Protein AF-A0ABD1UJS8-F1 (afdb_monomer)

pLDDT: mean 74.68, std 29.03, range [21.27, 98.62]

Mean predicted aligned error: 14.63 Å

Sequence (418 aa):
MATTINLSTGMSMSMSSLKSHPNRLSSTNSVNQLLFLWNRKRISTKQNLAVKSAKITDQFQGTNENRKKIDTNYSVISVNLNDRRKTKIVCTIGPSTSSREMIWKLAEAGMNVARLNMSHGDHASHQKTIDLVKEYNAQFEEKVVAIMLDTKGPEVRSGDVVRPILLKEGQKFCFTIKRGVCTEDTVSVNYDDFVNDVEVGDVILVDGGMMSLAVKSKTKDLVKCEVIDGGELKSRRHLNVRGKSANLPSITDKDWEDIKFGVDNEVDFYAVSFVKDAKVVHELKHYLNSCNADIHVIVKIESADSIPNLHSIISASDGAMVARGDLGAELPIEDVPLLQEDIIRRCHSMQKPVIVATNMLESETAHGKYPLKAVKVMHTVALRTESSQPINSTLRGQFAPAQEPYGCNVCFPSYHNG

Secondary structure (DSSP, 8-state):
----------------------------------------------------PPP-------------------------TT----S-EEEE--TTT-SHHHHHHHHHHT--EEEEETTSS-HHHHHHHHHHHHHHHTT-SS-PPEEEEE-----EEB---SS-EEEPTT-EEEEESSTT-B-SSEEEBS-TTTTTS--TT-EEEETTTTEEEEEEEE-SSEEEEEEEE-EEE-TT-EEEETTB--S--SS-HHHHHHHHHHHHTT-SEEEESS--SHHHHHHHHHHHHHTT---EEEEEE-SGGGSTTHHHHHHHSSEEEEEHHHHHHHS-TTTHHHHHHHHHHHHHHTT--EEEESS-S-HHHHTTSSHHHHHHHHHHHHHHHHHHS----S---S----------EEEE------

Solvent-accessible surface area (backbone atoms only — not comparable to full-atom values): 24902 Å² total; per-residue (Å²): 134,87,85,89,89,81,90,78,88,88,85,89,87,88,87,77,88,86,87,82,85,82,90,80,85,90,86,82,88,82,88,90,87,91,84,81,84,88,86,79,80,92,71,93,72,91,78,88,80,84,79,84,78,82,84,82,84,82,89,78,92,79,80,92,81,89,82,81,89,74,92,70,88,70,78,77,75,78,74,66,90,79,68,76,73,71,47,46,30,36,37,44,54,37,89,88,38,61,48,66,71,45,45,51,53,35,44,74,48,54,42,34,28,44,30,41,52,57,76,52,84,52,72,72,62,50,46,56,45,52,54,49,47,53,55,53,34,75,75,32,95,88,6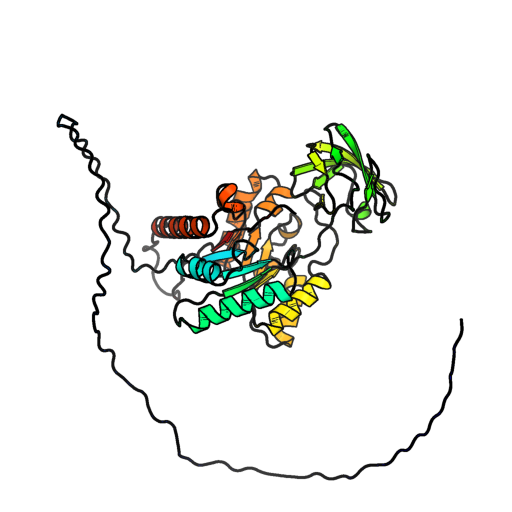3,62,57,44,39,29,44,29,43,56,32,65,77,44,24,36,30,72,50,98,59,72,44,79,44,48,60,72,37,68,40,30,45,24,43,52,77,88,42,60,57,99,48,34,35,8,33,78,43,79,61,52,57,77,72,53,54,73,74,38,39,40,23,35,63,63,52,68,21,31,27,38,30,72,44,72,59,95,51,36,36,36,25,32,25,63,42,41,43,74,49,55,54,58,40,43,47,47,43,54,61,46,72,73,96,58,58,45,69,37,76,66,35,53,52,53,49,50,55,37,58,80,63,67,38,48,29,38,36,40,29,62,45,51,50,34,63,64,44,50,53,53,52,51,50,35,56,75,69,74,48,89,52,44,42,26,39,28,48,33,46,52,56,19,61,89,31,44,69,54,31,53,69,56,36,58,19,38,29,42,32,49,54,49,29,36,36,30,40,64,61,84,50,43,65,59,50,50,53,51,53,48,51,53,26,54,77,69,76,26,53,36,32,49,26,49,90,84,56,61,66,63,43,38,43,36,76,37,56,66,57,43,44,43,52,49,47,51,50,43,51,50,54,62,69,68,52,78,78,82,78,85,78,88,75,80,91,76,79,86,78,71,79,83,39,73,19,42,40,46,57,54,51,74,96,126

Structure (mmCIF, N/CA/C/O backbone):
data_AF-A0ABD1UJS8-F1
#
_entry.id   AF-A0ABD1UJS8-F1
#
loop_
_atom_site.group_PDB
_atom_site.id
_atom_site.type_symbol
_atom_site.label_atom_id
_atom_site.label_alt_id
_atom_site.label_comp_id
_atom_site.label_asym_id
_atom_site.label_entity_id
_atom_site.label_seq_id
_atom_site.pdbx_PDB_ins_code
_atom_site.Cartn_x
_atom_site.Cartn_y
_atom_site.Cartn_z
_atom_site.occupancy
_atom_site.B_iso_or_equiv
_atom_site.auth_seq_id
_atom_site.auth_comp_id
_atom_site.auth_asym_id
_atom_site.auth_atom_id
_atom_site.pdbx_PDB_model_num
ATOM 1 N N . MET A 1 1 ? -35.018 40.924 -10.501 1.00 32.47 1 MET A N 1
ATOM 2 C CA . MET A 1 1 ? -34.726 41.261 -11.911 1.00 32.47 1 MET A CA 1
ATOM 3 C C . MET A 1 1 ? -34.571 39.930 -12.636 1.00 32.47 1 MET A C 1
ATOM 5 O O . MET A 1 1 ? -33.599 39.243 -12.377 1.00 32.47 1 MET A O 1
ATOM 9 N N . ALA A 1 2 ? -35.651 39.349 -13.169 1.00 22.67 2 ALA A N 1
ATOM 10 C CA . ALA A 1 2 ? -36.056 39.469 -14.582 1.00 22.67 2 ALA A CA 1
ATOM 11 C C . ALA A 1 2 ? -34.844 39.238 -15.513 1.00 22.67 2 ALA A C 1
ATOM 13 O O . ALA A 1 2 ? -33.897 40.012 -15.472 1.00 22.67 2 ALA A O 1
ATOM 14 N N . THR A 1 3 ? -34.790 38.203 -16.354 1.00 23.36 3 THR A N 1
ATOM 15 C CA . THR A 1 3 ? -35.797 37.938 -17.391 1.00 23.36 3 THR A CA 1
ATOM 16 C C . THR A 1 3 ? -35.736 36.484 -17.878 1.00 23.36 3 THR A C 1
ATOM 18 O O . THR A 1 3 ? -34.670 35.957 -18.176 1.00 23.36 3 THR A O 1
ATOM 21 N N . THR A 1 4 ? -36.911 35.869 -17.971 1.00 22.23 4 THR A N 1
ATOM 22 C CA . THR A 1 4 ? -37.241 34.620 -18.668 1.00 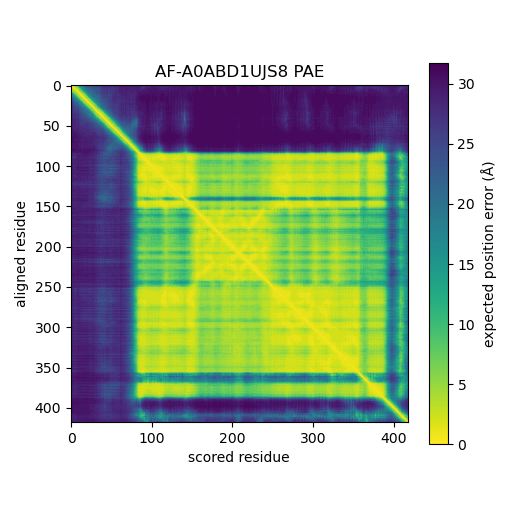22.23 4 THR A CA 1
ATOM 23 C C . THR A 1 4 ? -37.571 34.939 -20.125 1.00 22.23 4 THR A C 1
ATOM 25 O O . THR A 1 4 ? -38.347 35.865 -20.324 1.00 22.23 4 THR A O 1
ATOM 28 N N . ILE A 1 5 ? -37.121 34.148 -21.109 1.00 25.12 5 ILE A N 1
ATOM 29 C CA . ILE A 1 5 ? -37.929 33.813 -22.301 1.00 25.12 5 ILE A CA 1
ATOM 30 C C . ILE A 1 5 ? -37.695 32.337 -22.639 1.00 25.12 5 ILE A C 1
ATOM 32 O O . ILE A 1 5 ? -36.593 31.811 -22.524 1.00 25.12 5 ILE A O 1
ATOM 36 N N . ASN A 1 6 ? -38.801 31.692 -22.977 1.00 23.17 6 ASN A N 1
ATOM 37 C CA . ASN A 1 6 ? -39.066 30.271 -23.077 1.00 23.17 6 ASN A CA 1
ATOM 38 C C . ASN A 1 6 ? -39.622 29.976 -24.490 1.00 23.17 6 ASN A C 1
ATOM 40 O O . ASN A 1 6 ? -40.057 30.915 -25.158 1.00 23.17 6 ASN A O 1
ATOM 44 N N . LEU A 1 7 ? -39.741 28.678 -24.820 1.00 24.42 7 LEU A N 1
ATOM 45 C CA . LEU A 1 7 ? -40.559 28.049 -25.888 1.00 24.42 7 LEU A CA 1
ATOM 46 C C . LEU A 1 7 ? -39.972 28.018 -27.316 1.00 24.42 7 LEU A C 1
ATOM 48 O O . LEU A 1 7 ? -39.327 28.961 -27.746 1.00 24.42 7 LEU A O 1
ATOM 52 N N . SER A 1 8 ? -40.225 27.014 -28.166 1.00 22.86 8 SER A N 1
ATOM 53 C CA . SER A 1 8 ? -40.733 25.630 -28.054 1.00 22.86 8 SER A CA 1
ATOM 54 C C . SER A 1 8 ? -40.704 24.987 -29.460 1.00 22.86 8 SER A C 1
ATOM 56 O O . SER A 1 8 ? -40.677 25.721 -30.442 1.00 22.86 8 SER A O 1
ATOM 58 N N . THR A 1 9 ? -40.874 23.652 -29.533 1.00 25.70 9 THR A N 1
ATOM 59 C CA . THR A 1 9 ? -41.385 22.837 -30.677 1.00 25.70 9 THR A CA 1
ATOM 60 C C . THR A 1 9 ? -40.536 22.805 -31.963 1.00 25.70 9 THR A C 1
ATOM 62 O O . THR A 1 9 ? -40.171 23.838 -32.491 1.00 25.70 9 THR A O 1
ATOM 65 N N . GLY A 1 10 ? -40.156 21.681 -32.575 1.00 22.48 10 GLY A N 1
ATOM 66 C CA . GLY A 1 10 ? -40.721 20.332 -32.636 1.00 22.48 10 GLY A CA 1
ATOM 67 C C . GLY A 1 10 ? -40.966 20.002 -34.115 1.00 22.48 10 GLY A C 1
ATOM 68 O O . GLY A 1 10 ? -41.737 20.717 -34.734 1.00 22.48 10 GLY A O 1
ATOM 69 N N . MET A 1 11 ? -40.322 18.972 -34.685 1.00 23.62 11 MET A N 1
ATOM 70 C CA . MET A 1 11 ? -40.825 18.221 -35.852 1.00 23.62 11 MET A CA 1
ATOM 71 C C . MET A 1 11 ? -39.933 17.016 -36.191 1.00 23.62 11 MET A C 1
ATOM 73 O O . MET A 1 11 ? -38.717 17.120 -36.323 1.00 23.62 11 MET A O 1
ATOM 77 N N . SER A 1 12 ? -40.589 15.866 -36.324 1.00 22.44 12 SER A N 1
ATOM 78 C CA . SER A 1 12 ? -40.096 14.588 -36.837 1.00 22.44 12 SER A CA 1
ATOM 79 C C . SER A 1 12 ? -39.917 14.602 -38.356 1.00 22.44 12 SER A C 1
ATOM 81 O O . SER A 1 12 ? -40.749 15.209 -39.022 1.00 22.44 12 SER A O 1
ATOM 83 N N . MET A 1 13 ? -39.013 13.781 -38.905 1.00 23.66 13 MET A N 1
ATOM 84 C CA . MET A 1 13 ? -39.276 13.003 -40.129 1.00 23.66 13 MET A CA 1
ATOM 85 C C . MET A 1 13 ? -38.372 11.764 -40.210 1.00 23.66 13 MET A C 1
ATOM 87 O O . MET A 1 13 ? -37.160 11.833 -40.030 1.00 23.66 13 MET A O 1
ATOM 91 N N . SER A 1 14 ? -39.008 10.629 -40.498 1.00 21.27 14 SER A N 1
ATOM 92 C CA . SER A 1 14 ? -38.422 9.347 -40.890 1.00 21.27 14 SER A CA 1
ATOM 93 C C . SER A 1 14 ? -38.286 9.235 -42.408 1.00 21.27 14 SER A C 1
ATOM 95 O O . SER A 1 14 ? -39.164 9.728 -43.110 1.00 21.27 14 SER A O 1
ATOM 97 N N . MET A 1 15 ? -37.300 8.467 -42.875 1.00 23.72 15 MET A N 1
ATOM 98 C CA . MET A 1 15 ? -37.289 7.554 -44.043 1.00 23.72 15 MET A CA 1
ATOM 99 C C . MET A 1 15 ? -35.810 7.275 -44.361 1.00 23.72 15 MET A C 1
ATOM 101 O O . MET A 1 15 ? -34.988 8.168 -44.221 1.00 23.72 15 MET A O 1
ATOM 105 N N . SER A 1 16 ? -35.318 6.134 -44.826 1.00 23.22 16 SER A N 1
ATOM 106 C CA . SER A 1 16 ? -35.758 4.749 -45.008 1.00 23.22 16 SER A CA 1
ATOM 107 C C . SER A 1 16 ? -34.616 4.091 -45.803 1.00 23.22 16 SER A C 1
ATOM 109 O O . SER A 1 16 ? -34.072 4.718 -46.706 1.00 23.22 16 SER A O 1
ATOM 111 N N . SER A 1 17 ? -34.276 2.851 -45.453 1.00 23.64 17 SER A N 1
ATOM 112 C CA . SER A 1 17 ? -33.479 1.844 -46.179 1.00 23.64 17 SER A CA 1
ATOM 113 C C . SER A 1 17 ? -33.017 2.119 -47.622 1.00 23.64 17 SER A C 1
ATOM 115 O O . SER A 1 17 ? -33.839 2.423 -48.483 1.00 23.64 17 SER A O 1
ATOM 117 N N . LEU A 1 18 ? -31.791 1.687 -47.941 1.00 24.55 18 LEU A N 1
ATOM 118 C CA . LEU A 1 18 ? -31.522 0.950 -49.182 1.00 24.55 18 LEU A CA 1
ATOM 119 C C . LEU A 1 18 ? -30.501 -0.174 -48.938 1.00 24.55 18 LEU A C 1
ATOM 121 O O . LEU A 1 18 ? -29.469 -0.001 -48.298 1.00 24.55 18 LEU A O 1
ATOM 125 N N . LYS A 1 19 ? -30.898 -1.357 -49.408 1.00 24.86 19 LYS A N 1
ATOM 126 C CA . LYS A 1 19 ? -30.257 -2.673 -49.322 1.00 24.86 19 LYS A CA 1
ATOM 127 C C . LYS A 1 19 ? -29.066 -2.776 -50.286 1.00 24.86 19 LYS A C 1
ATOM 129 O O . LYS A 1 19 ? -29.141 -2.212 -51.371 1.00 24.86 19 LYS A O 1
ATOM 134 N N . SER A 1 20 ? -28.079 -3.624 -49.973 1.00 24.48 20 SER A N 1
ATOM 135 C CA . SER A 1 20 ? -27.731 -4.847 -50.745 1.00 24.48 20 SER A CA 1
ATOM 136 C C . SER A 1 20 ? -26.276 -5.318 -50.521 1.00 24.48 20 SER A C 1
ATOM 138 O O . SER A 1 20 ? -25.310 -4.649 -50.860 1.00 24.48 20 SER A O 1
ATOM 140 N N . HIS A 1 21 ? -26.140 -6.510 -49.932 1.00 24.09 21 HIS A N 1
ATOM 141 C CA . HIS A 1 21 ? -25.068 -7.496 -50.192 1.00 24.09 21 HIS A CA 1
ATOM 142 C C . HIS A 1 21 ? -25.250 -8.090 -51.622 1.00 24.09 21 HIS A C 1
ATOM 144 O O . HIS A 1 21 ? -26.342 -7.858 -52.153 1.00 24.09 21 HIS A O 1
ATOM 150 N N . PRO A 1 22 ? -24.351 -8.917 -52.239 1.00 37.56 22 PRO A N 1
ATOM 151 C CA . PRO A 1 22 ? -23.380 -9.837 -51.598 1.00 37.56 22 PRO A CA 1
ATOM 152 C C . PRO A 1 22 ? -22.063 -10.201 -52.370 1.00 37.56 22 PRO A C 1
ATOM 154 O O . PRO A 1 22 ? -21.901 -9.862 -53.534 1.00 37.56 22 PRO A O 1
ATOM 157 N N . ASN A 1 23 ? -21.235 -11.066 -51.740 1.00 25.02 23 ASN A N 1
ATOM 158 C CA . ASN A 1 23 ? -20.364 -12.123 -52.333 1.00 25.02 23 ASN A CA 1
ATOM 159 C C . ASN A 1 23 ? -19.121 -11.687 -53.163 1.00 25.02 23 ASN A C 1
ATOM 161 O O . ASN A 1 23 ? -19.169 -10.702 -53.873 1.00 25.02 23 ASN A O 1
ATOM 165 N N . ARG A 1 24 ? -17.972 -12.386 -53.233 1.00 23.92 24 ARG A N 1
ATOM 166 C CA . ARG A 1 24 ? -17.455 -13.690 -52.753 1.00 23.92 24 ARG A CA 1
ATOM 167 C C . ARG A 1 24 ? -15.957 -13.792 -53.159 1.00 23.92 24 ARG A C 1
ATOM 169 O O . ARG A 1 24 ? -15.592 -13.200 -54.164 1.00 23.92 24 ARG A O 1
ATOM 176 N N . LEU A 1 25 ? -15.213 -14.689 -52.488 1.00 23.64 25 LEU A N 1
ATOM 177 C CA . LEU A 1 25 ? -14.096 -15.536 -52.998 1.00 23.64 25 LEU A CA 1
ATOM 178 C C . LEU A 1 25 ? -12.784 -14.829 -53.427 1.00 23.64 25 LEU A C 1
ATOM 180 O O . LEU A 1 25 ? -12.739 -14.089 -54.393 1.00 23.64 25 LEU A O 1
ATOM 184 N N . SER A 1 26 ? -11.706 -14.939 -52.640 1.00 23.70 26 SER A N 1
ATOM 185 C CA . SER A 1 26 ? -10.670 -16.000 -52.659 1.00 23.70 26 SER A CA 1
ATOM 186 C C . SER A 1 26 ? -9.701 -15.944 -53.849 1.00 23.70 26 SER A C 1
ATOM 188 O O . SER A 1 26 ? -10.096 -16.283 -54.957 1.00 23.70 26 SER A O 1
ATOM 190 N N . SER A 1 27 ? -8.417 -15.686 -53.586 1.00 24.62 27 SER A N 1
ATOM 191 C CA . SER A 1 27 ? -7.300 -16.503 -54.094 1.00 24.62 27 SER A CA 1
ATOM 192 C C . SER A 1 27 ? -5.950 -15.957 -53.627 1.00 24.62 27 SER A C 1
ATOM 194 O O . SER A 1 27 ? -5.723 -14.755 -53.540 1.00 24.62 27 SER A O 1
ATOM 196 N N . THR A 1 28 ? -5.083 -16.907 -53.324 1.00 24.98 28 THR A N 1
ATOM 197 C CA . THR A 1 28 ? -3.704 -16.857 -52.850 1.00 24.98 28 THR A CA 1
ATOM 198 C C . THR A 1 28 ? -2.674 -16.507 -53.937 1.00 24.98 28 THR A C 1
ATOM 200 O O . THR A 1 28 ? -2.908 -16.759 -55.115 1.00 24.98 28 THR A O 1
ATOM 203 N N . ASN A 1 29 ? -1.488 -16.078 -53.465 1.00 25.20 29 ASN A N 1
ATOM 204 C CA . ASN A 1 29 ? -0.163 -16.017 -54.127 1.00 25.20 29 ASN A CA 1
ATOM 205 C C . ASN A 1 29 ? -0.005 -14.914 -55.203 1.00 25.20 29 ASN A C 1
ATOM 207 O O . ASN A 1 29 ? -0.898 -14.701 -56.001 1.00 25.20 29 ASN A O 1
ATOM 211 N N . SER A 1 30 ? 1.089 -14.154 -55.335 1.00 23.88 30 SER A N 1
ATOM 212 C CA . SER A 1 30 ? 2.498 -14.354 -54.976 1.00 23.88 30 SER A CA 1
ATOM 213 C C . SER A 1 30 ? 3.212 -12.978 -54.918 1.00 23.88 30 SER A C 1
ATOM 215 O O . SER A 1 30 ? 2.919 -12.121 -55.742 1.00 23.88 30 SER A O 1
ATOM 217 N N . VAL A 1 31 ? 4.086 -12.724 -53.936 1.00 23.38 31 VAL A N 1
ATOM 218 C CA . VAL A 1 31 ? 5.564 -12.691 -54.085 1.00 23.38 31 VAL A CA 1
ATOM 219 C C . VAL A 1 31 ? 6.165 -11.340 -54.546 1.00 23.38 31 VAL A C 1
ATOM 221 O O . VAL A 1 31 ? 5.914 -10.865 -55.644 1.00 23.38 31 VAL A O 1
ATOM 224 N N . ASN A 1 32 ? 7.077 -10.840 -53.695 1.00 23.52 32 ASN A N 1
ATOM 225 C CA . ASN A 1 32 ? 8.164 -9.865 -53.909 1.00 23.52 32 ASN A CA 1
ATOM 226 C C . ASN A 1 32 ? 7.838 -8.361 -54.001 1.00 23.52 32 ASN A C 1
ATOM 228 O O . ASN A 1 32 ? 7.545 -7.848 -55.072 1.00 23.52 32 ASN A O 1
ATOM 232 N N . GLN A 1 33 ? 8.126 -7.615 -52.925 1.00 24.17 33 GLN A N 1
ATOM 233 C CA . GLN A 1 33 ? 9.349 -6.793 -52.799 1.00 24.17 33 GLN A CA 1
ATOM 234 C C . GLN A 1 33 ? 9.383 -6.043 -51.449 1.00 24.17 33 GLN A C 1
ATOM 236 O O . GLN A 1 33 ? 8.343 -5.655 -50.933 1.00 24.17 33 GLN A O 1
ATOM 241 N N . LEU A 1 34 ? 10.604 -5.815 -50.940 1.00 25.34 34 LEU A N 1
ATOM 242 C CA . LEU A 1 34 ? 11.005 -4.995 -49.775 1.00 25.34 34 LEU A CA 1
ATOM 243 C C . LEU A 1 34 ? 11.083 -5.682 -48.395 1.00 25.34 34 LEU A C 1
ATOM 245 O O . LEU A 1 34 ? 10.496 -5.247 -47.413 1.00 25.34 34 LEU A O 1
ATOM 249 N N . LEU A 1 35 ? 11.963 -6.685 -48.304 1.00 24.34 35 LEU A N 1
ATOM 250 C CA . LEU A 1 35 ? 12.712 -7.008 -47.082 1.00 24.34 35 LEU A CA 1
ATOM 251 C C . LEU A 1 35 ? 14.208 -6.972 -47.427 1.00 24.34 35 LEU A C 1
ATOM 253 O O . LEU A 1 35 ? 14.744 -7.908 -48.018 1.00 24.34 35 LEU A O 1
ATOM 257 N N . PHE A 1 36 ? 14.879 -5.865 -47.098 1.00 24.66 36 PHE A N 1
ATOM 258 C CA . PHE A 1 36 ? 16.335 -5.748 -47.190 1.00 24.66 36 PHE A CA 1
ATOM 259 C C . PHE A 1 36 ? 16.963 -5.961 -45.806 1.00 24.66 36 PHE A C 1
ATOM 261 O O . PHE A 1 36 ? 16.942 -5.097 -44.940 1.00 24.66 36 PHE A O 1
ATOM 268 N N . LEU A 1 37 ? 17.486 -7.176 -45.646 1.00 23.95 37 LEU A N 1
ATOM 269 C CA . LEU A 1 37 ? 18.643 -7.616 -44.863 1.00 23.95 37 LEU A CA 1
ATOM 270 C C . LEU A 1 37 ? 19.386 -6.557 -44.021 1.00 23.95 37 LEU A C 1
ATOM 272 O O . LEU A 1 37 ? 20.093 -5.708 -44.566 1.00 23.95 37 LEU A O 1
ATOM 276 N N . TRP A 1 38 ? 19.454 -6.783 -42.704 1.00 22.55 38 TRP A N 1
ATOM 277 C CA . TRP A 1 38 ? 20.659 -6.443 -41.946 1.00 22.55 38 TRP A CA 1
ATOM 278 C C . TRP A 1 38 ? 21.140 -7.627 -41.112 1.00 22.55 38 TRP A C 1
ATOM 280 O O . TRP A 1 38 ? 20.667 -7.919 -40.022 1.00 22.55 38 TRP A O 1
ATOM 290 N N . ASN A 1 39 ? 22.104 -8.332 -41.697 1.00 26.02 39 ASN A N 1
ATOM 291 C CA . ASN A 1 39 ? 22.905 -9.363 -41.070 1.00 26.02 39 ASN A CA 1
ATOM 292 C C . ASN A 1 39 ? 24.312 -8.756 -40.923 1.00 26.02 39 ASN A C 1
ATOM 294 O O . ASN A 1 39 ? 24.987 -8.545 -41.935 1.00 26.02 39 ASN A O 1
ATOM 298 N N . ARG A 1 40 ? 24.765 -8.415 -39.708 1.00 27.70 40 ARG A N 1
ATOM 299 C CA . ARG A 1 40 ? 26.160 -7.994 -39.473 1.00 27.70 40 ARG A CA 1
ATOM 300 C C . ARG A 1 40 ? 26.746 -8.556 -38.177 1.00 27.70 40 ARG A C 1
ATOM 302 O O . ARG A 1 40 ? 26.384 -8.181 -37.071 1.00 27.70 40 ARG A O 1
ATOM 309 N N . LYS A 1 41 ? 27.712 -9.450 -38.406 1.00 25.88 41 LYS A N 1
ATOM 310 C CA . LYS A 1 41 ? 28.909 -9.796 -37.626 1.00 25.88 41 LYS A CA 1
ATOM 311 C C . LYS A 1 41 ? 29.160 -8.965 -36.356 1.00 25.88 41 LYS A C 1
ATOM 313 O O . LYS A 1 41 ? 29.451 -7.774 -36.434 1.00 25.88 41 LYS A O 1
ATOM 318 N N . ARG A 1 42 ? 29.256 -9.672 -35.222 1.00 26.56 42 ARG A N 1
ATOM 319 C CA . ARG A 1 42 ? 30.033 -9.257 -34.043 1.00 26.56 42 ARG A CA 1
ATOM 320 C C . ARG A 1 42 ? 31.478 -8.958 -34.456 1.00 26.56 42 ARG A C 1
ATOM 322 O O . ARG A 1 42 ? 32.205 -9.865 -34.854 1.00 26.56 42 ARG A O 1
ATOM 329 N N . ILE A 1 43 ? 31.897 -7.707 -34.298 1.00 25.62 43 ILE A N 1
ATOM 330 C CA . ILE A 1 43 ? 33.304 -7.311 -34.207 1.00 25.62 43 ILE A CA 1
ATOM 331 C C . ILE A 1 43 ? 33.466 -6.603 -32.862 1.00 25.62 43 ILE A C 1
ATOM 333 O O . ILE A 1 43 ? 32.915 -5.531 -32.631 1.00 25.62 43 ILE A O 1
ATOM 337 N N . SER A 1 44 ? 34.199 -7.258 -31.964 1.00 29.08 44 SER A N 1
ATOM 338 C CA . SER A 1 44 ? 34.690 -6.690 -30.711 1.00 29.08 44 SER A CA 1
ATOM 339 C C . SER A 1 44 ? 35.584 -5.494 -31.026 1.00 29.08 44 SER A C 1
ATOM 341 O O . SER A 1 44 ? 36.645 -5.660 -31.624 1.00 29.08 44 SER A O 1
ATOM 343 N N . THR A 1 45 ? 35.165 -4.300 -30.613 1.00 24.12 45 THR A N 1
ATOM 344 C CA . THR A 1 45 ? 36.038 -3.126 -30.590 1.00 24.12 45 THR A CA 1
ATOM 345 C C . THR A 1 45 ? 36.039 -2.582 -29.168 1.00 24.12 45 THR A C 1
ATOM 347 O O . THR A 1 45 ? 35.067 -1.986 -28.715 1.00 24.12 45 THR A O 1
ATOM 350 N N . LYS A 1 46 ? 37.134 -2.832 -28.441 1.00 27.84 46 LYS A N 1
ATOM 351 C CA . LYS A 1 46 ? 37.444 -2.156 -27.179 1.00 27.84 46 LYS A CA 1
ATOM 352 C C . LYS A 1 46 ? 37.629 -0.667 -27.477 1.00 27.84 46 LYS A C 1
ATOM 354 O O . LYS A 1 46 ? 38.592 -0.307 -28.148 1.00 27.84 46 LYS A O 1
ATOM 359 N N . GLN A 1 47 ? 36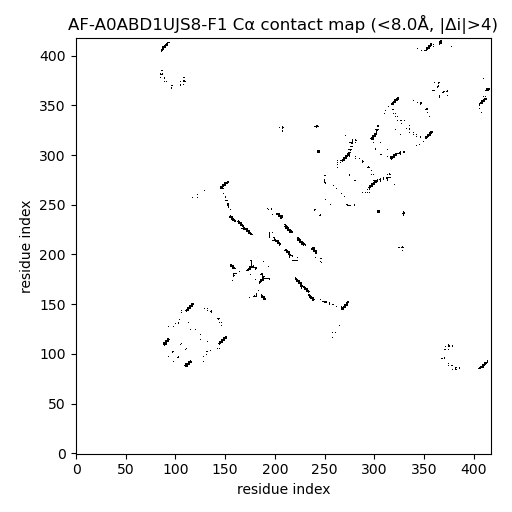.758 0.190 -26.955 1.00 25.23 47 GLN A N 1
ATOM 360 C CA . GLN A 1 47 ? 37.062 1.611 -26.808 1.00 25.23 47 GLN A CA 1
ATOM 361 C C . GLN A 1 47 ? 37.290 1.916 -25.328 1.00 25.23 47 GLN A C 1
ATOM 363 O O . GLN A 1 47 ? 36.381 1.843 -24.506 1.00 25.23 47 GLN A O 1
ATOM 368 N N . ASN A 1 48 ? 38.544 2.232 -25.003 1.00 24.53 48 ASN A N 1
ATOM 369 C CA . ASN A 1 48 ? 38.930 2.845 -23.740 1.00 24.53 48 ASN A CA 1
ATOM 370 C C . ASN A 1 48 ? 38.437 4.296 -23.742 1.00 24.53 48 ASN A C 1
ATOM 372 O O . ASN A 1 48 ? 39.006 5.135 -24.438 1.00 24.53 48 ASN A O 1
ATOM 376 N N . LEU A 1 49 ? 37.417 4.603 -22.944 1.00 23.88 49 LEU A N 1
ATOM 377 C CA . LEU A 1 49 ? 37.068 5.977 -22.590 1.00 23.88 49 LEU A CA 1
ATOM 378 C C . LEU A 1 49 ? 37.728 6.315 -21.251 1.00 23.88 49 LEU A C 1
ATOM 380 O O . LEU A 1 49 ? 37.269 5.926 -20.181 1.00 23.88 49 LEU A O 1
ATOM 384 N N . ALA A 1 50 ? 38.855 7.020 -21.338 1.00 23.91 50 ALA A N 1
ATOM 385 C CA . ALA A 1 50 ? 39.523 7.631 -20.201 1.00 23.91 50 ALA A CA 1
ATOM 386 C C . ALA A 1 50 ? 38.751 8.889 -19.777 1.00 23.91 50 ALA A C 1
ATOM 388 O O . ALA A 1 50 ? 38.736 9.885 -20.501 1.00 23.91 50 ALA A O 1
ATOM 389 N N . VAL A 1 51 ? 38.139 8.868 -18.593 1.00 24.73 51 VAL A N 1
ATOM 390 C CA . VAL A 1 51 ? 37.630 10.083 -17.944 1.00 24.73 51 VAL A CA 1
ATOM 391 C C . VAL A 1 51 ? 38.736 10.637 -17.046 1.00 24.73 51 VAL A C 1
ATOM 393 O O . VAL A 1 51 ? 39.208 9.971 -16.126 1.00 24.73 51 VAL A O 1
ATOM 396 N N . LYS A 1 52 ? 39.180 11.862 -17.349 1.00 22.84 52 LYS A N 1
ATOM 397 C CA . LYS A 1 52 ? 40.132 12.635 -16.543 1.00 22.84 52 LYS A CA 1
ATOM 398 C C . LYS A 1 52 ? 39.486 13.007 -15.205 1.00 22.84 52 LYS A C 1
ATOM 400 O O . LYS A 1 52 ? 38.610 13.865 -15.172 1.00 22.84 52 LYS A O 1
ATOM 405 N N . SER A 1 53 ? 39.962 12.430 -14.107 1.00 26.53 53 SER A N 1
ATOM 406 C CA . SER A 1 53 ? 39.680 12.951 -12.766 1.00 26.53 53 SER A CA 1
ATOM 407 C C . SER A 1 53 ? 40.566 14.165 -12.489 1.00 26.53 53 SER A C 1
ATOM 409 O O . SER A 1 53 ? 41.796 14.072 -12.520 1.00 26.53 53 SER A O 1
ATOM 411 N N . ALA A 1 54 ? 39.938 15.312 -12.233 1.00 25.70 54 ALA A N 1
ATOM 412 C CA . ALA A 1 54 ? 40.602 16.510 -11.741 1.00 25.70 54 ALA A CA 1
ATOM 413 C C . ALA A 1 54 ? 41.152 16.256 -10.326 1.00 25.70 54 ALA A C 1
ATOM 415 O O . ALA A 1 54 ? 40.433 15.797 -9.440 1.00 25.70 54 ALA A O 1
ATOM 416 N N . LYS A 1 55 ? 42.444 16.536 -10.132 1.00 24.25 55 LYS A N 1
ATOM 417 C CA . LYS A 1 55 ? 43.102 16.540 -8.822 1.00 24.25 55 LYS A CA 1
ATOM 418 C C . LYS A 1 55 ? 42.654 17.778 -8.048 1.00 24.25 55 LYS A C 1
ATOM 420 O O . LYS A 1 55 ? 42.875 18.888 -8.522 1.00 24.25 55 LYS A O 1
ATOM 425 N N . ILE A 1 56 ? 42.118 17.583 -6.848 1.00 25.45 56 ILE A N 1
ATOM 426 C CA . ILE A 1 56 ? 42.172 18.588 -5.786 1.00 25.45 56 ILE A CA 1
ATOM 427 C C . ILE A 1 56 ? 43.202 18.071 -4.785 1.00 25.45 56 ILE A C 1
ATOM 429 O O . ILE A 1 56 ? 43.002 17.062 -4.114 1.00 25.45 56 ILE A O 1
ATOM 433 N N . THR A 1 57 ? 44.363 18.712 -4.805 1.00 23.83 57 THR A N 1
ATOM 434 C CA . THR A 1 57 ? 45.415 18.610 -3.797 1.00 23.83 57 THR A CA 1
ATOM 435 C C . THR A 1 57 ? 45.018 19.463 -2.605 1.00 23.83 57 THR A C 1
ATOM 437 O O . THR A 1 57 ? 44.965 20.679 -2.759 1.00 23.83 57 THR A O 1
ATOM 440 N N . ASP A 1 58 ? 44.834 18.848 -1.440 1.00 27.33 58 ASP A N 1
ATOM 441 C CA . ASP A 1 58 ? 45.025 19.540 -0.168 1.00 27.33 58 ASP A CA 1
ATOM 442 C C . ASP A 1 58 ? 46.302 19.021 0.489 1.00 27.33 58 ASP A C 1
ATOM 444 O O . ASP A 1 58 ? 46.503 17.822 0.699 1.00 27.33 58 ASP A O 1
ATOM 448 N N . GLN A 1 59 ? 47.204 19.969 0.721 1.00 25.47 59 GLN A N 1
ATOM 449 C CA . GLN A 1 59 ? 48.469 19.804 1.410 1.00 25.47 59 GLN A CA 1
ATOM 450 C C . GLN A 1 59 ? 48.212 19.764 2.916 1.00 25.47 59 GLN A C 1
ATOM 452 O O . GLN A 1 59 ? 47.713 20.734 3.472 1.00 25.47 59 GLN A O 1
ATOM 457 N N . PHE A 1 60 ? 48.648 18.703 3.589 1.00 24.61 60 PHE A N 1
ATOM 458 C CA . PHE A 1 60 ? 49.029 18.783 4.997 1.00 24.61 60 PHE A CA 1
ATOM 459 C C . PHE A 1 60 ? 50.319 17.990 5.204 1.00 24.61 60 PHE A C 1
ATOM 461 O O . PHE A 1 60 ? 50.353 16.764 5.114 1.00 24.61 60 PHE A O 1
ATOM 468 N N . GLN A 1 61 ? 51.404 18.734 5.424 1.00 24.33 61 GLN A N 1
ATOM 469 C CA . GLN A 1 61 ? 52.677 18.231 5.922 1.00 24.33 61 GLN A CA 1
ATOM 470 C C . GLN A 1 61 ? 52.527 17.895 7.411 1.00 24.33 61 GLN A C 1
ATOM 472 O O . GLN A 1 61 ? 52.081 18.727 8.196 1.00 24.33 61 GLN A O 1
ATOM 477 N N . GLY A 1 62 ? 52.932 16.688 7.796 1.00 26.78 62 GLY A N 1
ATOM 478 C CA . GLY A 1 62 ? 53.006 16.236 9.181 1.00 26.78 62 GLY A CA 1
ATOM 479 C C . GLY A 1 62 ? 53.914 15.013 9.269 1.00 26.78 62 GLY A C 1
ATOM 480 O O . GLY A 1 62 ? 53.796 14.084 8.480 1.00 26.78 62 GLY A O 1
ATOM 481 N N . THR A 1 63 ? 54.877 15.086 10.172 1.00 26.28 63 THR A N 1
ATOM 482 C CA . THR A 1 63 ? 56.119 14.315 10.279 1.00 26.28 63 THR A CA 1
ATOM 483 C C . THR A 1 63 ? 55.964 12.856 10.733 1.00 26.28 63 THR A C 1
ATOM 485 O O . THR A 1 63 ? 54.987 12.484 11.375 1.00 26.28 63 THR A O 1
ATOM 488 N N . ASN A 1 64 ? 56.986 12.052 10.406 1.00 28.39 64 ASN A N 1
ATOM 489 C CA . ASN A 1 64 ? 57.236 10.672 10.846 1.00 28.39 64 ASN A CA 1
ATOM 490 C C . ASN A 1 64 ? 56.991 10.442 12.350 1.00 28.39 64 ASN A C 1
ATOM 492 O O . ASN A 1 64 ? 57.480 11.223 13.156 1.00 28.39 64 ASN A O 1
ATOM 496 N N . GLU A 1 65 ? 56.354 9.319 12.711 1.00 27.05 65 GLU A N 1
ATOM 497 C CA . GLU A 1 65 ? 56.984 8.212 13.463 1.00 27.05 65 GLU A CA 1
ATOM 498 C C . GLU A 1 65 ? 55.982 7.098 13.854 1.00 27.05 65 GLU A C 1
ATOM 500 O O . GLU A 1 65 ? 54.874 7.342 14.320 1.00 27.05 65 GLU A O 1
ATOM 505 N N . ASN A 1 66 ? 56.433 5.849 13.682 1.00 31.94 66 ASN A N 1
ATOM 506 C CA . ASN A 1 66 ? 56.053 4.636 14.417 1.00 31.94 66 ASN A CA 1
ATOM 507 C C . ASN A 1 66 ? 54.563 4.308 14.642 1.00 31.94 66 ASN A C 1
ATOM 509 O O . ASN A 1 66 ? 54.009 4.568 15.709 1.00 31.94 66 ASN A O 1
ATOM 513 N N . ARG A 1 67 ? 53.983 3.480 13.757 1.00 27.52 67 ARG A N 1
ATOM 514 C CA . ARG A 1 67 ? 52.970 2.491 14.174 1.00 27.52 67 ARG A CA 1
ATOM 515 C C . ARG A 1 67 ? 53.202 1.121 13.539 1.00 27.52 67 ARG A C 1
ATOM 517 O O . ARG A 1 67 ? 53.276 0.967 12.326 1.00 27.52 67 ARG A O 1
ATOM 524 N N . LYS A 1 68 ? 53.339 0.148 14.441 1.00 26.75 68 LYS A N 1
ATOM 525 C CA . LYS A 1 68 ? 53.502 -1.294 14.248 1.00 26.75 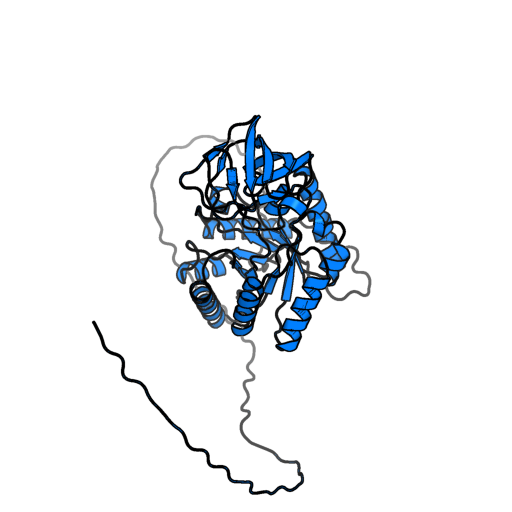68 LYS A CA 1
ATOM 526 C C . LYS A 1 68 ? 52.603 -1.836 13.131 1.00 26.75 68 LYS A C 1
ATOM 528 O O . LYS A 1 68 ? 51.402 -1.576 13.130 1.00 26.75 68 LYS A O 1
ATOM 533 N N . LYS A 1 69 ? 53.190 -2.653 12.248 1.00 25.23 69 LYS A N 1
ATOM 534 C CA . LYS A 1 69 ? 52.466 -3.574 11.361 1.00 25.23 69 LYS A CA 1
ATOM 535 C C . LYS A 1 69 ? 51.527 -4.436 12.206 1.00 25.23 69 LYS A C 1
ATOM 537 O O . LYS A 1 69 ? 51.988 -5.246 13.006 1.00 25.23 69 LYS A O 1
ATOM 542 N N . ILE A 1 70 ? 50.229 -4.243 12.023 1.00 26.95 70 ILE A N 1
ATOM 543 C CA . ILE A 1 70 ? 49.214 -5.236 12.349 1.00 26.95 70 ILE A CA 1
ATOM 544 C C . ILE A 1 70 ? 48.822 -5.826 10.998 1.00 26.95 70 ILE A C 1
ATOM 546 O O . ILE A 1 70 ? 48.169 -5.152 10.200 1.00 26.95 70 ILE A O 1
ATOM 550 N N . ASP A 1 71 ? 49.274 -7.050 10.728 1.00 27.45 71 ASP A N 1
ATOM 551 C CA . ASP A 1 71 ? 48.817 -7.835 9.583 1.00 27.45 71 ASP A CA 1
ATOM 552 C C . ASP A 1 71 ? 47.329 -8.137 9.781 1.00 27.45 71 ASP A C 1
ATOM 554 O O . ASP A 1 71 ? 46.935 -9.065 10.484 1.00 27.45 71 ASP A O 1
ATOM 558 N N . THR A 1 72 ? 46.480 -7.306 9.183 1.00 26.19 72 THR A N 1
ATOM 559 C CA . THR A 1 72 ? 45.073 -7.632 8.978 1.00 26.19 72 THR A CA 1
ATOM 560 C C . THR A 1 72 ? 44.944 -8.142 7.553 1.00 26.19 72 THR A C 1
ATOM 562 O O . THR A 1 72 ? 44.953 -7.374 6.594 1.00 26.19 72 THR A O 1
ATOM 565 N N . ASN A 1 73 ? 44.839 -9.463 7.416 1.00 26.38 73 ASN A N 1
ATOM 566 C CA . ASN A 1 73 ? 44.360 -10.109 6.199 1.00 26.38 73 ASN A CA 1
ATOM 567 C C . ASN A 1 73 ? 42.890 -9.717 5.974 1.00 26.38 73 ASN A C 1
ATOM 569 O O . ASN A 1 73 ? 41.980 -10.500 6.228 1.00 26.38 73 ASN A O 1
ATOM 573 N N . TYR A 1 74 ? 42.643 -8.495 5.507 1.00 27.33 74 TYR A N 1
ATOM 574 C CA . TYR A 1 74 ? 41.424 -8.195 4.775 1.00 27.33 74 TYR A CA 1
ATOM 575 C C . TYR A 1 74 ? 41.658 -8.659 3.346 1.00 27.33 74 TYR A C 1
ATOM 577 O O . TYR A 1 74 ? 42.324 -7.989 2.557 1.00 27.33 74 TYR A O 1
ATOM 585 N N . SER A 1 75 ? 41.124 -9.832 3.010 1.00 28.67 75 SER A N 1
ATOM 586 C CA . SER A 1 75 ? 40.896 -10.171 1.616 1.00 28.67 75 SER A CA 1
ATOM 587 C C . SER A 1 75 ? 39.974 -9.097 1.045 1.00 28.67 75 SER A C 1
ATOM 589 O O . SER A 1 75 ? 38.785 -9.024 1.354 1.00 28.67 75 SER A O 1
ATOM 591 N N . VAL A 1 76 ? 40.537 -8.207 0.229 1.00 31.06 76 VAL A N 1
ATOM 592 C CA . VAL A 1 76 ? 39.743 -7.350 -0.643 1.00 31.06 76 VAL A CA 1
ATOM 593 C C . VAL A 1 76 ? 39.053 -8.306 -1.605 1.00 31.06 76 VAL A C 1
ATOM 595 O O . VAL A 1 76 ? 39.660 -8.776 -2.567 1.00 31.06 76 VAL A O 1
ATOM 598 N N . ILE A 1 77 ? 37.806 -8.668 -1.300 1.00 35.56 77 ILE A N 1
ATOM 599 C CA . ILE A 1 77 ? 36.940 -9.354 -2.252 1.00 35.56 77 ILE A CA 1
ATOM 600 C C . ILE A 1 77 ? 36.801 -8.375 -3.413 1.00 35.56 77 ILE A C 1
ATOM 602 O O . ILE A 1 77 ? 36.128 -7.349 -3.310 1.00 35.56 77 ILE A O 1
ATOM 606 N N . SER A 1 78 ? 37.522 -8.654 -4.495 1.00 32.62 78 SER A N 1
ATOM 607 C CA . SER A 1 78 ? 37.347 -7.962 -5.760 1.00 32.62 78 SER A CA 1
ATOM 608 C C . SER A 1 78 ? 35.950 -8.314 -6.253 1.00 32.62 78 SER A C 1
ATOM 610 O O . SER A 1 78 ? 35.698 -9.397 -6.772 1.00 32.62 78 SER A O 1
ATOM 612 N N . VAL A 1 79 ? 35.000 -7.416 -6.000 1.00 35.81 79 VAL A N 1
ATOM 613 C CA . VAL A 1 79 ? 33.639 -7.561 -6.506 1.00 35.81 79 VAL A CA 1
ATOM 614 C C . VAL A 1 79 ? 33.739 -7.402 -8.016 1.00 35.81 79 VAL A C 1
ATOM 616 O O . VAL A 1 79 ? 34.121 -6.342 -8.516 1.00 35.81 79 VAL A O 1
ATOM 619 N N . ASN A 1 80 ? 33.484 -8.483 -8.744 1.00 35.41 80 ASN A N 1
ATOM 620 C CA . ASN A 1 80 ? 33.498 -8.466 -10.194 1.00 35.41 80 ASN A CA 1
ATOM 621 C C . ASN A 1 80 ? 32.368 -7.530 -10.653 1.00 35.41 80 ASN A C 1
ATOM 623 O O . ASN A 1 80 ? 31.193 -7.843 -10.492 1.00 35.41 80 ASN A O 1
ATOM 627 N N . LEU A 1 81 ? 32.720 -6.361 -11.195 1.00 40.25 81 LEU A N 1
ATOM 628 C CA . LEU A 1 81 ? 31.787 -5.298 -11.613 1.00 40.25 81 LEU A CA 1
ATOM 629 C C . LEU A 1 81 ? 30.843 -5.711 -12.766 1.00 40.25 81 LEU A C 1
ATOM 631 O O . LEU A 1 81 ? 30.043 -4.897 -13.220 1.00 40.25 81 LEU A O 1
ATOM 635 N N . ASN A 1 82 ? 30.939 -6.960 -13.230 1.00 44.00 82 ASN A N 1
ATOM 636 C CA . ASN A 1 82 ? 30.095 -7.555 -14.262 1.00 44.00 82 ASN A CA 1
ATOM 637 C C . ASN A 1 82 ? 28.901 -8.360 -13.725 1.00 44.00 82 ASN A C 1
ATOM 639 O O . ASN A 1 82 ? 28.086 -8.802 -14.535 1.00 44.00 82 ASN A O 1
ATOM 643 N N . ASP A 1 83 ? 28.757 -8.557 -12.410 1.00 53.38 83 ASP A N 1
ATOM 644 C CA . ASP A 1 83 ? 27.560 -9.222 -11.888 1.00 53.38 83 ASP A CA 1
ATOM 645 C C . ASP A 1 83 ? 26.376 -8.251 -11.866 1.00 53.38 83 ASP A C 1
ATOM 647 O O . ASP A 1 83 ? 26.268 -7.340 -11.040 1.00 53.38 83 ASP A O 1
ATOM 651 N N . ARG A 1 84 ? 25.465 -8.443 -12.824 1.00 72.81 84 ARG A N 1
ATOM 652 C CA . ARG A 1 84 ? 24.186 -7.737 -12.875 1.00 72.81 84 ARG A CA 1
ATOM 653 C C . ARG A 1 84 ? 23.374 -8.148 -11.644 1.00 72.81 84 ARG A C 1
ATOM 655 O O . ARG A 1 84 ? 23.0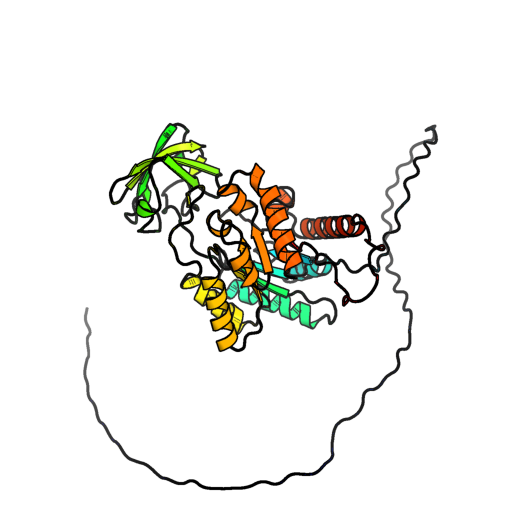10 -9.313 -11.505 1.00 72.81 84 ARG A O 1
ATOM 662 N N . ARG A 1 85 ? 23.084 -7.180 -10.769 1.00 86.75 85 ARG A N 1
ATOM 663 C CA . ARG A 1 85 ? 22.291 -7.375 -9.545 1.00 86.75 85 ARG A CA 1
ATOM 664 C C . ARG A 1 85 ? 20.999 -8.152 -9.830 1.00 86.75 85 ARG A C 1
ATOM 666 O O . ARG A 1 85 ? 20.218 -7.773 -10.716 1.00 86.75 85 ARG A O 1
ATOM 673 N N . LYS A 1 86 ? 20.758 -9.215 -9.061 1.00 88.19 86 LYS A N 1
ATOM 674 C CA . LYS A 1 86 ? 19.590 -10.095 -9.230 1.00 88.19 86 LYS A CA 1
ATOM 675 C C . LYS A 1 86 ? 18.349 -9.497 -8.581 1.00 88.19 86 LYS A C 1
ATOM 677 O O . LYS A 1 86 ? 17.326 -9.352 -9.248 1.00 88.19 86 LYS A O 1
ATOM 682 N N . THR A 1 87 ? 18.482 -9.063 -7.336 1.00 90.25 87 THR A N 1
ATOM 683 C CA . THR A 1 87 ? 17.460 -8.390 -6.534 1.00 90.25 87 THR A CA 1
ATOM 684 C C . THR A 1 87 ? 17.030 -7.086 -7.188 1.00 90.25 87 THR A C 1
ATOM 686 O O . THR A 1 87 ? 17.871 -6.282 -7.611 1.00 90.25 87 THR A O 1
ATOM 689 N N . LYS A 1 88 ? 15.721 -6.842 -7.272 1.00 92.50 88 LYS A N 1
ATOM 690 C CA . LYS A 1 88 ? 15.180 -5.613 -7.853 1.00 92.50 88 LYS A CA 1
ATOM 691 C C . LYS A 1 88 ? 14.843 -4.580 -6.783 1.00 92.50 88 LYS A C 1
ATOM 693 O O . LYS A 1 88 ? 14.545 -4.907 -5.636 1.00 92.50 88 LYS A O 1
ATOM 698 N N . ILE A 1 89 ? 14.912 -3.312 -7.174 1.00 93.19 89 ILE A N 1
ATOM 699 C CA . ILE A 1 89 ? 14.615 -2.168 -6.310 1.00 93.19 89 ILE A CA 1
ATOM 700 C C . ILE A 1 89 ? 13.368 -1.458 -6.828 1.00 93.19 89 ILE A C 1
ATOM 702 O O . ILE A 1 89 ? 13.336 -1.005 -7.974 1.00 93.19 89 ILE A O 1
ATOM 706 N N . VAL A 1 90 ? 12.373 -1.338 -5.958 1.00 94.94 90 VAL A N 1
ATOM 707 C CA . VAL A 1 90 ? 11.147 -0.571 -6.160 1.00 94.94 90 VAL A CA 1
ATOM 708 C C . VAL A 1 90 ? 11.295 0.772 -5.441 1.00 94.94 90 VAL A C 1
ATOM 710 O O . VAL A 1 90 ? 11.570 0.830 -4.241 1.00 94.94 90 VAL A O 1
ATOM 713 N N . CYS A 1 91 ? 11.116 1.869 -6.165 1.00 93.25 91 CYS A N 1
ATOM 714 C CA . CYS A 1 91 ? 11.180 3.218 -5.614 1.00 93.25 91 CYS A CA 1
ATOM 715 C C . CYS A 1 91 ? 9.818 3.882 -5.740 1.00 93.25 91 CYS A C 1
ATOM 717 O O . CYS A 1 91 ? 9.306 4.013 -6.849 1.00 93.25 91 CYS A O 1
ATOM 719 N N . THR A 1 92 ? 9.259 4.359 -4.628 1.00 92.62 92 THR A N 1
ATOM 720 C CA . THR A 1 92 ? 8.083 5.231 -4.700 1.00 92.62 92 THR A CA 1
ATOM 721 C C . THR A 1 92 ? 8.487 6.588 -5.273 1.00 92.62 92 THR A C 1
ATOM 723 O O . THR A 1 92 ? 9.439 7.212 -4.790 1.00 92.62 92 THR A O 1
ATOM 726 N N . ILE A 1 93 ? 7.774 7.035 -6.305 1.00 93.31 93 ILE A N 1
ATOM 727 C CA . ILE A 1 93 ? 7.953 8.362 -6.887 1.00 93.31 93 ILE A CA 1
ATOM 728 C C . ILE A 1 93 ? 6.982 9.335 -6.218 1.00 93.31 93 ILE A C 1
ATOM 730 O O . ILE A 1 93 ? 5.786 9.079 -6.123 1.00 93.31 93 ILE A O 1
ATOM 734 N N . GLY A 1 94 ? 7.517 10.450 -5.735 1.00 88.81 94 GLY A N 1
ATOM 735 C CA . GLY A 1 94 ? 6.783 11.495 -5.035 1.00 88.81 94 GLY A CA 1
ATOM 736 C C . GLY A 1 94 ? 7.426 12.864 -5.267 1.00 88.81 94 GLY A C 1
ATOM 737 O O . GLY A 1 94 ? 8.322 12.984 -6.101 1.00 88.81 94 GLY A O 1
ATOM 738 N N . PRO A 1 95 ? 7.027 13.910 -4.524 1.00 85.81 95 PRO A N 1
ATOM 739 C CA . PRO A 1 95 ? 7.453 15.286 -4.801 1.00 85.81 95 PRO A CA 1
ATOM 740 C C . PRO A 1 95 ? 8.975 15.504 -4.833 1.00 85.81 95 PRO A C 1
ATOM 742 O O . PRO A 1 95 ? 9.469 16.307 -5.619 1.00 85.81 95 PRO A O 1
ATOM 745 N N . SER A 1 96 ? 9.741 14.777 -4.011 1.00 85.25 96 SER A N 1
ATOM 746 C CA . SER A 1 96 ? 11.210 14.866 -3.987 1.00 85.25 96 SER A CA 1
ATOM 747 C C . SER A 1 96 ? 11.901 14.055 -5.092 1.00 85.25 96 SER A C 1
ATOM 749 O O . SER A 1 96 ? 13.116 14.170 -5.272 1.00 85.25 96 SER A O 1
ATOM 751 N N . THR A 1 97 ? 11.152 13.234 -5.832 1.00 89.12 97 THR A N 1
ATOM 752 C CA . THR A 1 97 ? 11.667 12.293 -6.836 1.00 89.12 97 THR A CA 1
ATOM 753 C C . THR A 1 97 ? 10.986 12.380 -8.200 1.00 89.12 97 THR A C 1
ATOM 755 O O . THR A 1 97 ? 11.414 11.679 -9.108 1.00 89.12 97 THR A O 1
ATOM 758 N N . SER A 1 98 ? 9.999 13.259 -8.385 1.00 90.38 98 SER A N 1
ATOM 759 C CA . SER A 1 98 ? 9.197 13.367 -9.612 1.00 90.38 98 SER A CA 1
ATOM 760 C C . SER A 1 98 ? 9.812 14.248 -10.708 1.00 90.38 98 SER A C 1
ATOM 762 O O . SER A 1 98 ? 9.210 14.415 -11.765 1.00 90.38 98 SER A O 1
ATOM 764 N N . SER A 1 99 ? 10.987 14.848 -10.479 1.00 95.25 99 SER A N 1
ATOM 765 C CA . SER A 1 99 ? 11.705 15.582 -11.531 1.00 95.25 99 SER A CA 1
ATOM 766 C C . SER A 1 99 ? 12.365 14.605 -12.503 1.00 95.25 99 SER A C 1
ATOM 768 O O . SER A 1 99 ? 12.866 13.554 -12.093 1.00 95.25 99 SER A O 1
ATOM 770 N N . ARG A 1 100 ? 12.438 14.980 -13.785 1.00 95.94 100 ARG A N 1
ATOM 771 C CA . ARG A 1 100 ? 13.124 14.206 -14.830 1.00 95.94 100 ARG A CA 1
ATOM 772 C C . ARG A 1 100 ? 14.533 13.799 -14.400 1.00 95.94 100 ARG A C 1
ATOM 774 O O . ARG A 1 100 ? 14.895 12.626 -14.447 1.00 95.94 100 ARG A O 1
ATOM 781 N N . GLU A 1 101 ? 15.319 14.770 -13.943 1.00 95.69 101 GLU A N 1
ATOM 782 C CA . GLU A 1 101 ? 16.714 14.574 -13.547 1.00 95.69 101 GLU A CA 1
ATOM 783 C C . GLU A 1 101 ? 16.824 13.592 -12.382 1.00 95.69 101 GLU A C 1
ATOM 785 O O . GLU A 1 101 ? 17.783 12.823 -12.313 1.00 95.69 101 GLU A O 1
ATOM 790 N N . MET A 1 102 ? 15.870 13.623 -11.448 1.00 94.06 102 MET A N 1
ATOM 791 C CA . MET A 1 102 ? 15.882 12.719 -10.306 1.00 94.06 102 MET A CA 1
ATOM 792 C C . MET A 1 102 ? 15.478 11.301 -10.703 1.00 94.06 102 MET A C 1
ATOM 794 O O . MET A 1 102 ? 16.183 10.369 -10.325 1.00 94.06 102 MET A O 1
ATOM 798 N N . ILE A 1 103 ? 14.423 11.124 -11.504 1.00 94.62 103 ILE A N 1
ATOM 799 C CA . ILE A 1 103 ? 14.010 9.805 -12.018 1.00 94.62 103 ILE A CA 1
ATOM 800 C C . ILE A 1 103 ? 15.184 9.127 -12.732 1.00 94.62 103 ILE A C 1
ATOM 802 O O . ILE A 1 103 ? 15.505 7.973 -12.445 1.00 94.62 103 ILE A O 1
ATOM 806 N N . TRP A 1 104 ? 15.891 9.864 -13.591 1.00 94.88 104 TRP A N 1
ATOM 807 C CA . TRP A 1 104 ? 17.046 9.344 -14.322 1.00 94.88 104 TRP A CA 1
ATOM 808 C C . TRP A 1 104 ? 18.197 8.968 -13.385 1.00 94.88 104 TRP A C 1
ATOM 810 O O . TRP A 1 104 ? 18.743 7.870 -13.486 1.00 94.88 104 TRP A O 1
ATOM 820 N N . LYS A 1 105 ? 18.517 9.822 -12.402 1.00 94.44 105 LYS A N 1
ATOM 821 C CA . LYS A 1 105 ? 19.524 9.505 -11.372 1.00 94.44 105 LYS A CA 1
ATOM 822 C C . LYS A 1 105 ? 19.157 8.261 -10.563 1.00 94.44 105 LYS A C 1
ATOM 824 O O . LYS A 1 105 ? 20.047 7.491 -10.204 1.00 94.44 105 LYS A O 1
ATOM 829 N N . LEU A 1 106 ? 17.876 8.061 -10.249 1.00 93.38 106 LEU A N 1
ATOM 830 C CA . LEU A 1 106 ? 17.400 6.874 -9.537 1.00 93.38 106 LEU A CA 1
ATOM 831 C C . LEU A 1 106 ? 17.546 5.621 -10.403 1.00 93.38 106 LEU A C 1
ATOM 833 O O . LEU A 1 106 ? 18.058 4.613 -9.916 1.00 93.38 106 LEU A O 1
ATOM 837 N N . ALA A 1 107 ? 17.164 5.692 -11.679 1.00 93.25 107 ALA A N 1
ATOM 838 C CA . ALA A 1 107 ? 17.330 4.600 -12.635 1.00 93.25 107 ALA A CA 1
ATOM 839 C C . ALA A 1 107 ? 18.808 4.199 -12.782 1.00 93.25 107 ALA A C 1
ATOM 841 O O . ALA A 1 107 ? 19.158 3.033 -12.605 1.00 93.25 107 ALA A O 1
ATOM 842 N N . GLU A 1 108 ? 19.706 5.171 -12.961 1.00 91.56 108 GLU A N 1
ATOM 843 C CA . GLU A 1 108 ? 21.155 4.942 -13.043 1.00 91.56 108 GLU A CA 1
ATOM 844 C C . GLU A 1 108 ? 21.765 4.396 -11.746 1.00 91.56 108 GLU A C 1
ATOM 846 O O . GLU A 1 108 ? 22.688 3.580 -11.785 1.00 91.56 108 GLU A O 1
ATOM 851 N N . ALA A 1 109 ? 21.251 4.811 -10.585 1.00 91.25 109 ALA A N 1
ATOM 852 C CA . ALA A 1 109 ? 21.668 4.265 -9.294 1.00 91.25 109 ALA A CA 1
ATOM 853 C C . ALA A 1 109 ? 21.185 2.822 -9.069 1.00 91.25 109 ALA A C 1
ATOM 855 O O . ALA A 1 109 ? 21.715 2.123 -8.196 1.00 91.25 109 ALA A O 1
ATOM 856 N N . GLY A 1 110 ? 20.214 2.374 -9.867 1.00 90.12 110 GLY A N 1
ATOM 857 C CA . GLY A 1 110 ? 19.713 1.013 -9.892 1.00 90.12 110 GLY A CA 1
ATOM 858 C C . GLY A 1 110 ? 18.268 0.869 -9.429 1.00 90.12 110 GLY A C 1
ATOM 859 O O . GLY A 1 110 ? 17.949 -0.164 -8.858 1.00 90.12 110 GLY A O 1
ATOM 860 N N . MET A 1 111 ? 17.389 1.846 -9.629 1.00 93.62 111 MET A N 1
ATOM 861 C CA . MET A 1 111 ? 15.940 1.613 -9.564 1.00 93.62 111 MET A CA 1
ATOM 862 C C . MET A 1 111 ? 15.514 0.657 -10.692 1.00 93.62 111 MET A C 1
ATOM 864 O O . MET A 1 111 ? 16.003 0.774 -11.812 1.00 93.62 111 MET A O 1
ATOM 868 N N . ASN A 1 112 ? 14.619 -0.292 -10.406 1.00 95.38 112 ASN A N 1
ATOM 869 C CA . ASN A 1 112 ? 14.021 -1.176 -11.418 1.00 95.38 112 ASN A CA 1
ATOM 870 C C . ASN A 1 112 ? 12.531 -0.941 -11.615 1.00 95.38 112 ASN A C 1
ATOM 872 O O . ASN A 1 112 ? 12.036 -1.202 -12.703 1.00 95.38 112 ASN A O 1
ATOM 876 N N . VAL A 1 113 ? 11.828 -0.499 -10.573 1.00 97.50 113 VAL A N 1
ATOM 877 C CA . VAL A 1 113 ? 10.389 -0.246 -10.628 1.00 97.50 113 VAL A CA 1
ATOM 878 C C . VAL A 1 113 ? 10.111 1.132 -10.042 1.00 97.50 113 VAL A C 1
ATOM 880 O O . VAL A 1 113 ? 10.518 1.414 -8.912 1.00 97.50 113 VAL A O 1
ATOM 883 N N . ALA A 1 114 ? 9.422 1.978 -10.798 1.00 97.62 114 ALA A N 1
ATOM 884 C CA . ALA A 1 114 ? 8.843 3.227 -10.333 1.00 97.62 114 ALA A CA 1
ATOM 885 C C . ALA A 1 114 ? 7.426 2.948 -9.808 1.00 97.62 114 ALA A C 1
ATOM 887 O O . ALA A 1 114 ? 6.525 2.617 -10.575 1.00 97.62 114 ALA A O 1
ATOM 888 N N . ARG A 1 115 ? 7.239 3.050 -8.491 1.00 97.81 115 ARG A N 1
ATOM 889 C CA . ARG A 1 115 ? 5.949 2.867 -7.817 1.00 97.81 115 ARG A CA 1
ATOM 890 C C . ARG A 1 115 ? 5.224 4.206 -7.694 1.00 97.81 115 ARG A C 1
ATOM 892 O O . ARG A 1 115 ? 5.754 5.134 -7.083 1.00 97.81 115 ARG A O 1
ATOM 899 N N . LEU A 1 116 ? 4.006 4.282 -8.216 1.00 97.06 116 LEU A N 1
ATOM 900 C CA . LEU A 1 116 ? 3.091 5.412 -8.079 1.00 97.06 116 LEU A CA 1
ATOM 901 C C . LEU A 1 116 ? 2.030 5.059 -7.035 1.00 97.06 116 LEU A C 1
ATOM 903 O O . LEU A 1 116 ? 1.286 4.098 -7.204 1.00 97.06 116 LEU A O 1
ATOM 907 N N . ASN A 1 117 ? 1.999 5.799 -5.928 1.00 94.00 117 ASN A N 1
ATOM 908 C CA . ASN A 1 117 ? 1.060 5.553 -4.835 1.00 94.00 117 ASN A CA 1
ATOM 909 C C . ASN A 1 117 ? -0.223 6.367 -5.038 1.00 94.00 117 ASN A C 1
ATOM 911 O O . ASN A 1 117 ? -0.190 7.585 -4.863 1.00 94.00 117 ASN A O 1
ATOM 915 N N . MET A 1 118 ? -1.342 5.706 -5.341 1.00 94.31 118 MET A N 1
ATOM 916 C CA . MET A 1 118 ? -2.615 6.369 -5.652 1.00 94.31 118 MET A CA 1
ATOM 917 C C . MET A 1 118 ? -3.368 6.906 -4.428 1.00 94.31 118 MET A C 1
ATOM 919 O O . MET A 1 118 ? -4.371 7.612 -4.581 1.00 94.31 118 MET A O 1
ATOM 923 N N . SER A 1 119 ? -2.873 6.650 -3.211 1.00 87.62 119 SER A N 1
ATOM 924 C CA . SER A 1 119 ? -3.325 7.353 -2.002 1.00 87.62 119 SER A CA 1
ATOM 925 C C . SER A 1 119 ? -2.908 8.829 -1.995 1.00 87.62 119 SER A C 1
ATOM 927 O O . SER A 1 119 ? -3.463 9.618 -1.227 1.00 87.62 119 SER A O 1
ATOM 929 N N . HIS A 1 120 ? -1.947 9.216 -2.843 1.00 85.38 120 HIS A N 1
ATOM 930 C CA . HIS A 1 120 ? -1.430 10.577 -2.958 1.00 85.38 120 HIS A CA 1
ATOM 931 C C . HIS A 1 120 ? -1.348 11.028 -4.421 1.00 85.38 120 HIS A C 1
ATOM 933 O O . HIS A 1 120 ? -1.121 10.230 -5.324 1.00 85.38 120 HIS A O 1
ATOM 939 N N . GLY A 1 121 ? -1.470 12.336 -4.648 1.00 87.06 121 GLY A N 1
ATOM 940 C CA . GLY A 1 121 ? -1.463 12.900 -5.999 1.00 87.06 121 GLY A CA 1
ATOM 941 C C . GLY A 1 121 ? -2.747 12.613 -6.781 1.00 87.06 121 GLY A C 1
ATOM 942 O O . GLY A 1 121 ? -3.690 12.002 -6.281 1.00 87.06 121 GLY A O 1
ATOM 943 N N . ASP A 1 122 ? -2.778 13.105 -8.013 1.00 93.06 122 ASP A N 1
ATOM 944 C CA . ASP A 1 122 ? -3.860 12.908 -8.977 1.00 93.06 122 ASP A CA 1
ATOM 945 C C . ASP A 1 122 ? -3.340 12.229 -10.255 1.00 93.06 122 ASP A C 1
ATOM 947 O O . ASP A 1 122 ? -2.127 12.113 -10.473 1.00 93.06 122 ASP A O 1
ATOM 951 N N . HIS A 1 123 ? -4.255 11.788 -11.124 1.00 97.56 123 HIS A N 1
ATOM 952 C CA . HIS A 1 123 ? -3.900 11.144 -12.396 1.00 97.56 123 HIS A CA 1
ATOM 953 C C . HIS A 1 123 ? -3.000 12.029 -13.264 1.00 97.56 123 HIS A C 1
ATOM 955 O O . HIS A 1 123 ? -2.091 11.519 -13.904 1.00 97.56 123 HIS A O 1
ATOM 961 N N . ALA A 1 124 ? -3.171 13.355 -13.242 1.00 97.19 124 ALA A N 1
ATOM 962 C CA . ALA A 1 124 ? -2.346 14.270 -14.031 1.00 97.19 124 ALA A CA 1
ATOM 963 C C . ALA A 1 124 ? -0.880 14.307 -13.556 1.00 97.19 124 ALA A C 1
ATOM 965 O O . ALA A 1 124 ? 0.048 14.370 -14.365 1.00 97.19 124 ALA A O 1
ATOM 966 N N . SER A 1 125 ? -0.649 14.272 -12.244 1.00 94.69 125 SER A N 1
ATOM 967 C CA . SER A 1 125 ? 0.687 14.205 -11.648 1.00 94.69 125 SER A CA 1
ATOM 968 C C . SER A 1 125 ? 1.364 12.853 -11.898 1.00 94.69 125 SER A C 1
ATOM 970 O O . SER A 1 125 ? 2.555 12.806 -12.224 1.00 94.69 125 SER A O 1
ATOM 972 N N . HIS A 1 126 ? 0.595 11.765 -11.831 1.00 97.62 126 HIS A N 1
ATOM 973 C CA . HIS A 1 126 ? 1.069 10.413 -12.115 1.00 97.62 126 HIS A CA 1
ATOM 974 C C . HIS A 1 126 ? 1.348 10.205 -13.606 1.00 97.62 126 HIS A C 1
ATOM 976 O O . HIS A 1 126 ? 2.381 9.630 -13.940 1.00 97.62 126 HIS A O 1
ATOM 982 N N . GLN A 1 127 ? 0.536 10.780 -14.499 1.00 98.38 127 GLN A N 1
ATOM 983 C CA . GLN A 1 127 ? 0.763 10.769 -15.948 1.00 98.38 127 GLN A CA 1
ATOM 984 C C . GLN A 1 127 ? 2.129 11.357 -16.303 1.00 98.38 127 GLN A C 1
ATOM 986 O O . GLN A 1 127 ? 2.919 10.719 -16.988 1.00 98.38 127 GLN A O 1
ATOM 991 N N . LYS A 1 128 ? 2.466 12.528 -15.746 1.00 97.69 128 LYS A N 1
ATOM 992 C CA . LYS A 1 128 ? 3.787 13.147 -15.957 1.00 97.69 128 LYS A CA 1
ATOM 993 C C . LYS A 1 128 ? 4.925 12.218 -15.540 1.00 97.69 128 LYS A C 1
ATOM 995 O O . LYS A 1 128 ? 5.959 12.175 -16.195 1.00 97.69 128 LYS A O 1
ATOM 1000 N N . THR A 1 129 ? 4.750 11.489 -14.440 1.00 97.06 129 THR A N 1
ATOM 1001 C CA . THR A 1 129 ? 5.757 10.532 -13.968 1.00 97.06 129 THR A CA 1
ATOM 1002 C C . THR A 1 129 ? 5.885 9.349 -14.928 1.00 97.06 129 THR A C 1
ATOM 1004 O O . THR A 1 129 ? 7.005 8.976 -15.272 1.00 97.06 129 THR A O 1
ATOM 1007 N N . ILE A 1 130 ? 4.762 8.796 -15.395 1.00 98.38 130 ILE A N 1
ATOM 1008 C CA . ILE A 1 130 ? 4.721 7.715 -16.391 1.00 98.38 130 ILE A CA 1
ATOM 1009 C C . ILE A 1 130 ? 5.431 8.148 -17.677 1.00 98.38 130 ILE A C 1
ATOM 1011 O O . ILE A 1 130 ? 6.318 7.436 -18.148 1.00 98.38 130 ILE A O 1
ATOM 1015 N N . ASP A 1 131 ? 5.117 9.337 -18.191 1.00 98.31 131 ASP A N 1
ATOM 1016 C CA . ASP A 1 131 ? 5.712 9.882 -19.413 1.00 98.31 131 ASP A CA 1
ATOM 1017 C C . ASP A 1 131 ? 7.238 10.002 -19.290 1.00 98.31 131 ASP A C 1
ATOM 1019 O O . ASP A 1 131 ? 7.970 9.598 -20.191 1.00 98.31 131 ASP A O 1
ATOM 1023 N N . LEU A 1 132 ? 7.740 10.490 -18.149 1.00 97.81 132 LEU A N 1
ATOM 1024 C CA . LEU A 1 132 ? 9.179 10.620 -17.891 1.00 97.81 132 LEU A CA 1
ATOM 1025 C C . LEU A 1 132 ? 9.896 9.266 -17.770 1.00 97.81 132 LEU A C 1
ATOM 1027 O O . LEU A 1 132 ? 11.050 9.140 -18.191 1.00 97.81 132 LEU A O 1
ATOM 1031 N N . VAL A 1 133 ? 9.239 8.252 -17.195 1.00 97.50 133 VAL A N 1
ATOM 1032 C CA . VAL A 1 133 ? 9.784 6.886 -17.122 1.00 97.50 133 VAL A CA 1
ATOM 1033 C C . VAL A 1 133 ? 9.807 6.245 -18.510 1.00 97.50 133 VAL A C 1
ATOM 1035 O O . VAL A 1 133 ? 10.830 5.682 -18.901 1.00 97.50 133 VAL A O 1
ATOM 1038 N N . LYS A 1 134 ? 8.733 6.387 -19.296 1.00 96.56 134 LYS A N 1
ATOM 1039 C CA . LYS A 1 134 ? 8.686 5.915 -20.688 1.00 96.56 134 LYS A CA 1
ATOM 1040 C C . LYS A 1 134 ? 9.724 6.623 -21.559 1.00 96.56 134 LYS A C 1
ATOM 1042 O O . LYS A 1 134 ? 10.404 5.971 -22.348 1.00 96.56 134 LYS A O 1
ATOM 1047 N N . GLU A 1 135 ? 9.918 7.927 -21.364 1.00 96.19 135 GLU A N 1
ATOM 1048 C CA . GLU A 1 135 ? 10.973 8.689 -22.032 1.00 96.19 135 GLU A CA 1
ATOM 1049 C C . GLU A 1 135 ? 12.367 8.142 -21.699 1.00 96.19 135 GLU A C 1
ATOM 1051 O O . GLU A 1 135 ? 13.184 7.978 -22.604 1.00 96.19 135 GLU A O 1
ATOM 1056 N N . TYR A 1 136 ? 12.643 7.835 -20.425 1.00 95.38 136 TYR A N 1
ATOM 1057 C CA . TYR A 1 136 ? 13.901 7.204 -20.020 1.00 95.38 136 TYR A CA 1
ATOM 1058 C C . TYR A 1 136 ? 14.093 5.846 -20.707 1.00 95.38 136 TYR A C 1
ATOM 1060 O O . TYR A 1 136 ? 15.147 5.596 -21.291 1.00 95.38 136 TYR A O 1
ATOM 1068 N N . ASN A 1 137 ? 13.065 4.994 -20.687 1.00 95.56 137 ASN A N 1
ATOM 1069 C CA . ASN A 1 137 ? 13.113 3.660 -21.288 1.00 95.56 137 ASN A CA 1
ATOM 1070 C C . ASN A 1 137 ? 13.361 3.714 -22.804 1.00 95.56 137 ASN A C 1
ATOM 1072 O O . ASN A 1 137 ? 14.068 2.863 -23.335 1.00 95.56 137 ASN A O 1
ATOM 1076 N N . ALA A 1 138 ? 12.866 4.743 -23.498 1.00 94.81 138 ALA A N 1
ATOM 1077 C CA . ALA A 1 138 ? 13.120 4.937 -24.926 1.00 94.81 138 ALA A CA 1
ATOM 1078 C C . ALA A 1 138 ? 14.598 5.229 -25.264 1.00 94.81 138 ALA A C 1
ATOM 1080 O O . ALA A 1 138 ? 14.997 5.085 -26.418 1.00 94.81 138 ALA A O 1
ATOM 1081 N N . GLN A 1 139 ? 15.420 5.636 -24.287 1.00 92.38 139 GLN A N 1
ATOM 1082 C CA . GLN A 1 139 ? 16.847 5.915 -24.496 1.00 92.38 139 GLN A CA 1
ATOM 1083 C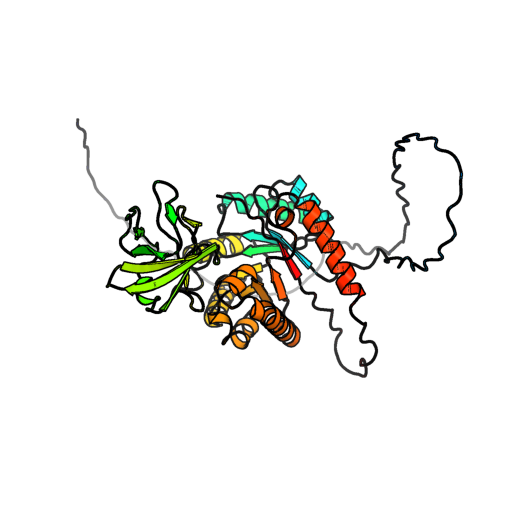 C . GLN A 1 139 ? 17.742 4.674 -24.352 1.00 92.38 139 GLN A C 1
ATOM 1085 O O . GLN A 1 139 ? 18.898 4.709 -24.778 1.00 92.38 139 GLN A O 1
ATOM 1090 N N . PHE A 1 140 ? 17.259 3.592 -23.727 1.00 85.81 140 PHE A N 1
ATOM 1091 C CA . PHE A 1 140 ? 18.102 2.462 -23.332 1.00 85.81 140 PHE A CA 1
ATOM 1092 C C . PHE A 1 140 ? 17.426 1.113 -23.589 1.00 85.81 140 PHE A C 1
ATOM 1094 O O . PHE A 1 140 ? 16.417 0.791 -22.977 1.00 85.81 140 PHE A O 1
ATOM 1101 N N . GLU A 1 141 ? 18.054 0.258 -24.399 1.00 75.25 141 GLU A N 1
ATOM 1102 C CA . GLU A 1 141 ? 17.532 -1.091 -24.679 1.00 75.25 141 GLU A CA 1
ATOM 1103 C C . GLU A 1 141 ? 17.683 -2.053 -23.484 1.00 75.25 141 GLU A C 1
ATOM 1105 O O . GLU A 1 141 ? 16.848 -2.925 -23.264 1.00 75.25 141 GLU A O 1
ATOM 1110 N N . GLU A 1 142 ? 18.742 -1.907 -22.678 1.00 74.75 142 GLU A N 1
ATOM 1111 C CA . GLU A 1 142 ? 19.070 -2.876 -21.617 1.00 74.75 142 GLU A CA 1
ATOM 1112 C C . GLU A 1 142 ? 18.676 -2.429 -20.199 1.00 74.75 142 GLU A C 1
ATOM 1114 O O . GLU A 1 142 ? 18.755 -3.228 -19.256 1.00 74.75 142 GLU A O 1
ATOM 1119 N N . LYS A 1 143 ? 18.287 -1.160 -20.022 1.00 78.75 143 LYS A N 1
ATOM 1120 C CA . LYS A 1 143 ? 18.011 -0.532 -18.719 1.00 78.75 143 LYS A CA 1
ATOM 1121 C C . LYS A 1 143 ? 16.583 0.003 -18.677 1.00 78.75 143 LYS A C 1
ATOM 1123 O O . LYS A 1 143 ? 16.367 1.207 -18.690 1.00 78.75 143 LYS A O 1
ATOM 1128 N N . VAL A 1 144 ? 15.631 -0.919 -18.616 1.00 90.75 144 VAL A N 1
ATOM 1129 C CA . VAL A 1 144 ? 14.204 -0.600 -18.526 1.00 90.75 144 VAL A CA 1
ATOM 1130 C C . VAL A 1 144 ? 13.781 -0.495 -17.060 1.00 90.75 144 VAL A C 1
ATOM 1132 O O . VAL A 1 144 ? 14.138 -1.342 -16.234 1.00 90.75 144 VAL A O 1
ATOM 1135 N N . VAL A 1 145 ? 13.033 0.559 -16.746 1.00 96.06 145 VAL A N 1
ATOM 1136 C CA . VAL A 1 145 ? 12.339 0.766 -15.474 1.00 96.06 145 VAL A CA 1
ATOM 1137 C C . VAL A 1 145 ? 10.868 0.428 -15.678 1.00 96.06 145 VAL A C 1
ATOM 1139 O O . VAL A 1 145 ? 10.200 1.071 -16.484 1.00 96.06 145 VAL A O 1
ATOM 1142 N N . ALA A 1 146 ? 10.370 -0.554 -14.935 1.00 97.69 146 ALA A N 1
ATOM 1143 C CA . ALA A 1 146 ? 8.954 -0.892 -14.927 1.00 97.69 146 ALA A 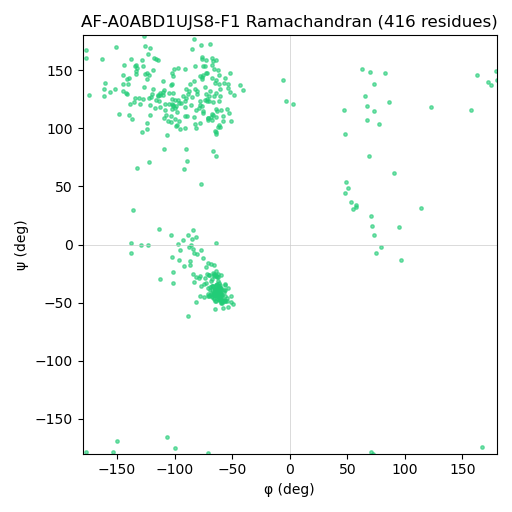CA 1
ATOM 1144 C C . ALA A 1 146 ? 8.143 0.117 -14.101 1.00 97.69 146 ALA A C 1
ATOM 1146 O O . ALA A 1 146 ? 8.672 0.800 -13.219 1.00 97.69 146 ALA A O 1
ATOM 1147 N N . ILE A 1 147 ? 6.848 0.178 -14.352 1.00 98.50 147 ILE A N 1
ATOM 1148 C CA . ILE A 1 147 ? 5.891 1.080 -13.734 1.00 98.50 147 ILE A CA 1
ATOM 1149 C C . ILE A 1 147 ? 4.903 0.253 -12.912 1.00 98.50 147 ILE A C 1
ATOM 1151 O O . ILE A 1 147 ? 4.302 -0.698 -13.402 1.00 98.50 147 ILE A O 1
ATOM 1155 N N . MET A 1 148 ? 4.736 0.618 -11.643 1.00 98.62 148 MET A N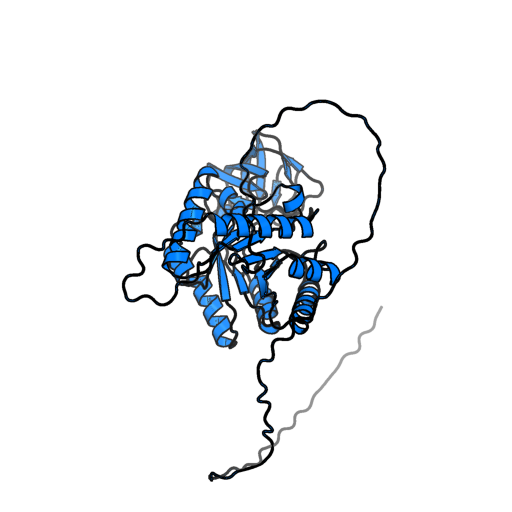 1
ATOM 1156 C CA . MET A 1 148 ? 3.810 -0.035 -10.720 1.00 98.62 148 MET A CA 1
ATOM 1157 C C . MET A 1 148 ? 2.819 0.978 -10.168 1.00 98.62 148 MET A C 1
ATOM 1159 O O . MET A 1 148 ? 3.232 1.967 -9.565 1.00 98.62 148 MET A O 1
ATOM 1163 N N . LEU A 1 149 ? 1.529 0.698 -10.300 1.00 98.25 149 LEU A N 1
ATOM 1164 C CA . LEU A 1 149 ? 0.462 1.482 -9.689 1.00 98.25 149 LEU A CA 1
ATOM 1165 C C . LEU A 1 149 ? 0.008 0.795 -8.394 1.00 98.25 149 LEU A C 1
ATOM 1167 O O . LEU A 1 149 ? -0.427 -0.354 -8.410 1.00 98.25 149 LEU A O 1
ATOM 1171 N N . ASP A 1 150 ? 0.143 1.483 -7.261 1.00 96.88 150 ASP A N 1
ATOM 1172 C CA . ASP A 1 150 ? -0.282 0.999 -5.944 1.00 96.88 150 ASP A CA 1
ATOM 1173 C C . ASP A 1 150 ? -1.651 1.581 -5.597 1.00 96.88 150 ASP A C 1
ATOM 1175 O O . ASP A 1 150 ? -1.797 2.800 -5.465 1.00 96.88 150 ASP A O 1
ATOM 1179 N N . THR A 1 151 ? -2.650 0.704 -5.513 1.00 95.38 151 THR A N 1
ATOM 1180 C CA . THR A 1 151 ? -4.041 1.076 -5.229 1.00 95.38 151 THR A CA 1
ATOM 1181 C C . THR A 1 151 ? -4.169 1.645 -3.824 1.00 95.38 151 THR A C 1
ATOM 1183 O O . THR A 1 151 ? -3.448 1.244 -2.910 1.00 95.38 151 THR A O 1
ATOM 1186 N N . LYS A 1 152 ? -5.132 2.537 -3.619 1.00 90.25 152 LYS A N 1
ATOM 1187 C CA . LYS A 1 152 ? -5.383 3.100 -2.296 1.00 90.25 152 LYS A CA 1
ATOM 1188 C C . LYS A 1 152 ? -6.008 2.057 -1.369 1.00 90.25 152 LYS A C 1
ATOM 1190 O O . LYS A 1 152 ? -5.579 1.918 -0.227 1.00 90.25 152 LYS A O 1
ATOM 1195 N N . GLY A 1 153 ? -6.984 1.316 -1.886 1.00 88.62 153 GLY A N 1
ATOM 1196 C CA . GLY A 1 153 ? -7.760 0.351 -1.123 1.00 88.62 153 GLY A CA 1
ATOM 1197 C C . GLY A 1 153 ? -8.720 0.998 -0.113 1.00 88.62 153 GLY A C 1
ATOM 1198 O O . GLY A 1 153 ? -8.841 2.228 -0.023 1.00 88.62 153 GLY A O 1
ATOM 1199 N N . PRO A 1 154 ? -9.447 0.167 0.647 1.00 85.25 154 PRO A N 1
ATOM 1200 C CA . PRO A 1 154 ? -10.380 0.627 1.662 1.00 85.25 154 PRO A CA 1
ATOM 1201 C C . PRO A 1 154 ? -9.656 1.233 2.868 1.00 85.25 154 PRO A C 1
ATOM 1203 O O . PRO A 1 154 ? -8.878 0.566 3.539 1.00 85.25 154 PRO A O 1
ATOM 1206 N N . GLU A 1 155 ? -9.972 2.486 3.197 1.00 83.06 155 GLU A N 1
ATOM 1207 C CA . GLU A 1 155 ? -9.396 3.175 4.354 1.00 83.06 155 GLU A CA 1
ATOM 1208 C C . GLU A 1 155 ? -10.491 3.764 5.244 1.00 83.06 155 GLU A C 1
ATOM 1210 O O . GLU A 1 155 ? -11.299 4.602 4.814 1.00 83.06 155 GLU A O 1
ATOM 1215 N N . VAL A 1 156 ? -10.456 3.397 6.523 1.00 89.88 156 VAL A N 1
ATOM 1216 C CA . VAL A 1 156 ? -11.243 4.068 7.558 1.00 89.88 156 VAL A CA 1
ATOM 1217 C C . VAL A 1 156 ? -10.423 5.237 8.094 1.00 89.88 156 VAL A C 1
ATOM 1219 O O . VAL A 1 156 ? -9.251 5.100 8.431 1.00 89.88 156 VAL A O 1
ATOM 1222 N N . ARG A 1 157 ? -11.014 6.427 8.150 1.00 92.50 157 ARG A N 1
ATOM 1223 C CA . ARG A 1 157 ? -10.347 7.660 8.568 1.00 92.50 157 ARG A CA 1
ATOM 1224 C C . ARG A 1 157 ? -11.191 8.444 9.558 1.00 92.50 157 ARG A C 1
ATOM 1226 O O . ARG A 1 157 ? -12.419 8.472 9.454 1.00 92.50 157 ARG A O 1
ATOM 1233 N N . SER A 1 158 ? -10.520 9.124 10.483 1.00 94.62 158 SER A N 1
ATOM 1234 C CA . SER A 1 158 ? -11.154 10.126 11.337 1.00 94.62 158 SER A CA 1
ATOM 1235 C C . SER A 1 158 ? -11.677 11.308 10.511 1.00 94.62 158 SER A C 1
ATOM 1237 O O . SER A 1 158 ? -11.262 11.553 9.379 1.00 94.62 158 SER A O 1
ATOM 1239 N N . GLY A 1 159 ? -12.620 12.046 11.077 1.00 92.94 159 GLY A N 1
ATOM 1240 C CA . GLY A 1 159 ? -13.169 13.257 10.495 1.00 92.94 159 GLY A CA 1
ATOM 1241 C C . GLY A 1 159 ? -12.182 14.419 10.523 1.00 92.94 159 GLY A C 1
ATOM 1242 O O . GLY A 1 159 ? -11.039 14.313 10.979 1.00 92.94 159 GLY A O 1
ATOM 1243 N N . ASP A 1 160 ? -12.648 15.554 10.019 1.00 92.50 160 ASP A N 1
ATOM 1244 C CA . ASP A 1 160 ? -11.910 16.805 10.110 1.00 92.50 160 ASP A CA 1
ATOM 1245 C C . ASP A 1 160 ? -11.962 17.345 11.549 1.00 92.50 160 ASP A C 1
ATOM 1247 O O . ASP A 1 160 ? -13.022 17.360 12.179 1.00 92.50 160 ASP A O 1
ATOM 1251 N N . VAL A 1 161 ? -10.814 17.799 12.059 1.00 91.25 161 VAL A N 1
ATOM 1252 C CA . VAL A 1 161 ? -10.704 18.506 13.340 1.00 91.25 161 VAL A CA 1
ATOM 1253 C C . VAL A 1 161 ? -10.370 19.975 13.099 1.00 91.25 161 VAL A C 1
ATOM 1255 O O . VAL A 1 161 ? -9.575 20.306 12.221 1.00 91.25 161 VAL A O 1
ATOM 1258 N N . VAL A 1 162 ? -10.969 20.877 13.882 1.00 89.00 162 VAL A N 1
ATOM 1259 C CA . VAL A 1 162 ? -10.735 22.333 13.751 1.00 89.00 162 VAL A CA 1
ATOM 1260 C C . VAL A 1 162 ? -9.287 22.695 14.088 1.00 89.00 162 VAL A C 1
ATOM 1262 O O . VAL A 1 162 ? -8.676 23.559 13.466 1.00 89.00 162 VAL A O 1
ATOM 1265 N N . ARG A 1 163 ? -8.744 22.020 15.099 1.00 91.62 163 ARG A N 1
ATOM 1266 C CA . ARG A 1 163 ? -7.359 22.109 15.553 1.00 91.62 163 ARG A CA 1
ATOM 1267 C C . ARG A 1 163 ? -6.920 20.719 16.006 1.00 91.62 163 ARG A C 1
ATOM 1269 O O . ARG A 1 163 ? -7.790 19.945 16.412 1.00 91.62 163 ARG A O 1
ATOM 1276 N N . PRO A 1 164 ? -5.618 20.406 15.968 1.00 93.12 164 PRO A N 1
ATOM 1277 C CA . PRO A 1 164 ? -5.133 19.144 16.500 1.00 93.12 164 PRO A CA 1
ATOM 1278 C C . PRO A 1 164 ? -5.592 18.930 17.951 1.00 93.12 164 PRO A C 1
ATOM 1280 O O . PRO A 1 164 ? -5.545 19.857 18.766 1.00 93.12 164 PRO A O 1
ATOM 1283 N N . ILE A 1 165 ? -6.070 17.724 18.258 1.00 94.25 165 ILE A N 1
ATOM 1284 C CA . ILE A 1 165 ? -6.567 17.347 19.586 1.00 94.25 165 ILE A CA 1
ATOM 1285 C C . ILE A 1 165 ? -5.481 16.530 20.281 1.00 94.25 165 ILE A C 1
ATOM 1287 O O . ILE A 1 165 ? -5.091 15.472 19.794 1.00 94.25 165 ILE A O 1
ATOM 1291 N N . LEU A 1 166 ? -4.993 17.011 21.426 1.00 95.75 166 LEU A N 1
ATOM 1292 C CA . LEU A 1 166 ? -4.025 16.273 22.235 1.00 95.75 166 LEU A CA 1
ATOM 1293 C C . LEU A 1 166 ? -4.755 15.257 23.118 1.00 95.75 166 LEU A C 1
ATOM 1295 O O . LEU A 1 166 ? -5.424 15.635 24.081 1.00 95.75 166 LEU A O 1
ATOM 1299 N N . LEU A 1 167 ? -4.595 13.977 22.800 1.00 96.06 167 LEU A N 1
ATOM 1300 C CA . LEU A 1 167 ? -5.139 12.857 23.556 1.00 96.06 167 LEU A CA 1
ATOM 1301 C C . LEU A 1 167 ? -4.140 12.414 24.623 1.00 96.06 167 LEU A C 1
ATOM 1303 O O . LEU A 1 167 ? -2.983 12.127 24.315 1.00 96.06 167 LEU A O 1
ATOM 1307 N N . LYS A 1 168 ? -4.587 12.355 25.879 1.00 96.81 168 LYS A N 1
ATOM 1308 C CA . LYS A 1 168 ? -3.780 11.884 27.015 1.00 96.81 168 LYS A CA 1
ATOM 1309 C C . LYS A 1 168 ? -4.169 10.465 27.405 1.00 96.81 168 LYS A C 1
ATOM 1311 O O . LYS A 1 168 ? -5.339 10.111 27.329 1.00 96.81 168 LYS A O 1
ATOM 1316 N N . GLU A 1 169 ? -3.208 9.686 27.882 1.00 97.81 169 GLU A N 1
ATOM 1317 C CA . GLU A 1 169 ? -3.452 8.334 28.399 1.00 97.81 169 GLU A CA 1
ATOM 1318 C C . GLU A 1 169 ? -4.543 8.338 29.487 1.00 97.81 169 GLU A C 1
ATOM 1320 O O . GLU A 1 169 ? -4.620 9.246 30.320 1.00 97.81 169 GLU A O 1
ATOM 1325 N N . GLY A 1 170 ? -5.437 7.348 29.443 1.00 97.00 170 GLY A N 1
ATOM 1326 C CA . GLY A 1 170 ? -6.602 7.225 30.323 1.00 97.00 170 GLY A CA 1
ATOM 1327 C C . GLY A 1 170 ? -7.767 8.175 30.009 1.00 97.00 170 GLY A C 1
ATOM 1328 O O . GLY A 1 170 ? -8.842 8.045 30.603 1.00 97.00 170 GLY A O 1
ATOM 1329 N N . GLN A 1 171 ? -7.608 9.128 29.082 1.00 96.94 171 GLN A N 1
ATOM 1330 C CA . GLN A 1 171 ? -8.688 10.024 28.666 1.00 96.94 171 GLN A CA 1
ATOM 1331 C C . GLN A 1 171 ? -9.782 9.250 27.922 1.00 96.94 171 GLN A C 1
ATOM 1333 O O . GLN A 1 171 ? -9.506 8.353 27.126 1.00 96.94 171 GLN A O 1
ATOM 1338 N N . LYS A 1 172 ? -11.043 9.638 28.130 1.00 97.88 172 LYS A N 1
ATOM 1339 C CA . LYS A 1 172 ? -12.166 9.143 27.326 1.00 97.88 172 LYS A CA 1
ATOM 1340 C C . LYS A 1 172 ? -12.243 9.904 26.009 1.00 97.88 172 LYS A C 1
ATOM 1342 O O . LYS A 1 172 ? -12.217 11.133 26.009 1.00 97.88 172 LYS A O 1
ATOM 1347 N N . PHE A 1 173 ? -12.383 9.174 24.913 1.00 98.00 173 PHE A N 1
ATOM 1348 C CA . PHE A 1 173 ? -12.539 9.750 23.583 1.00 98.00 173 PHE A CA 1
ATOM 1349 C C . PHE A 1 173 ? -13.488 8.892 22.751 1.00 98.00 173 PHE A C 1
ATOM 1351 O O . PHE A 1 173 ? -13.529 7.673 22.920 1.00 98.00 173 PHE A O 1
ATOM 1358 N N . CYS A 1 174 ? -14.271 9.515 21.879 1.00 97.56 174 CYS A N 1
ATOM 1359 C CA . CYS A 1 174 ? -15.313 8.836 21.126 1.00 97.56 174 CYS A CA 1
ATOM 1360 C C . CYS A 1 174 ? -15.131 8.981 19.614 1.00 97.56 174 CYS A C 1
ATOM 1362 O O . CYS A 1 174 ? -14.744 10.030 19.100 1.00 97.56 174 CYS A O 1
ATOM 1364 N N . PHE A 1 175 ? -15.511 7.931 18.897 1.00 97.62 175 PHE A N 1
ATOM 1365 C CA . PHE A 1 175 ? -15.641 7.931 17.445 1.00 97.62 175 PHE A CA 1
ATOM 1366 C C . PHE A 1 175 ? -17.114 7.784 17.074 1.00 97.62 175 PHE A C 1
ATOM 1368 O O . PHE A 1 175 ? -17.795 6.905 17.602 1.00 97.62 175 PHE A O 1
ATOM 1375 N N . THR A 1 176 ? -17.634 8.632 16.187 1.00 97.06 176 THR A N 1
ATOM 1376 C CA . THR A 1 176 ? -19.038 8.573 15.748 1.00 97.06 176 THR A CA 1
ATOM 1377 C C . THR A 1 176 ? -19.171 8.439 14.239 1.00 97.06 176 THR A C 1
ATOM 1379 O O . THR A 1 176 ? -18.388 8.994 13.481 1.00 97.06 176 THR A O 1
ATOM 1382 N N . ILE A 1 177 ? -20.213 7.755 13.778 1.00 96.50 177 ILE A N 1
ATOM 1383 C CA . ILE A 1 177 ? -20.554 7.698 12.346 1.00 96.50 177 ILE A CA 1
ATOM 1384 C C . ILE A 1 177 ? -21.369 8.920 11.893 1.00 96.50 177 ILE A C 1
ATOM 1386 O O . ILE A 1 177 ? -21.590 9.130 10.703 1.00 96.50 177 ILE A O 1
ATOM 1390 N N . LYS A 1 178 ? -21.792 9.785 12.826 1.00 95.38 178 LYS A N 1
ATOM 1391 C CA . LYS A 1 178 ? -22.469 11.043 12.495 1.00 95.38 178 LYS A CA 1
ATOM 1392 C C . LYS A 1 178 ? -21.498 12.005 11.813 1.00 95.38 178 LYS A C 1
ATOM 1394 O O . LYS A 1 178 ? -20.596 12.551 12.448 1.00 95.38 178 LYS A O 1
ATOM 1399 N N . ARG A 1 179 ? -21.703 12.225 10.512 1.00 92.56 179 ARG A N 1
ATOM 1400 C CA . ARG A 1 179 ? -20.858 13.094 9.678 1.00 92.56 179 ARG A CA 1
ATOM 1401 C C . ARG A 1 179 ? -20.781 14.516 10.240 1.00 92.56 179 ARG A C 1
ATOM 1403 O O . ARG A 1 179 ? -21.784 15.071 10.680 1.00 92.56 179 ARG A O 1
ATOM 1410 N N . GLY A 1 180 ? -19.587 15.104 10.196 1.00 88.19 180 GLY A N 1
ATOM 1411 C CA . GLY A 1 180 ? -19.350 16.497 10.590 1.00 88.19 180 GLY A CA 1
ATOM 1412 C C . GLY A 1 180 ? -19.251 16.744 12.098 1.00 88.19 180 GLY A C 1
ATOM 1413 O O . GLY A 1 180 ? -18.988 17.873 12.502 1.00 88.19 180 GLY A O 1
ATOM 1414 N N . VAL A 1 181 ? -19.419 15.720 12.941 1.00 91.19 181 VAL A N 1
ATOM 1415 C CA . VAL A 1 181 ? -19.194 15.862 14.384 1.00 91.19 181 VAL A CA 1
ATOM 1416 C C . VAL A 1 181 ? -17.696 15.989 14.668 1.00 91.19 181 VAL A C 1
ATOM 1418 O O . VAL A 1 181 ? -16.902 15.130 14.274 1.00 91.19 181 VAL A O 1
ATOM 1421 N N . CYS A 1 182 ? -17.336 17.059 15.374 1.00 92.25 182 CYS A N 1
ATOM 1422 C CA . CYS A 1 182 ? -16.014 17.300 15.942 1.00 92.25 182 CYS A CA 1
ATOM 1423 C C . CYS A 1 182 ? -16.167 18.117 17.236 1.00 92.25 182 CYS A C 1
ATOM 1425 O O . CYS A 1 182 ? -16.546 19.288 17.197 1.00 92.25 182 CYS A O 1
ATOM 1427 N N . THR A 1 183 ? -15.854 17.508 18.375 1.00 92.62 183 THR A N 1
ATOM 1428 C CA . THR A 1 183 ? -15.770 18.128 19.708 1.00 92.62 183 THR A CA 1
ATOM 1429 C C . THR A 1 183 ? -14.407 17.811 20.332 1.00 92.62 183 THR A C 1
ATOM 1431 O O . THR A 1 183 ? -13.584 17.132 19.723 1.00 92.62 183 THR A O 1
ATOM 1434 N N . GLU A 1 184 ? -14.136 18.300 21.545 1.00 89.25 184 GLU A N 1
ATOM 1435 C CA . GLU A 1 184 ? -12.871 18.007 22.244 1.00 89.25 184 GLU A CA 1
ATOM 1436 C C . GLU A 1 184 ? -12.696 16.517 22.586 1.00 89.25 184 GLU A C 1
ATOM 1438 O O . GLU A 1 184 ? -11.574 16.046 22.756 1.00 89.25 184 GLU A O 1
ATOM 1443 N N . ASP A 1 185 ? -13.799 15.772 22.666 1.00 93.81 185 ASP A N 1
ATOM 1444 C CA . ASP A 1 185 ? -13.854 14.378 23.104 1.00 93.81 185 ASP A CA 1
ATOM 1445 C C . ASP A 1 185 ? -14.481 13.423 22.076 1.00 93.81 185 ASP A C 1
ATOM 1447 O O . ASP A 1 185 ? -14.592 12.229 22.354 1.00 93.81 185 ASP A O 1
ATOM 1451 N N . THR A 1 186 ? -14.912 13.919 20.912 1.00 96.19 186 THR A N 1
ATOM 1452 C CA . THR A 1 186 ? -15.586 13.115 19.887 1.00 96.19 186 THR A CA 1
ATOM 1453 C C . THR A 1 186 ? -15.214 13.570 18.483 1.00 96.19 186 THR A C 1
ATOM 1455 O O . THR A 1 186 ? -15.339 14.746 18.148 1.00 96.19 186 THR A O 1
ATOM 1458 N N . VAL A 1 187 ? -14.851 12.627 17.614 1.00 96.88 187 VAL A N 1
ATOM 1459 C CA . VAL A 1 187 ? -14.647 12.885 16.182 1.00 96.88 187 VAL A CA 1
ATOM 1460 C C . VAL A 1 187 ? -15.485 11.934 15.337 1.00 96.88 187 VAL A C 1
ATOM 1462 O O . VAL A 1 187 ? -15.724 10.782 15.706 1.00 96.88 187 VAL A O 1
ATOM 1465 N N . SER A 1 188 ? -15.952 12.417 14.190 1.00 96.69 188 SER A N 1
ATOM 1466 C CA . SER A 1 188 ? -16.595 11.556 13.204 1.00 96.69 188 SER A CA 1
ATOM 1467 C C . SER A 1 188 ? -15.606 10.567 12.565 1.00 96.69 188 SER A C 1
ATOM 1469 O O . SER A 1 188 ? -14.395 10.755 12.626 1.00 96.69 188 SER A O 1
ATOM 1471 N N . VAL A 1 189 ? -16.115 9.499 11.965 1.00 95.56 189 VAL A N 1
ATOM 1472 C CA . VAL A 1 189 ? -15.376 8.532 11.135 1.00 95.56 189 VAL A CA 1
ATOM 1473 C C . VAL A 1 189 ? -15.987 8.569 9.741 1.00 95.56 189 VAL A C 1
ATOM 1475 O O . VAL A 1 189 ? -17.172 8.865 9.637 1.00 95.56 189 VAL A O 1
ATOM 1478 N N . ASN A 1 190 ? -15.217 8.299 8.680 1.00 91.75 190 ASN A N 1
ATOM 1479 C CA . ASN A 1 190 ? -15.654 8.327 7.271 1.00 91.75 190 ASN A CA 1
ATOM 1480 C C . ASN A 1 190 ? -16.390 7.049 6.792 1.00 91.75 190 ASN A C 1
ATOM 1482 O O . ASN A 1 190 ? -16.772 6.962 5.628 1.00 91.75 190 ASN A O 1
ATOM 1486 N N . TYR A 1 191 ? -16.680 6.102 7.686 1.00 91.50 191 TYR A N 1
ATOM 1487 C CA . TYR A 1 191 ? -17.264 4.798 7.367 1.00 91.50 191 TYR A CA 1
ATOM 1488 C C . TYR A 1 191 ? -18.480 4.510 8.254 1.00 91.50 191 TYR A C 1
ATOM 1490 O O . TYR A 1 191 ? -18.372 4.542 9.478 1.00 91.50 191 TYR A O 1
ATOM 1498 N N . ASP A 1 192 ? -19.645 4.297 7.636 1.00 90.12 192 ASP A N 1
ATOM 1499 C CA . ASP A 1 192 ? -20.931 4.228 8.348 1.00 90.12 192 ASP A CA 1
ATOM 1500 C C . ASP A 1 192 ? -21.109 2.931 9.150 1.00 90.12 192 ASP A C 1
ATOM 1502 O O . ASP A 1 192 ? -21.734 2.948 10.208 1.00 90.12 192 ASP A O 1
ATOM 1506 N N . ASP A 1 193 ? -20.495 1.833 8.707 1.00 91.56 193 ASP A N 1
ATOM 1507 C CA . ASP A 1 193 ? -20.550 0.539 9.396 1.00 91.56 193 ASP A CA 1
ATOM 1508 C C . ASP A 1 193 ? -19.442 0.359 10.447 1.00 91.56 193 ASP A C 1
ATOM 1510 O O . ASP A 1 193 ? -19.330 -0.696 11.067 1.00 91.56 193 ASP A O 1
ATOM 1514 N N . PHE A 1 194 ? -18.667 1.410 10.745 1.00 93.56 194 PHE A N 1
ATOM 1515 C CA . PHE A 1 194 ? -17.563 1.354 11.711 1.00 93.56 194 PHE A CA 1
ATOM 1516 C C . PHE A 1 194 ? -17.977 0.811 13.089 1.00 93.56 194 PHE A C 1
ATOM 1518 O O . PHE A 1 194 ? -17.234 0.066 13.718 1.00 93.56 194 PHE A O 1
ATOM 1525 N N . VAL A 1 195 ? -19.176 1.156 13.565 1.00 94.06 195 VAL A N 1
ATOM 1526 C CA . VAL A 1 195 ? -19.699 0.691 14.864 1.00 94.06 195 VAL A CA 1
ATOM 1527 C C . VAL A 1 195 ? -19.973 -0.821 14.872 1.00 94.06 195 VAL A C 1
ATOM 1529 O O . VAL A 1 195 ? -19.880 -1.457 15.924 1.00 94.06 195 VAL A O 1
ATOM 1532 N N . ASN A 1 196 ? -20.318 -1.393 13.715 1.00 92.25 196 ASN A N 1
ATOM 1533 C CA . ASN A 1 196 ? -20.593 -2.821 13.555 1.00 92.25 196 ASN A CA 1
ATOM 1534 C C . ASN A 1 196 ? -19.300 -3.642 13.465 1.00 92.25 196 ASN A C 1
ATOM 1536 O O . ASN A 1 196 ? -19.281 -4.782 13.917 1.00 92.25 196 ASN A O 1
ATOM 1540 N N . ASP A 1 197 ? -18.221 -3.038 12.964 1.00 90.44 197 ASP A N 1
ATOM 1541 C CA . ASP A 1 197 ? -16.914 -3.688 12.799 1.00 90.44 197 ASP A CA 1
ATOM 1542 C C . ASP A 1 197 ? -16.049 -3.669 14.074 1.00 90.44 197 ASP A C 1
ATOM 1544 O O . ASP A 1 197 ? -14.960 -4.243 14.106 1.00 90.44 197 ASP A O 1
ATOM 1548 N N . VAL A 1 198 ? -16.527 -3.016 15.136 1.00 93.19 198 VAL A N 1
ATOM 1549 C CA . VAL A 1 198 ? -15.806 -2.836 16.400 1.00 93.19 198 VAL A CA 1
ATOM 1550 C C . VAL A 1 198 ? -16.562 -3.486 17.553 1.00 93.19 198 VAL A C 1
ATOM 1552 O O . VAL A 1 198 ? -17.752 -3.245 17.739 1.00 93.19 198 VAL A O 1
ATOM 1555 N N . GLU A 1 199 ? -15.864 -4.235 18.402 1.00 94.88 199 GLU A N 1
ATOM 1556 C CA . GLU A 1 199 ? -16.397 -4.855 19.616 1.00 94.88 199 GLU A CA 1
ATOM 1557 C C . GLU A 1 199 ? -15.788 -4.285 20.902 1.00 94.88 199 GLU A C 1
ATOM 1559 O O . GLU A 1 199 ? -14.712 -3.687 20.917 1.00 94.88 199 GLU A O 1
ATOM 1564 N N . VAL A 1 200 ? -16.496 -4.454 22.024 1.00 96.88 200 VAL A N 1
ATOM 1565 C CA . VAL A 1 200 ? -15.959 -4.072 23.339 1.00 96.88 200 VAL A CA 1
ATOM 1566 C C . VAL A 1 200 ? -14.735 -4.929 23.655 1.00 96.88 200 VAL A C 1
ATOM 1568 O O . VAL A 1 200 ? -14.797 -6.152 23.570 1.00 96.88 200 VAL A O 1
ATOM 1571 N N . GLY A 1 201 ? -13.640 -4.280 24.053 1.00 95.00 201 GLY A N 1
ATOM 1572 C CA . GLY A 1 201 ? -12.338 -4.919 24.251 1.00 95.00 201 GLY A CA 1
ATOM 1573 C C . GLY A 1 201 ? -11.393 -4.797 23.054 1.00 95.00 201 GLY A C 1
ATOM 1574 O O . GLY A 1 201 ? -10.196 -5.019 23.229 1.00 95.00 201 GLY A O 1
ATOM 1575 N N . ASP A 1 202 ? -11.883 -4.386 21.881 1.00 95.50 202 ASP A N 1
ATOM 1576 C CA . ASP A 1 202 ? -11.017 -4.111 20.736 1.00 95.50 202 ASP A CA 1
ATOM 1577 C C . ASP A 1 202 ? -10.117 -2.893 20.989 1.00 95.50 202 ASP A C 1
ATOM 1579 O O . ASP A 1 202 ? -10.416 -2.010 21.801 1.00 95.50 202 ASP A O 1
ATOM 1583 N N . VAL A 1 203 ? -9.015 -2.829 20.243 1.00 95.19 203 VAL A N 1
ATOM 1584 C CA . VAL A 1 203 ? -8.092 -1.692 20.242 1.00 95.19 203 VAL A CA 1
ATOM 1585 C C . VAL A 1 203 ? -8.153 -1.011 18.883 1.00 95.19 203 VAL A C 1
ATOM 1587 O O . VAL A 1 203 ? -7.814 -1.614 17.865 1.00 95.19 203 VAL A O 1
ATOM 1590 N N . ILE A 1 204 ? -8.564 0.254 18.877 1.00 95.44 204 ILE A N 1
ATOM 1591 C CA . ILE A 1 204 ? -8.506 1.124 17.705 1.00 95.44 204 ILE A CA 1
ATOM 1592 C C . ILE A 1 204 ? -7.115 1.742 17.646 1.00 95.44 204 ILE A C 1
ATOM 1594 O O . ILE A 1 204 ? -6.649 2.345 18.610 1.00 95.44 204 ILE A O 1
ATOM 1598 N N . LEU A 1 205 ? -6.467 1.603 16.501 1.00 93.38 205 LEU A N 1
ATOM 1599 C CA . LEU A 1 205 ? -5.161 2.155 16.191 1.00 93.38 205 LEU A CA 1
ATOM 1600 C C . LEU A 1 205 ? -5.341 3.383 15.316 1.00 93.38 205 LEU A C 1
ATOM 1602 O O . LEU A 1 205 ? -6.133 3.360 14.375 1.00 93.38 205 LEU A O 1
ATOM 1606 N N . VAL A 1 206 ? -4.575 4.430 15.599 1.00 92.75 206 VAL A N 1
ATOM 1607 C CA . VAL A 1 206 ? -4.494 5.613 14.745 1.00 92.75 206 VAL A CA 1
ATOM 1608 C C . VAL A 1 206 ? -3.117 5.652 14.088 1.00 92.75 206 VAL A C 1
ATOM 1610 O O . VAL A 1 206 ? -2.100 5.517 14.770 1.00 92.75 206 VAL A O 1
ATOM 1613 N N . ASP A 1 207 ? -3.097 5.809 12.763 1.00 86.31 207 ASP A N 1
ATOM 1614 C CA . ASP A 1 207 ? -1.902 5.862 11.907 1.00 86.31 207 ASP A CA 1
ATOM 1615 C C . ASP A 1 207 ? -0.902 4.730 12.153 1.00 86.31 207 ASP A C 1
ATOM 1617 O O . ASP A 1 207 ? 0.279 4.959 12.416 1.00 86.31 207 ASP A O 1
ATOM 1621 N N . GLY A 1 208 ? -1.381 3.488 12.097 1.00 78.94 208 GLY A N 1
ATOM 1622 C CA . GLY A 1 208 ? -0.515 2.324 12.280 1.00 78.94 208 GLY A CA 1
ATOM 1623 C C . GLY A 1 208 ? -0.021 2.141 13.721 1.00 78.94 208 GLY A C 1
ATOM 1624 O O . GLY A 1 208 ? 1.022 1.536 13.940 1.00 78.94 208 GLY A O 1
ATOM 1625 N N . GLY A 1 209 ? -0.754 2.674 14.706 1.00 84.38 209 GLY A N 1
ATOM 1626 C CA . GLY A 1 209 ? -0.457 2.495 16.129 1.00 84.38 209 GLY A CA 1
ATOM 1627 C C . GLY A 1 209 ? 0.373 3.613 16.760 1.00 84.38 209 GLY A C 1
ATOM 1628 O O . GLY A 1 209 ? 0.868 3.432 17.866 1.00 84.38 209 GLY A O 1
ATOM 1629 N N . MET A 1 210 ? 0.503 4.775 16.105 1.00 86.50 210 MET A N 1
ATOM 1630 C CA . MET A 1 210 ? 1.074 5.977 16.738 1.00 86.50 210 MET A CA 1
ATOM 1631 C C . MET A 1 210 ? 0.238 6.463 17.928 1.00 86.50 210 MET A C 1
ATOM 1633 O O . MET A 1 210 ? 0.770 7.092 18.836 1.00 86.50 210 MET A O 1
ATOM 1637 N N . MET A 1 211 ? -1.065 6.183 17.904 1.00 93.44 211 MET A N 1
ATOM 1638 C CA . MET A 1 211 ? -1.952 6.270 19.061 1.00 93.44 211 MET A CA 1
ATOM 1639 C C . MET A 1 211 ? -2.813 5.014 19.106 1.00 93.44 211 MET A C 1
ATOM 1641 O O . MET A 1 211 ? -3.096 4.406 18.065 1.00 93.44 211 MET A O 1
ATOM 1645 N N . SER A 1 212 ? -3.273 4.646 20.297 1.00 95.81 212 SER A N 1
ATOM 1646 C CA . SER A 1 212 ? -4.164 3.503 20.462 1.00 95.81 212 SER A CA 1
ATOM 1647 C C . SER A 1 212 ? -5.233 3.770 21.519 1.00 95.81 212 SER A C 1
ATOM 1649 O O . SER A 1 212 ? -5.001 4.450 22.520 1.00 95.81 212 SER A O 1
ATOM 1651 N N . LEU A 1 213 ? -6.449 3.283 21.270 1.00 97.94 213 LEU A N 1
ATOM 1652 C CA . LEU A 1 213 ? -7.602 3.493 22.135 1.00 97.94 213 LEU A CA 1
ATOM 1653 C C . LEU A 1 213 ? -8.352 2.176 22.350 1.00 97.94 213 LEU A C 1
ATOM 1655 O O . LEU A 1 213 ? -8.765 1.525 21.393 1.00 97.94 213 LEU A O 1
ATOM 1659 N N . ALA A 1 214 ? -8.575 1.805 23.610 1.00 97.88 214 ALA A N 1
ATOM 1660 C CA . ALA A 1 214 ? -9.360 0.634 23.988 1.00 97.88 214 ALA A CA 1
ATOM 1661 C C . ALA A 1 214 ? -10.855 0.942 23.931 1.00 97.88 214 ALA A C 1
ATOM 1663 O O . ALA A 1 214 ? -11.322 1.892 24.563 1.00 97.88 214 ALA A O 1
ATOM 1664 N N . VAL A 1 215 ? -11.626 0.102 23.253 1.00 98.12 215 VAL A N 1
ATOM 1665 C CA . VAL A 1 215 ? -13.081 0.230 23.161 1.00 98.12 215 VAL A CA 1
ATOM 1666 C C . VAL A 1 215 ? -13.717 -0.236 24.466 1.00 98.12 215 VAL A C 1
ATOM 1668 O O . VAL A 1 215 ? -13.597 -1.395 24.861 1.00 98.12 215 VAL A O 1
ATOM 1671 N N . LYS A 1 216 ? -14.434 0.668 25.138 1.00 98.19 216 LYS A N 1
ATOM 1672 C CA . LYS A 1 216 ? -15.082 0.399 26.434 1.00 98.19 216 LYS A CA 1
ATOM 1673 C C . LYS A 1 216 ? -16.579 0.141 26.304 1.00 98.19 216 LYS A C 1
ATOM 1675 O O . LYS A 1 216 ? -17.140 -0.609 27.092 1.00 98.19 216 LYS A O 1
ATOM 1680 N N . SER A 1 217 ? -17.248 0.790 25.351 1.00 97.88 217 SER A N 1
ATOM 1681 C CA . SER A 1 217 ? -18.674 0.571 25.060 1.00 97.88 217 SER A CA 1
ATOM 1682 C C . SER A 1 217 ? -19.043 1.134 23.687 1.00 97.88 217 SER A C 1
ATOM 1684 O O . SER A 1 217 ? -18.350 2.015 23.181 1.00 97.88 217 SER A O 1
ATOM 1686 N N . LYS A 1 218 ? -20.153 0.670 23.102 1.00 97.19 218 LYS A N 1
ATOM 1687 C CA . LYS A 1 218 ? -20.709 1.208 21.851 1.00 97.19 218 LYS A CA 1
ATOM 1688 C C . LYS A 1 218 ? -22.219 1.437 21.951 1.00 97.19 218 LYS A C 1
ATOM 1690 O O . LYS A 1 218 ? -22.909 0.744 22.696 1.00 97.19 218 LYS A O 1
ATOM 1695 N N . THR A 1 219 ? -22.719 2.436 21.232 1.00 95.88 219 THR A N 1
ATOM 1696 C CA . THR A 1 219 ? -24.148 2.647 20.942 1.00 95.88 219 THR A CA 1
ATOM 1697 C C . THR A 1 219 ? -24.409 2.291 19.476 1.00 95.88 219 THR A C 1
ATOM 1699 O O . THR A 1 219 ? -23.565 1.680 18.836 1.00 95.88 219 THR A O 1
ATOM 1702 N N . LYS A 1 220 ? -25.562 2.682 18.918 1.00 95.06 220 LYS A N 1
ATOM 1703 C CA . LYS A 1 220 ? -25.854 2.532 17.483 1.00 95.06 220 LYS A CA 1
ATOM 1704 C C . LYS A 1 220 ? -24.929 3.370 16.583 1.00 95.06 220 LYS A C 1
ATOM 1706 O O . LYS A 1 220 ? -24.764 3.051 15.415 1.00 95.06 220 LYS A O 1
ATOM 1711 N N . ASP A 1 221 ? -24.387 4.468 17.100 1.00 96.44 221 ASP A N 1
ATOM 1712 C CA . ASP A 1 221 ? -23.745 5.523 16.310 1.00 96.44 221 ASP A CA 1
ATOM 1713 C C . ASP A 1 221 ? -22.443 6.069 16.918 1.00 96.44 221 ASP A C 1
ATOM 1715 O O . ASP A 1 221 ? -21.842 6.994 16.362 1.00 96.44 221 ASP A O 1
ATOM 1719 N N . LEU A 1 222 ? -22.016 5.534 18.062 1.00 96.69 222 LEU A N 1
ATOM 1720 C CA . LEU A 1 222 ? -20.889 6.031 18.842 1.00 96.69 222 LEU A CA 1
ATOM 1721 C C . LEU A 1 222 ? -20.100 4.864 19.436 1.00 96.69 222 LEU A C 1
ATOM 1723 O O . LEU A 1 222 ? -20.661 4.006 20.114 1.00 96.69 222 LEU A O 1
ATOM 1727 N N . VAL A 1 223 ? -18.786 4.886 19.259 1.00 97.75 223 VAL A N 1
ATOM 1728 C CA . VAL A 1 223 ? -17.833 4.016 19.947 1.00 97.75 223 VAL A CA 1
ATOM 1729 C C . VAL A 1 223 ? -17.136 4.851 21.013 1.00 97.75 223 VAL A C 1
ATOM 1731 O O . VAL A 1 223 ? -16.526 5.872 20.702 1.00 97.75 223 VAL A O 1
ATOM 1734 N N . LYS A 1 224 ? -17.255 4.445 22.278 1.00 98.19 224 LYS A N 1
ATOM 1735 C CA . LYS A 1 224 ? -16.594 5.093 23.414 1.00 98.19 224 LYS A CA 1
ATOM 1736 C C . LYS A 1 224 ? -15.318 4.346 23.746 1.00 98.19 224 LYS A C 1
ATOM 1738 O O . LYS A 1 224 ? -15.362 3.155 24.074 1.00 98.19 224 LYS A O 1
ATOM 1743 N N . CYS A 1 225 ? -14.215 5.073 23.750 1.00 98.31 225 CYS A N 1
ATOM 1744 C CA . CYS A 1 225 ? -12.895 4.527 23.978 1.00 98.31 225 CYS A CA 1
ATOM 1745 C C . CYS A 1 225 ? -12.199 5.198 25.161 1.00 98.31 225 CYS A C 1
ATOM 1747 O O . CYS A 1 225 ? -12.584 6.273 25.626 1.00 98.31 225 CYS A O 1
ATOM 1749 N N . GLU A 1 226 ? -11.149 4.545 25.632 1.00 98.31 226 GLU A N 1
ATOM 1750 C CA . GLU A 1 226 ? -10.170 5.080 26.568 1.00 98.31 226 GLU A CA 1
ATOM 1751 C C . GLU A 1 226 ? -8.809 5.045 25.888 1.00 98.31 226 GLU A C 1
ATOM 1753 O O . GLU A 1 226 ? -8.426 4.023 25.319 1.00 98.31 226 GLU A O 1
ATOM 1758 N N . VAL A 1 227 ? -8.106 6.168 25.906 1.00 98.19 227 VAL A N 1
ATOM 1759 C CA . VAL A 1 227 ? -6.785 6.297 25.294 1.00 98.19 227 VAL A CA 1
ATOM 1760 C C . VAL A 1 227 ? -5.800 5.416 26.062 1.00 98.19 227 VAL A C 1
ATOM 1762 O O . VAL A 1 227 ? -5.646 5.582 27.271 1.00 98.19 227 VAL A O 1
ATOM 1765 N N . ILE A 1 228 ? -5.149 4.488 25.363 1.00 97.06 228 ILE A N 1
ATOM 1766 C CA . ILE A 1 228 ? -4.036 3.698 25.899 1.00 97.06 228 ILE A CA 1
ATOM 1767 C C . ILE A 1 228 ? -2.747 4.474 25.638 1.00 97.06 228 ILE A C 1
ATOM 1769 O O . ILE A 1 228 ? -2.111 4.910 26.587 1.00 97.06 228 ILE A O 1
ATOM 1773 N N . ASP A 1 229 ? -2.439 4.718 24.360 1.00 95.69 229 ASP A N 1
ATOM 1774 C CA . ASP A 1 229 ? -1.280 5.495 23.925 1.00 95.69 229 ASP A CA 1
ATOM 1775 C C . ASP A 1 229 ? -1.757 6.845 23.379 1.00 95.69 229 ASP A C 1
ATOM 1777 O O . ASP A 1 229 ? -2.508 6.910 22.398 1.00 95.69 229 ASP A O 1
ATOM 1781 N N . GLY A 1 230 ? -1.356 7.925 24.053 1.00 95.56 230 GLY A N 1
ATOM 1782 C CA . GLY A 1 230 ? -1.732 9.294 23.705 1.00 95.56 230 GLY A CA 1
ATOM 1783 C C . GLY A 1 230 ? -0.971 9.866 22.507 1.00 95.56 230 GLY A C 1
ATOM 1784 O O . GLY A 1 230 ? 0.001 9.298 22.019 1.00 95.56 230 GLY A O 1
ATOM 1785 N N . GLY A 1 231 ? -1.396 11.038 22.041 1.00 94.25 231 GLY A N 1
ATOM 1786 C CA . GLY A 1 231 ? -0.771 11.713 20.907 1.00 94.25 231 GLY A CA 1
ATOM 1787 C C . GLY A 1 231 ? -1.605 12.859 20.350 1.00 94.25 231 GLY A C 1
ATOM 1788 O O . GLY A 1 231 ? -2.625 13.251 20.916 1.00 94.25 231 GLY A O 1
ATOM 1789 N N . GLU A 1 232 ? -1.145 13.429 19.240 1.00 94.31 232 GLU A N 1
ATOM 1790 C CA . GLU A 1 232 ? -1.819 14.538 18.565 1.00 94.31 232 GLU A CA 1
ATOM 1791 C C . GLU A 1 232 ? -2.695 14.016 17.414 1.00 94.31 232 GLU A C 1
ATOM 1793 O O . GLU A 1 232 ? -2.198 13.648 16.347 1.00 94.31 232 GLU A O 1
ATOM 1798 N N . LEU A 1 233 ? -4.016 14.019 17.609 1.00 94.69 233 LEU A N 1
ATOM 1799 C CA . LEU A 1 233 ? -4.981 13.653 16.577 1.00 94.69 233 LEU A CA 1
ATOM 1800 C C . LEU A 1 233 ? -5.235 14.838 15.639 1.00 94.69 233 LEU A C 1
ATOM 1802 O O . LEU A 1 233 ? -5.779 15.869 16.039 1.00 94.69 233 LEU A O 1
ATOM 1806 N N . LYS A 1 234 ? -4.863 14.668 14.370 1.00 93.75 234 LYS A N 1
ATOM 1807 C CA . LYS A 1 234 ? -5.144 15.616 13.278 1.00 93.75 234 LYS A CA 1
ATOM 1808 C C . LYS A 1 234 ? -6.352 15.150 12.453 1.00 93.75 234 LYS A C 1
ATOM 1810 O O . LYS A 1 234 ? -7.015 14.173 12.797 1.00 93.75 234 LYS A O 1
ATOM 1815 N N . SER A 1 235 ? -6.658 15.857 11.370 1.00 92.94 235 SER A N 1
ATOM 1816 C CA . SER A 1 235 ? -7.757 15.496 10.470 1.00 92.94 235 SER A CA 1
ATOM 1817 C C . SER A 1 235 ? -7.425 14.247 9.654 1.00 92.94 235 SER A C 1
ATOM 1819 O O . SER A 1 235 ? -6.273 14.056 9.258 1.00 92.94 235 SER A O 1
ATOM 1821 N N . ARG A 1 236 ? -8.446 13.440 9.334 1.00 90.44 236 ARG A N 1
ATOM 1822 C CA . ARG A 1 236 ? -8.368 12.363 8.322 1.00 90.44 236 ARG A CA 1
ATOM 1823 C C . ARG A 1 236 ? -7.288 11.316 8.586 1.00 90.44 236 ARG A C 1
ATOM 1825 O O . ARG A 1 236 ? -6.705 10.772 7.645 1.00 90.44 236 ARG A O 1
ATOM 1832 N N . ARG A 1 237 ? -7.027 11.026 9.859 1.00 90.94 237 ARG A N 1
ATOM 1833 C CA . ARG A 1 237 ? -6.026 10.041 10.292 1.00 90.94 237 ARG A CA 1
ATOM 1834 C C . ARG A 1 237 ? -6.548 8.636 10.098 1.00 90.94 237 ARG A C 1
ATOM 1836 O O . ARG A 1 237 ? -7.750 8.418 10.229 1.00 90.94 237 ARG A O 1
ATOM 1843 N N . HIS A 1 238 ? -5.661 7.721 9.725 1.00 89.44 238 HIS A N 1
ATOM 1844 C CA . HIS A 1 238 ? -6.043 6.343 9.426 1.00 89.44 238 HIS A CA 1
ATOM 1845 C C . HIS A 1 238 ? -6.466 5.657 10.724 1.00 89.44 238 HIS A C 1
ATOM 1847 O O . HIS A 1 238 ? -5.773 5.792 11.730 1.00 89.44 238 HIS A O 1
ATOM 1853 N N . LEU A 1 239 ? -7.604 4.970 10.706 1.00 92.38 239 LEU A N 1
ATOM 1854 C CA . LEU A 1 239 ? -8.102 4.149 11.798 1.00 92.38 239 LEU A CA 1
ATOM 1855 C C . LEU A 1 239 ? -8.075 2.675 11.390 1.00 92.38 239 LEU A C 1
ATOM 1857 O O . LEU A 1 239 ? -8.652 2.307 10.369 1.00 92.38 239 LEU A O 1
ATOM 1861 N N . ASN A 1 240 ? -7.480 1.835 12.228 1.00 88.62 240 ASN A N 1
ATOM 1862 C CA . ASN A 1 240 ? -7.490 0.381 12.076 1.00 88.62 240 ASN A CA 1
ATOM 1863 C C . ASN A 1 240 ? -7.980 -0.253 13.376 1.00 88.62 240 ASN A C 1
ATOM 1865 O O . ASN A 1 240 ? -7.818 0.320 14.453 1.00 88.62 240 ASN A O 1
ATOM 1869 N N . VAL A 1 241 ? -8.558 -1.446 13.295 1.00 90.25 241 VAL A N 1
ATOM 1870 C CA . VAL A 1 241 ? -8.880 -2.246 14.479 1.00 90.25 241 VAL A CA 1
ATOM 1871 C C . VAL A 1 241 ? -7.813 -3.325 14.586 1.00 90.25 241 VAL A C 1
ATOM 1873 O O . VAL A 1 241 ? -7.557 -4.048 13.630 1.00 90.25 241 VAL A O 1
ATOM 1876 N N . ARG A 1 242 ? -7.130 -3.430 15.727 1.00 88.75 242 ARG A N 1
ATOM 1877 C CA . ARG A 1 242 ? -6.060 -4.424 15.871 1.00 88.75 242 ARG A CA 1
ATOM 1878 C C . ARG A 1 242 ? -6.623 -5.837 15.681 1.00 88.75 242 ARG A C 1
ATOM 1880 O O . ARG A 1 242 ? -7.587 -6.212 16.346 1.00 88.75 242 ARG A O 1
ATOM 1887 N N . GLY A 1 243 ? -6.002 -6.612 14.792 1.00 85.31 243 GLY A N 1
ATOM 1888 C CA . GLY A 1 243 ? -6.394 -7.987 14.483 1.00 85.31 243 GLY A CA 1
ATOM 1889 C C . GLY A 1 243 ? -7.679 -8.147 13.663 1.00 85.31 243 GLY A C 1
ATOM 1890 O O . GLY A 1 243 ? -8.147 -9.277 13.539 1.00 85.31 243 GLY A O 1
ATOM 1891 N N . LYS A 1 244 ? -8.268 -7.064 13.134 1.00 83.25 244 LYS A N 1
ATOM 1892 C CA . LYS A 1 244 ? -9.489 -7.111 12.314 1.00 83.25 244 LYS A CA 1
ATOM 1893 C C . LYS A 1 244 ? -9.442 -6.053 11.220 1.00 83.25 244 LYS A C 1
ATOM 1895 O O . LYS A 1 244 ? -9.115 -4.900 11.485 1.00 83.25 244 LYS A O 1
ATOM 1900 N N . SER A 1 245 ? -9.872 -6.391 10.011 1.00 78.19 245 SER A N 1
ATOM 1901 C CA . SER A 1 245 ? -10.030 -5.386 8.958 1.00 78.19 245 SER A CA 1
ATOM 1902 C C . SER A 1 245 ? -11.495 -4.981 8.782 1.00 78.19 245 SER A C 1
ATOM 1904 O O . SER A 1 245 ? -12.393 -5.818 8.847 1.00 78.19 245 SER A O 1
ATOM 1906 N N . ALA A 1 246 ? -11.737 -3.706 8.465 1.00 79.50 246 ALA A N 1
ATOM 1907 C CA . ALA A 1 246 ? -13.079 -3.191 8.173 1.00 79.50 246 ALA A CA 1
ATOM 1908 C C . ALA A 1 246 ? -13.751 -3.976 7.037 1.00 79.50 246 ALA A C 1
ATOM 1910 O O . ALA A 1 246 ? -13.079 -4.356 6.074 1.00 79.50 246 ALA A O 1
ATOM 1911 N N . ASN A 1 247 ? -15.062 -4.198 7.109 1.00 83.38 247 ASN A N 1
ATOM 1912 C CA . ASN A 1 247 ? -15.846 -4.926 6.109 1.00 83.38 247 ASN A CA 1
ATOM 1913 C C . ASN A 1 247 ? -16.135 -4.079 4.853 1.00 83.38 247 ASN A C 1
ATOM 1915 O O . ASN A 1 247 ? -17.270 -3.919 4.408 1.00 83.38 247 ASN A O 1
ATOM 1919 N N . LEU A 1 248 ? -15.075 -3.516 4.284 1.00 84.00 248 LEU A N 1
ATOM 1920 C CA . LEU A 1 248 ? -15.085 -2.752 3.050 1.00 84.00 248 LEU A CA 1
ATOM 1921 C C . LEU A 1 248 ? -14.592 -3.623 1.885 1.00 84.00 248 LEU A C 1
ATOM 1923 O O . LEU A 1 248 ? -13.766 -4.519 2.094 1.00 84.00 248 LEU A O 1
ATOM 1927 N N . PRO A 1 249 ? -15.061 -3.363 0.651 1.00 84.56 249 PRO A N 1
ATOM 1928 C CA . PRO A 1 249 ? -14.524 -4.031 -0.526 1.00 84.56 249 PRO A CA 1
ATOM 1929 C C . PRO A 1 249 ? -13.033 -3.708 -0.684 1.00 84.56 249 PRO A C 1
ATOM 1931 O O . PRO A 1 249 ? -12.621 -2.561 -0.521 1.00 84.56 249 PRO A O 1
ATOM 1934 N N . SER A 1 250 ? -12.227 -4.716 -1.031 1.00 84.56 250 SER A N 1
ATOM 1935 C CA . SER A 1 250 ? -10.777 -4.559 -1.220 1.00 84.56 250 SER A CA 1
ATOM 1936 C C . SER A 1 250 ? -10.410 -3.658 -2.411 1.00 84.56 250 SER A C 1
ATOM 1938 O O . SER A 1 250 ? -9.342 -3.059 -2.397 1.00 84.56 250 SER A O 1
ATOM 1940 N N . ILE A 1 251 ? -11.284 -3.532 -3.418 1.00 92.00 251 ILE A N 1
ATOM 1941 C CA . ILE A 1 251 ? -11.150 -2.557 -4.514 1.00 92.00 251 ILE A CA 1
ATOM 1942 C C . ILE A 1 251 ? -12.337 -1.599 -4.432 1.00 92.00 251 ILE A C 1
ATOM 1944 O O . ILE A 1 251 ? -13.490 -2.015 -4.552 1.00 92.00 251 ILE A O 1
ATOM 1948 N N . THR A 1 252 ? -12.056 -0.320 -4.204 1.00 92.31 252 THR A N 1
ATOM 1949 C CA . THR A 1 252 ? -13.070 0.740 -4.141 1.00 92.31 252 THR A CA 1
ATOM 1950 C C . THR A 1 252 ? -13.412 1.282 -5.533 1.00 92.31 252 THR A C 1
ATOM 1952 O O . THR A 1 252 ? -12.687 1.047 -6.499 1.00 92.31 252 THR A O 1
ATOM 1955 N N . ASP A 1 253 ? -14.484 2.073 -5.651 1.00 92.88 253 ASP A N 1
ATOM 1956 C CA . ASP A 1 253 ? -14.828 2.748 -6.916 1.00 92.88 253 ASP A CA 1
ATOM 1957 C C . ASP A 1 253 ? -13.679 3.627 -7.432 1.00 92.88 253 ASP A C 1
ATOM 1959 O O . ASP A 1 253 ? -13.377 3.629 -8.625 1.00 92.88 253 ASP A O 1
ATOM 1963 N N . LYS A 1 254 ? -12.979 4.313 -6.519 1.00 91.75 254 LYS A N 1
ATOM 1964 C CA . LYS A 1 254 ? -11.783 5.094 -6.855 1.00 91.75 254 LYS A CA 1
ATOM 1965 C C . LYS A 1 254 ? -10.653 4.192 -7.357 1.00 91.75 254 LYS A C 1
ATOM 1967 O O . LYS A 1 254 ? -9.990 4.535 -8.329 1.00 91.75 254 LYS A O 1
ATOM 1972 N N . ASP A 1 255 ? -10.430 3.041 -6.723 1.00 96.06 255 ASP A N 1
ATOM 1973 C CA . ASP A 1 255 ? -9.401 2.106 -7.190 1.00 96.06 255 ASP A CA 1
ATOM 1974 C C . ASP A 1 255 ? -9.725 1.598 -8.601 1.00 96.06 255 ASP A C 1
ATOM 1976 O O . ASP A 1 255 ? -8.821 1.470 -9.419 1.00 96.06 255 ASP A O 1
ATOM 1980 N N . TRP A 1 256 ? -11.001 1.384 -8.941 1.00 97.31 256 TRP A N 1
ATOM 1981 C CA . TRP A 1 256 ? -11.402 1.042 -10.310 1.00 97.31 256 TRP A CA 1
ATOM 1982 C C . TRP A 1 256 ? -11.119 2.156 -11.326 1.00 97.31 256 TRP A C 1
ATOM 1984 O O . TRP A 1 256 ? -10.787 1.858 -12.475 1.00 97.31 256 TRP A O 1
ATOM 1994 N N . GLU A 1 257 ? -11.243 3.427 -10.941 1.00 97.44 257 GLU A N 1
ATOM 1995 C CA . GLU A 1 257 ? -10.811 4.559 -11.773 1.00 97.44 257 GLU A CA 1
ATOM 1996 C C . GLU A 1 257 ? -9.288 4.568 -11.958 1.00 97.44 257 GLU A C 1
ATOM 1998 O O . GLU A 1 257 ? -8.803 4.738 -13.076 1.00 97.44 257 GLU A O 1
ATOM 2003 N N . ASP A 1 258 ? -8.534 4.320 -10.886 1.00 97.56 258 ASP A N 1
ATOM 2004 C CA . ASP A 1 258 ? -7.073 4.231 -10.924 1.00 97.56 258 ASP A CA 1
ATOM 2005 C C . ASP A 1 258 ? -6.591 3.038 -11.780 1.00 97.56 258 ASP A C 1
ATOM 2007 O O . ASP A 1 258 ? -5.626 3.160 -12.533 1.00 97.56 258 ASP A O 1
ATOM 2011 N N . ILE A 1 259 ? -7.288 1.898 -11.721 1.00 98.38 259 ILE A N 1
ATOM 2012 C CA . ILE A 1 259 ? -7.026 0.712 -12.551 1.00 98.38 259 ILE A CA 1
ATOM 2013 C C . ILE A 1 259 ? -7.308 1.008 -14.030 1.00 98.38 259 ILE A C 1
ATOM 2015 O O . ILE A 1 259 ? -6.534 0.616 -14.897 1.00 98.38 259 ILE A O 1
ATOM 2019 N N . LYS A 1 260 ? -8.389 1.721 -14.364 1.00 98.44 260 LYS A N 1
ATOM 2020 C CA . LYS A 1 260 ? -8.638 2.138 -15.758 1.00 98.44 260 LYS A CA 1
ATOM 2021 C C . LYS A 1 260 ? -7.513 3.031 -16.272 1.00 98.44 260 LYS A C 1
ATOM 2023 O O . LYS A 1 260 ? -6.952 2.754 -17.325 1.00 98.44 260 LYS A O 1
ATOM 2028 N N . PHE A 1 261 ? -7.118 4.018 -15.470 1.00 98.50 261 PHE A N 1
ATOM 2029 C CA . PHE A 1 261 ? -5.991 4.894 -15.775 1.00 98.50 261 PHE A CA 1
ATOM 2030 C C . PHE A 1 261 ? -4.681 4.122 -16.007 1.00 98.50 261 PHE A C 1
ATOM 2032 O O . PHE A 1 261 ? -3.930 4.452 -16.925 1.00 98.50 261 PHE A O 1
ATOM 2039 N N . GLY A 1 262 ? -4.400 3.091 -15.204 1.00 98.38 262 GLY A N 1
ATOM 2040 C CA . GLY A 1 262 ? -3.217 2.249 -15.384 1.00 98.38 262 GLY A CA 1
ATOM 2041 C C . GLY A 1 262 ? -3.275 1.373 -16.641 1.00 98.38 262 GLY A C 1
ATOM 2042 O O . GLY A 1 262 ? -2.251 1.212 -17.302 1.00 98.38 262 GLY A O 1
ATOM 2043 N N . VAL A 1 263 ? -4.456 0.857 -17.012 1.00 98.56 263 VAL A N 1
ATOM 2044 C CA . VAL A 1 263 ? -4.662 0.112 -18.269 1.00 98.56 263 VAL A CA 1
ATOM 2045 C C . VAL A 1 263 ? -4.423 1.018 -19.473 1.00 98.56 263 VAL A C 1
ATOM 2047 O O . VAL A 1 263 ? -3.641 0.654 -20.347 1.00 98.56 263 VAL A O 1
ATOM 2050 N N . ASP A 1 264 ? -5.015 2.215 -19.483 1.00 98.19 264 ASP A N 1
ATOM 2051 C CA . ASP A 1 264 ? -4.838 3.203 -20.559 1.00 98.19 264 ASP A CA 1
ATOM 2052 C C . ASP A 1 264 ? -3.366 3.620 -20.730 1.00 98.19 264 ASP A C 1
ATOM 2054 O O . ASP A 1 264 ? -2.934 4.017 -21.812 1.00 98.19 264 ASP A O 1
ATOM 2058 N N . ASN A 1 265 ? -2.584 3.518 -19.653 1.00 98.31 265 ASN A N 1
ATOM 2059 C CA . ASN A 1 265 ? -1.163 3.832 -19.629 1.00 98.31 265 ASN A CA 1
ATOM 2060 C C . ASN A 1 265 ? -0.236 2.628 -19.797 1.00 98.31 265 ASN A C 1
ATOM 2062 O O . ASN A 1 265 ? 0.980 2.837 -19.793 1.00 98.31 265 ASN A O 1
ATOM 2066 N N . GLU A 1 266 ? -0.756 1.412 -19.962 1.00 97.88 266 GLU A N 1
ATOM 2067 C CA . GLU A 1 266 ? 0.045 0.191 -20.117 1.00 97.88 266 GLU A CA 1
ATOM 2068 C C . GLU A 1 266 ? 1.112 0.053 -19.010 1.00 97.88 266 GLU A C 1
ATOM 2070 O O . GLU A 1 266 ? 2.300 -0.120 -19.285 1.00 97.88 266 GLU A O 1
ATOM 2075 N N . VAL A 1 267 ? 0.715 0.225 -17.743 1.00 98.44 267 VAL A N 1
ATOM 2076 C CA . VAL A 1 267 ? 1.627 -0.008 -16.607 1.00 98.44 267 VAL A CA 1
ATOM 2077 C C . VAL A 1 267 ? 1.969 -1.494 -16.480 1.00 98.44 267 VAL A C 1
ATOM 2079 O O . VAL A 1 267 ? 1.177 -2.344 -16.863 1.00 98.44 267 VAL A O 1
ATOM 2082 N N . ASP A 1 268 ? 3.116 -1.831 -15.894 1.00 98.56 268 ASP A N 1
ATOM 2083 C CA . ASP A 1 268 ? 3.571 -3.226 -15.809 1.00 98.56 268 ASP A CA 1
ATOM 2084 C C . ASP A 1 268 ? 2.946 -3.994 -14.629 1.00 98.56 268 ASP A C 1
ATOM 2086 O O . ASP A 1 268 ? 2.737 -5.209 -14.696 1.00 98.56 268 ASP A O 1
ATOM 2090 N N . PHE A 1 269 ? 2.656 -3.298 -13.521 1.00 98.62 269 PHE A N 1
ATOM 2091 C CA . PHE A 1 269 ? 2.178 -3.921 -12.284 1.00 98.62 269 PHE A CA 1
ATOM 2092 C C . PHE A 1 269 ? 1.066 -3.130 -11.591 1.00 98.62 269 PHE A C 1
ATOM 2094 O O . PHE A 1 269 ? 1.149 -1.909 -11.454 1.00 98.62 269 PHE A O 1
ATOM 2101 N N . TYR A 1 270 ? 0.119 -3.856 -10.998 1.00 98.56 270 TYR A N 1
ATOM 2102 C CA . TYR A 1 270 ? -0.716 -3.368 -9.902 1.00 98.56 270 TYR A CA 1
ATOM 2103 C C . TYR A 1 270 ? -0.219 -3.912 -8.566 1.00 98.56 270 TYR A C 1
ATOM 2105 O O . TYR A 1 270 ? -0.036 -5.118 -8.424 1.00 98.56 270 TYR A O 1
ATOM 2113 N N . ALA A 1 271 ? -0.047 -3.040 -7.574 1.00 97.62 271 ALA A N 1
ATOM 2114 C CA . ALA A 1 271 ? 0.071 -3.428 -6.173 1.00 97.62 271 ALA A CA 1
ATOM 2115 C C . ALA A 1 271 ? -1.283 -3.205 -5.483 1.00 97.62 271 ALA A C 1
ATOM 2117 O O . ALA A 1 271 ? -1.703 -2.064 -5.290 1.00 97.62 271 ALA A O 1
ATOM 2118 N N . VAL A 1 272 ? -1.985 -4.295 -5.166 1.00 96.62 272 VAL A N 1
ATOM 2119 C CA . VAL A 1 272 ? -3.366 -4.256 -4.659 1.00 96.62 272 VAL A CA 1
ATOM 2120 C C . VAL A 1 272 ? -3.368 -4.274 -3.135 1.00 96.62 272 VAL A C 1
ATOM 2122 O O . VAL A 1 272 ? -2.838 -5.210 -2.533 1.00 96.62 272 VAL A O 1
ATOM 2125 N N . SER A 1 273 ? -3.957 -3.244 -2.536 1.00 93.62 273 SER A N 1
ATOM 2126 C CA . SER A 1 273 ? -4.038 -3.016 -1.089 1.00 93.62 273 SER A CA 1
ATOM 2127 C C . SER A 1 273 ? -5.180 -3.811 -0.445 1.00 93.62 273 SER A C 1
ATOM 2129 O O . SER A 1 273 ? -6.165 -4.153 -1.094 1.00 93.62 273 SER A O 1
ATOM 2131 N N . PHE A 1 274 ? -5.030 -4.115 0.841 1.00 89.81 274 PHE A N 1
ATOM 2132 C CA . PHE A 1 274 ? -5.989 -4.738 1.755 1.00 89.81 274 PHE A CA 1
ATOM 2133 C C . PHE A 1 274 ? -6.664 -5.987 1.176 1.00 89.81 274 PHE A C 1
ATOM 2135 O O . PHE A 1 274 ? -7.880 -6.177 1.278 1.00 89.81 274 PHE A O 1
ATOM 2142 N N . VAL A 1 275 ? -5.871 -6.853 0.539 1.00 93.06 275 VAL A N 1
ATOM 2143 C CA . VAL A 1 275 ? -6.355 -8.102 -0.059 1.00 93.06 275 VAL A CA 1
ATOM 2144 C C . VAL A 1 275 ? -6.627 -9.127 1.038 1.00 93.06 275 VAL A C 1
ATOM 2146 O O . VAL A 1 275 ? -5.707 -9.599 1.705 1.00 93.06 275 VAL A O 1
ATOM 2149 N N . LYS A 1 276 ? -7.895 -9.512 1.198 1.00 90.94 276 LYS A N 1
ATOM 2150 C CA . LYS A 1 276 ? -8.331 -10.462 2.238 1.00 90.94 276 LYS A CA 1
ATOM 2151 C C . LYS A 1 276 ? -8.575 -11.876 1.729 1.00 90.94 276 LYS A C 1
ATOM 2153 O O . LYS A 1 276 ? -8.531 -12.832 2.501 1.00 90.94 276 LYS A O 1
ATOM 2158 N N . ASP A 1 277 ? -8.844 -12.017 0.436 1.00 93.44 277 ASP A N 1
ATOM 2159 C CA . ASP A 1 277 ? -9.167 -13.289 -0.195 1.00 93.44 277 ASP A CA 1
ATOM 2160 C C . ASP A 1 277 ? -8.732 -13.324 -1.669 1.00 93.44 277 ASP A C 1
ATOM 2162 O O . ASP A 1 277 ? -8.333 -12.324 -2.267 1.00 93.44 277 ASP A O 1
ATOM 2166 N N . ALA A 1 278 ? -8.792 -14.514 -2.265 1.00 96.75 278 ALA A N 1
ATOM 2167 C CA . ALA A 1 278 ? -8.448 -14.724 -3.668 1.00 96.75 278 ALA A CA 1
ATOM 2168 C C . ALA A 1 278 ? -9.494 -14.161 -4.646 1.00 96.75 278 ALA A C 1
ATOM 2170 O O . ALA A 1 278 ? -9.184 -13.961 -5.822 1.00 96.75 278 ALA A O 1
ATOM 2171 N N . LYS A 1 279 ? -10.733 -13.917 -4.194 1.00 96.06 279 LYS A N 1
ATOM 2172 C CA . LYS A 1 279 ? -11.836 -13.490 -5.063 1.00 96.06 279 LYS A CA 1
ATOM 2173 C C . LYS A 1 279 ? -11.515 -12.140 -5.689 1.00 96.06 279 LYS A C 1
ATOM 2175 O O . LYS A 1 279 ? -11.670 -12.004 -6.900 1.00 96.06 279 LYS A O 1
ATOM 2180 N N . VAL A 1 280 ? -10.998 -11.193 -4.904 1.00 93.81 280 VAL A N 1
ATOM 2181 C CA . VAL A 1 280 ? -10.638 -9.866 -5.428 1.00 93.81 280 VAL A CA 1
ATOM 2182 C C . VAL A 1 280 ? -9.548 -9.944 -6.507 1.00 93.81 280 VAL A C 1
ATOM 2184 O O . VAL A 1 280 ? -9.577 -9.222 -7.500 1.00 93.81 280 VAL A O 1
ATOM 2187 N N . VAL A 1 281 ? -8.606 -10.879 -6.356 1.00 97.50 281 VAL A N 1
ATOM 2188 C CA . VAL A 1 281 ? -7.518 -11.087 -7.320 1.00 97.50 281 VAL A CA 1
ATOM 2189 C C . VAL A 1 281 ? -8.066 -11.642 -8.632 1.00 97.50 281 VAL A C 1
ATOM 2191 O O . VAL A 1 281 ? -7.677 -11.195 -9.710 1.00 97.50 281 VAL A O 1
ATOM 2194 N N . HIS A 1 282 ? -8.993 -12.599 -8.552 1.00 98.06 282 HIS A N 1
ATOM 2195 C CA . HIS A 1 282 ? -9.665 -13.149 -9.726 1.00 98.06 282 HIS A CA 1
ATOM 2196 C C . HIS A 1 282 ? -10.527 -12.112 -10.445 1.00 98.06 282 HIS A C 1
ATOM 2198 O O . HIS A 1 282 ? -10.522 -12.082 -11.673 1.00 98.06 282 HIS A O 1
ATOM 2204 N N . GLU A 1 283 ? -11.231 -11.260 -9.701 1.00 97.38 283 GLU A N 1
ATOM 2205 C CA . GLU A 1 283 ? -12.033 -10.167 -10.252 1.00 97.38 283 GLU A CA 1
ATOM 2206 C C . GLU A 1 283 ? -11.169 -9.191 -11.058 1.00 97.38 283 GLU A C 1
ATOM 2208 O O . GLU A 1 283 ? -11.450 -8.945 -12.233 1.00 97.38 283 GLU A O 1
ATOM 2213 N N . LEU A 1 284 ? -10.058 -8.724 -10.477 1.00 98.00 284 LEU A N 1
ATOM 2214 C CA . LEU A 1 284 ? -9.122 -7.846 -11.176 1.00 98.00 284 LEU A CA 1
ATOM 2215 C C . LEU A 1 284 ? -8.513 -8.528 -12.407 1.00 98.00 284 LEU A C 1
ATOM 2217 O O . LEU A 1 284 ? -8.525 -7.958 -13.495 1.00 98.00 284 LEU A O 1
ATOM 2221 N N . LYS A 1 285 ? -8.02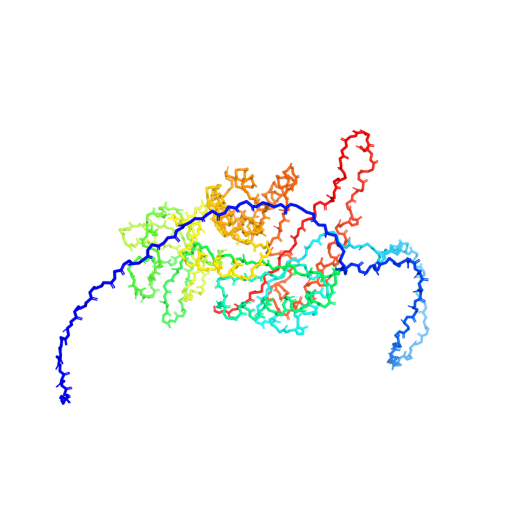7 -9.769 -12.281 1.00 98.19 285 LYS A N 1
ATOM 2222 C CA . LYS A 1 285 ? -7.461 -10.505 -13.424 1.00 98.19 285 LYS A CA 1
ATOM 2223 C C . LYS A 1 285 ? -8.480 -10.727 -14.542 1.00 98.19 285 LYS A C 1
ATOM 2225 O O . LYS A 1 285 ? -8.124 -10.648 -15.714 1.00 98.19 285 LYS A O 1
ATOM 2230 N N . HIS A 1 286 ? -9.743 -10.988 -14.207 1.00 98.19 286 HIS A N 1
ATOM 2231 C CA . HIS A 1 286 ? -10.805 -11.116 -15.203 1.00 98.19 286 HIS A CA 1
ATOM 2232 C C . HIS A 1 286 ? -11.020 -9.805 -15.965 1.00 98.19 286 HIS A C 1
ATOM 2234 O O . HIS A 1 286 ? -11.092 -9.821 -17.194 1.00 98.19 286 HIS A O 1
ATOM 2240 N N . TYR A 1 287 ? -11.050 -8.678 -15.250 1.00 98.31 287 TYR A N 1
ATOM 2241 C CA . TYR A 1 287 ? -11.126 -7.357 -15.863 1.00 98.31 287 TYR A CA 1
ATOM 2242 C C . TYR A 1 287 ? -9.936 -7.089 -16.802 1.00 98.31 287 TYR A C 1
ATOM 2244 O O . TYR A 1 287 ? -10.152 -6.764 -17.969 1.00 98.31 287 TYR A O 1
ATOM 2252 N N . LEU A 1 288 ? -8.697 -7.315 -16.352 1.00 98.31 288 LEU A N 1
ATOM 2253 C CA . LEU A 1 288 ? -7.493 -7.100 -17.172 1.00 98.31 288 LEU A CA 1
ATOM 2254 C C . LEU A 1 288 ? -7.496 -7.960 -18.443 1.00 98.31 288 LEU A C 1
ATOM 2256 O O . LEU A 1 288 ? -7.237 -7.453 -19.535 1.00 98.31 288 LEU A O 1
ATOM 2260 N N . ASN A 1 289 ? -7.902 -9.227 -18.328 1.00 97.81 289 ASN A N 1
ATOM 2261 C CA . ASN A 1 289 ? -8.074 -10.114 -19.478 1.00 97.81 289 ASN A CA 1
ATOM 2262 C C . ASN A 1 289 ? -9.142 -9.598 -20.455 1.00 97.81 289 ASN A C 1
ATOM 2264 O O . ASN A 1 289 ? -8.951 -9.679 -21.666 1.00 97.81 289 ASN A O 1
ATOM 2268 N N . SER A 1 290 ? -10.252 -9.045 -19.953 1.00 98.12 290 SER A N 1
ATOM 2269 C CA . SER A 1 290 ? -11.309 -8.471 -20.801 1.00 98.12 290 SER A CA 1
ATOM 2270 C C . SER A 1 290 ? -10.845 -7.234 -21.580 1.00 98.12 290 SER A C 1
ATOM 2272 O O . SER A 1 290 ? -11.333 -6.981 -22.681 1.00 98.12 290 SER A O 1
ATOM 2274 N N . CYS A 1 291 ? -9.861 -6.508 -21.044 1.00 97.88 291 CYS A N 1
ATOM 2275 C CA . CYS A 1 291 ? -9.199 -5.383 -21.700 1.00 97.88 291 CYS A CA 1
ATOM 2276 C C . CYS A 1 291 ? -8.009 -5.806 -22.578 1.00 97.88 291 CYS A C 1
ATOM 2278 O O . CYS A 1 291 ? -7.396 -4.946 -23.204 1.00 97.88 291 CYS A O 1
ATOM 2280 N N . ASN A 1 292 ? -7.667 -7.101 -22.625 1.00 97.12 292 ASN A N 1
ATOM 2281 C CA . ASN A 1 292 ? -6.454 -7.621 -23.265 1.00 97.12 292 ASN A CA 1
ATOM 2282 C C . ASN A 1 292 ? -5.170 -6.925 -22.757 1.00 97.12 292 ASN A C 1
ATOM 2284 O O . ASN A 1 292 ? -4.248 -6.659 -23.529 1.00 97.12 292 ASN A O 1
ATOM 2288 N N . ALA A 1 293 ? -5.139 -6.603 -21.460 1.00 97.50 293 ALA A N 1
ATOM 2289 C CA . ALA A 1 293 ? -4.033 -5.924 -20.798 1.00 97.50 293 ALA A CA 1
ATOM 2290 C C . ALA A 1 293 ? -3.110 -6.947 -20.114 1.00 97.50 293 ALA A C 1
ATOM 2292 O O . ALA A 1 293 ? -3.551 -7.695 -19.240 1.00 97.50 293 ALA A O 1
ATOM 2293 N N . ASP A 1 294 ? -1.831 -6.963 -20.493 1.00 96.31 294 ASP A N 1
ATOM 2294 C CA . ASP A 1 294 ? -0.800 -7.821 -19.892 1.00 96.31 294 ASP A CA 1
ATOM 2295 C C . ASP A 1 294 ? -0.149 -7.109 -18.696 1.00 96.31 294 ASP A C 1
ATOM 2297 O O . ASP A 1 294 ? 0.961 -6.592 -18.781 1.00 96.31 294 ASP A O 1
ATOM 2301 N N . ILE A 1 295 ? -0.906 -6.998 -17.600 1.00 98.38 295 ILE A N 1
ATOM 2302 C CA . ILE A 1 295 ? -0.486 -6.300 -16.376 1.00 98.38 295 ILE A CA 1
ATOM 2303 C C . ILE A 1 295 ? -0.500 -7.281 -15.209 1.00 98.38 295 ILE A C 1
ATOM 2305 O O . ILE A 1 295 ? -1.513 -7.927 -14.932 1.00 98.38 295 ILE A O 1
ATOM 2309 N N . HIS A 1 296 ? 0.612 -7.372 -14.485 1.00 98.31 296 HIS A N 1
ATOM 2310 C CA . HIS A 1 296 ? 0.752 -8.311 -13.376 1.00 98.31 296 HIS A CA 1
ATOM 2311 C C . HIS A 1 296 ? 0.154 -7.775 -12.069 1.00 98.31 296 HIS A C 1
ATOM 2313 O O . HIS A 1 296 ? 0.324 -6.612 -11.705 1.00 98.31 296 HIS A O 1
ATOM 2319 N N . VAL A 1 297 ? -0.495 -8.654 -11.305 1.00 98.56 297 VAL A N 1
ATOM 2320 C CA . VAL A 1 297 ? -1.139 -8.330 -10.027 1.00 98.56 297 VAL A CA 1
ATOM 2321 C C . VAL A 1 297 ? -0.283 -8.805 -8.854 1.00 98.56 297 VAL A C 1
ATOM 2323 O O . VAL A 1 297 ? -0.178 -10.003 -8.574 1.00 98.56 297 VAL A O 1
ATOM 2326 N N . ILE A 1 298 ? 0.292 -7.856 -8.121 1.00 98.38 298 ILE A N 1
ATOM 2327 C CA . ILE A 1 298 ? 1.029 -8.070 -6.876 1.00 98.38 298 ILE A CA 1
ATOM 2328 C C . ILE A 1 298 ? 0.106 -7.754 -5.698 1.00 98.38 298 ILE A C 1
ATOM 2330 O O . ILE A 1 298 ? -0.334 -6.623 -5.523 1.00 98.38 298 ILE A O 1
ATOM 2334 N N . VAL A 1 299 ? -0.187 -8.743 -4.860 1.00 97.62 299 VAL A N 1
ATOM 2335 C CA . VAL A 1 299 ? -1.064 -8.546 -3.691 1.00 97.62 299 VAL A CA 1
ATOM 2336 C C . VAL A 1 299 ? -0.264 -8.071 -2.488 1.00 97.62 299 VAL A C 1
ATOM 2338 O O . VAL A 1 299 ? 0.777 -8.649 -2.169 1.00 97.62 299 VAL A O 1
ATOM 2341 N N . LYS A 1 300 ? -0.736 -7.030 -1.806 1.00 96.25 300 LYS A N 1
ATOM 2342 C CA . LYS A 1 300 ? -0.123 -6.545 -0.569 1.00 96.25 300 LYS A CA 1
ATOM 2343 C C . LYS A 1 300 ? -0.690 -7.331 0.608 1.00 96.25 300 LYS A C 1
ATOM 2345 O O . LYS A 1 300 ? -1.896 -7.358 0.835 1.00 96.25 300 LYS A O 1
ATOM 2350 N N . ILE A 1 301 ? 0.200 -8.007 1.326 1.00 95.44 301 ILE A N 1
ATOM 2351 C CA . ILE A 1 301 ? -0.108 -8.701 2.573 1.00 95.44 301 ILE A CA 1
ATOM 2352 C C . ILE A 1 301 ? 0.147 -7.711 3.701 1.00 95.44 301 ILE A C 1
ATOM 2354 O O . ILE A 1 301 ? 1.300 -7.457 4.065 1.00 95.44 301 ILE A O 1
ATOM 2358 N N . GLU A 1 302 ? -0.939 -7.122 4.189 1.00 91.19 302 GLU A N 1
ATOM 2359 C CA . GLU A 1 302 ? -0.891 -5.965 5.084 1.00 91.19 302 GLU A CA 1
ATOM 2360 C C . GLU A 1 302 ? -1.874 -6.027 6.250 1.00 91.19 302 GLU A C 1
ATOM 2362 O O . GLU A 1 302 ? -1.777 -5.201 7.151 1.00 91.19 302 GLU A O 1
ATOM 2367 N N . SER A 1 303 ? -2.763 -7.023 6.273 1.00 88.44 303 SER A N 1
ATOM 2368 C CA . SER A 1 303 ? -3.750 -7.171 7.334 1.00 88.44 303 SER A CA 1
ATOM 2369 C C . SER A 1 303 ? -3.766 -8.559 7.965 1.00 88.44 303 SER A C 1
ATOM 2371 O O . SER A 1 303 ? -3.321 -9.552 7.377 1.00 88.44 303 SER A O 1
ATOM 2373 N N . ALA A 1 304 ? -4.307 -8.631 9.181 1.00 88.75 304 ALA A N 1
ATOM 2374 C CA . ALA A 1 304 ? -4.502 -9.881 9.906 1.00 88.75 304 ALA A CA 1
ATOM 2375 C C . ALA A 1 304 ? -5.409 -10.858 9.130 1.00 88.75 304 ALA A C 1
ATOM 2377 O O . ALA A 1 304 ? -5.132 -12.059 9.088 1.00 88.75 304 ALA A O 1
ATOM 2378 N N . ASP A 1 305 ? -6.434 -10.337 8.446 1.00 88.69 305 ASP A N 1
ATOM 2379 C CA . ASP A 1 305 ? -7.393 -11.116 7.649 1.00 88.69 305 ASP A CA 1
ATOM 2380 C C . ASP A 1 305 ? -6.732 -11.850 6.467 1.00 88.69 305 ASP A C 1
ATOM 2382 O O . ASP A 1 305 ? -7.206 -12.906 6.041 1.00 88.69 305 ASP A O 1
ATOM 2386 N N . SER A 1 306 ? -5.620 -11.329 5.937 1.00 92.44 306 SER A N 1
ATOM 2387 C CA . SER A 1 306 ? -4.881 -11.981 4.851 1.00 92.44 306 SER A CA 1
ATOM 2388 C C . SER A 1 306 ? -4.175 -13.264 5.310 1.00 92.44 306 SER A C 1
ATOM 2390 O O . SER A 1 306 ? -3.931 -14.155 4.492 1.00 92.44 306 SER A O 1
ATOM 2392 N N . ILE A 1 307 ? -3.822 -13.381 6.599 1.00 93.94 307 ILE A N 1
ATOM 2393 C CA . ILE A 1 307 ? -2.921 -14.430 7.107 1.00 93.94 307 ILE A CA 1
ATOM 2394 C C . ILE A 1 307 ? -3.511 -15.848 6.993 1.00 93.94 307 ILE A C 1
ATOM 2396 O O . ILE A 1 307 ? -2.829 -16.734 6.466 1.00 93.94 307 ILE A O 1
ATOM 2400 N N . PRO A 1 308 ? -4.771 -16.108 7.388 1.00 94.62 308 PRO A N 1
ATOM 2401 C CA . PRO A 1 308 ? -5.383 -17.423 7.187 1.00 94.62 308 PRO A CA 1
ATOM 2402 C C . PRO A 1 308 ? -5.511 -17.815 5.705 1.00 94.62 308 PRO A C 1
ATOM 2404 O O . PRO A 1 308 ? -5.520 -19.000 5.372 1.00 94.62 308 PRO A O 1
ATOM 2407 N N . ASN A 1 309 ? -5.569 -16.825 4.808 1.00 95.44 309 ASN A N 1
ATOM 2408 C CA . ASN A 1 309 ? -5.836 -16.995 3.379 1.00 95.44 309 ASN A CA 1
ATOM 2409 C C . ASN A 1 309 ? -4.581 -16.883 2.494 1.00 95.44 309 ASN A C 1
ATOM 2411 O O . ASN A 1 309 ? -4.698 -16.892 1.268 1.00 95.44 309 ASN A O 1
ATOM 2415 N N . LEU A 1 310 ? -3.372 -16.822 3.069 1.00 96.50 310 LEU A N 1
ATOM 2416 C CA . LEU A 1 310 ? -2.134 -16.582 2.310 1.00 96.50 310 LEU A CA 1
ATOM 2417 C C . LEU A 1 310 ? -1.972 -17.507 1.108 1.00 96.50 310 LEU A C 1
ATOM 2419 O O . LEU A 1 310 ? -1.608 -17.061 0.024 1.00 96.50 310 LEU A O 1
ATOM 2423 N N . HIS A 1 311 ? -2.241 -18.803 1.283 1.00 97.06 311 HIS A N 1
ATOM 2424 C CA . HIS A 1 311 ? -2.060 -19.765 0.202 1.00 97.06 311 HIS A CA 1
ATOM 2425 C C . HIS A 1 311 ? -2.975 -19.467 -0.991 1.00 97.06 311 HIS A C 1
ATOM 2427 O O . HIS A 1 311 ? -2.496 -19.469 -2.123 1.00 97.06 311 HIS A O 1
ATOM 2433 N N . SER A 1 312 ? -4.263 -19.200 -0.762 1.00 98.06 312 SER A N 1
ATOM 2434 C CA . SER A 1 312 ? -5.218 -18.935 -1.844 1.00 98.06 312 SER A CA 1
ATOM 2435 C C . SER A 1 312 ? -4.953 -17.580 -2.501 1.00 98.06 312 SER A C 1
ATOM 2437 O O . SER A 1 312 ? -4.918 -17.503 -3.728 1.00 98.06 312 SER A O 1
ATOM 2439 N N . ILE A 1 313 ? -4.675 -16.546 -1.701 1.00 97.94 313 ILE A N 1
ATOM 2440 C CA . ILE A 1 313 ? -4.330 -15.198 -2.170 1.00 97.94 313 ILE A CA 1
ATOM 2441 C C . ILE A 1 313 ? -3.089 -15.236 -3.070 1.00 97.94 313 ILE A C 1
ATOM 2443 O O . ILE A 1 313 ? -3.145 -14.800 -4.221 1.00 97.94 313 ILE A O 1
ATOM 2447 N N . ILE A 1 314 ? -1.984 -15.810 -2.577 1.00 98.00 314 ILE A N 1
ATOM 2448 C CA . ILE A 1 314 ? -0.729 -15.894 -3.334 1.00 98.00 314 ILE A CA 1
ATOM 2449 C C . ILE A 1 314 ? -0.921 -16.780 -4.563 1.00 98.00 314 ILE A C 1
ATOM 2451 O O . ILE A 1 314 ? -0.407 -16.452 -5.623 1.00 98.00 314 ILE A O 1
ATOM 2455 N N . SER A 1 315 ? -1.687 -17.874 -4.478 1.00 98.12 315 SER A N 1
ATOM 2456 C CA . SER A 1 315 ? -1.953 -18.749 -5.632 1.00 98.12 315 SER A CA 1
ATOM 2457 C C . SER A 1 315 ? -2.720 -18.041 -6.751 1.00 98.12 315 SER A C 1
ATOM 2459 O O . SER A 1 315 ? -2.437 -18.297 -7.922 1.00 98.12 315 SER A O 1
ATOM 2461 N N . ALA A 1 316 ? -3.625 -17.119 -6.422 1.00 98.12 316 ALA A N 1
ATOM 2462 C CA . ALA A 1 316 ? -4.375 -16.345 -7.407 1.00 98.12 316 ALA A CA 1
ATOM 2463 C C . ALA A 1 316 ? -3.565 -15.187 -8.027 1.00 98.12 316 ALA A C 1
ATOM 2465 O O . ALA A 1 316 ? -3.825 -14.809 -9.171 1.00 98.12 316 ALA A O 1
ATOM 2466 N N . SER A 1 317 ? -2.578 -14.631 -7.314 1.00 98.06 317 SER A N 1
ATOM 2467 C CA . SER A 1 317 ? -1.808 -13.449 -7.744 1.00 98.06 317 SER A CA 1
ATOM 2468 C C . SER A 1 317 ? -0.645 -13.774 -8.689 1.00 98.06 317 SER A C 1
ATOM 2470 O O . SER A 1 317 ? -0.394 -14.936 -9.000 1.00 98.06 317 SER A O 1
ATOM 2472 N N . ASP A 1 318 ? 0.062 -12.759 -9.186 1.00 98.44 318 ASP A N 1
ATOM 2473 C CA . ASP A 1 318 ? 1.327 -12.924 -9.927 1.00 98.44 318 ASP A CA 1
ATOM 2474 C C . ASP A 1 318 ? 2.551 -12.753 -9.024 1.00 98.44 318 ASP A C 1
ATOM 2476 O O . ASP A 1 318 ? 3.655 -13.134 -9.389 1.00 98.44 318 ASP A O 1
ATOM 2480 N N . GLY A 1 319 ? 2.354 -12.233 -7.816 1.00 97.75 319 GLY A N 1
ATOM 2481 C CA . GLY A 1 319 ? 3.370 -12.065 -6.786 1.00 97.75 319 GLY A CA 1
ATOM 2482 C C . GLY A 1 319 ? 2.760 -11.507 -5.510 1.00 97.75 319 GLY A C 1
ATOM 2483 O O . GLY A 1 319 ? 1.548 -11.285 -5.442 1.00 97.75 319 GLY A O 1
ATOM 2484 N N . ALA A 1 320 ? 3.590 -11.274 -4.499 1.00 97.62 320 ALA A N 1
ATOM 2485 C CA . ALA A 1 320 ? 3.154 -10.680 -3.237 1.00 97.62 320 ALA A CA 1
ATOM 2486 C C . ALA A 1 320 ? 4.091 -9.563 -2.769 1.00 97.62 320 ALA A C 1
ATOM 2488 O O . ALA A 1 320 ? 5.282 -9.551 -3.079 1.00 97.62 320 ALA A O 1
ATOM 2489 N N . MET A 1 321 ? 3.556 -8.636 -1.982 1.00 97.50 321 MET A N 1
ATOM 2490 C CA . MET A 1 321 ? 4.305 -7.604 -1.278 1.00 97.50 321 MET A CA 1
ATOM 2491 C C . MET A 1 321 ? 4.045 -7.730 0.224 1.00 97.50 321 MET A C 1
ATOM 2493 O O . MET A 1 321 ? 2.909 -7.617 0.666 1.00 97.50 321 MET A O 1
ATOM 2497 N N . VAL A 1 322 ? 5.092 -7.947 1.017 1.00 95.69 322 VAL A N 1
ATOM 2498 C CA . VAL A 1 322 ? 5.016 -7.935 2.482 1.00 95.69 322 VAL A CA 1
ATOM 2499 C C . VAL A 1 322 ? 5.090 -6.484 2.957 1.00 95.69 322 VAL A C 1
ATOM 2501 O O . VAL A 1 322 ? 6.170 -5.882 2.951 1.00 95.69 322 VAL A O 1
ATOM 2504 N N . ALA A 1 323 ? 3.955 -5.913 3.359 1.00 92.19 323 ALA A N 1
ATOM 2505 C CA . ALA A 1 323 ? 3.866 -4.549 3.875 1.00 92.19 323 ALA A CA 1
ATOM 2506 C C . ALA A 1 323 ? 4.067 -4.554 5.397 1.00 92.19 323 ALA A C 1
ATOM 2508 O O . ALA A 1 323 ? 3.126 -4.589 6.182 1.00 92.19 323 ALA A O 1
ATOM 2509 N N . ARG A 1 324 ? 5.332 -4.576 5.829 1.00 90.44 324 ARG A N 1
ATOM 2510 C CA . ARG A 1 324 ? 5.699 -4.797 7.242 1.00 90.44 324 ARG A CA 1
ATOM 2511 C C . ARG A 1 324 ? 5.183 -3.726 8.200 1.00 90.44 324 ARG A C 1
ATOM 2513 O O . ARG A 1 324 ? 4.953 -4.039 9.360 1.00 90.44 324 ARG A O 1
ATOM 2520 N N . GLY A 1 325 ? 5.057 -2.484 7.738 1.00 83.31 325 GLY A N 1
ATOM 2521 C CA . GLY A 1 325 ? 4.542 -1.366 8.524 1.00 83.31 325 GLY A CA 1
ATOM 2522 C C . GLY A 1 325 ? 3.081 -1.582 8.897 1.00 83.31 325 GLY A C 1
ATOM 2523 O O . GLY A 1 325 ? 2.759 -1.609 10.078 1.00 83.31 325 GLY A O 1
ATOM 2524 N N . ASP A 1 326 ? 2.235 -1.814 7.896 1.00 85.69 326 ASP A N 1
ATOM 2525 C CA . ASP A 1 326 ? 0.807 -2.075 8.088 1.00 85.69 326 ASP A CA 1
ATOM 2526 C C . ASP A 1 326 ? 0.578 -3.401 8.834 1.00 85.69 326 ASP A C 1
ATOM 2528 O O . ASP A 1 326 ? -0.146 -3.447 9.829 1.00 85.69 326 ASP A O 1
ATOM 2532 N N . LEU A 1 327 ? 1.316 -4.454 8.464 1.00 89.19 327 LEU A N 1
ATOM 2533 C CA . LEU A 1 327 ? 1.214 -5.752 9.130 1.00 89.19 327 LEU A CA 1
ATOM 2534 C C . LEU A 1 327 ? 1.629 -5.684 10.609 1.00 89.19 327 LEU A C 1
ATOM 2536 O O . LEU A 1 327 ? 0.991 -6.301 11.456 1.00 89.19 327 LEU A O 1
ATOM 2540 N N . GLY A 1 328 ? 2.677 -4.920 10.929 1.00 88.06 328 GLY A N 1
ATOM 2541 C CA . GLY A 1 328 ? 3.138 -4.698 12.302 1.00 88.06 328 GLY A CA 1
ATOM 2542 C C . GLY A 1 328 ? 2.276 -3.733 13.111 1.00 88.06 328 GLY A C 1
ATOM 2543 O O . GLY A 1 328 ? 2.444 -3.649 14.325 1.00 88.06 328 GLY A O 1
ATOM 2544 N N . ALA A 1 329 ? 1.358 -3.012 12.464 1.00 83.88 329 ALA A N 1
ATOM 2545 C CA . ALA A 1 329 ? 0.316 -2.282 13.168 1.00 83.88 329 ALA A CA 1
ATOM 2546 C C . ALA A 1 329 ? -0.803 -3.234 13.617 1.00 83.88 329 ALA A C 1
ATOM 2548 O O . ALA A 1 329 ? -1.264 -3.156 14.759 1.00 83.88 329 ALA A O 1
ATOM 2549 N N . GLU A 1 330 ? -1.236 -4.143 12.737 1.00 85.31 330 GLU A N 1
ATOM 2550 C CA . GLU A 1 330 ? -2.363 -5.042 13.013 1.00 85.31 330 GLU A CA 1
ATOM 2551 C C . GLU A 1 330 ? -2.005 -6.270 13.856 1.00 85.31 330 GLU A C 1
ATOM 2553 O O . GLU A 1 330 ? -2.867 -6.777 14.580 1.00 85.31 330 GLU A O 1
ATOM 2558 N N . LEU A 1 331 ? -0.759 -6.737 13.782 1.00 88.50 331 LEU A N 1
ATOM 2559 C CA . LEU A 1 331 ? -0.264 -7.926 14.475 1.00 88.50 331 LEU A CA 1
ATOM 2560 C C . LEU A 1 331 ? 0.858 -7.573 15.461 1.00 88.50 331 LEU A C 1
ATOM 2562 O O . LEU A 1 331 ? 1.479 -6.517 15.328 1.00 88.50 331 LEU A O 1
ATOM 2566 N N . PRO A 1 332 ? 1.152 -8.445 16.445 1.00 88.12 332 PRO A N 1
ATOM 2567 C CA . PRO A 1 332 ? 2.338 -8.295 17.280 1.00 88.12 332 PRO A CA 1
ATOM 2568 C C . PRO A 1 332 ? 3.599 -8.135 16.420 1.00 88.12 332 PRO A C 1
ATOM 2570 O O . PRO A 1 332 ? 3.831 -8.891 15.472 1.00 88.12 332 PRO A O 1
ATOM 2573 N N . ILE A 1 333 ? 4.420 -7.131 16.728 1.00 86.69 333 ILE A N 1
ATOM 2574 C CA . ILE A 1 333 ? 5.579 -6.768 15.900 1.00 86.69 333 ILE A CA 1
ATOM 2575 C C . ILE A 1 333 ? 6.626 -7.892 15.850 1.00 86.69 333 ILE A C 1
ATOM 2577 O O . ILE A 1 333 ? 7.353 -8.033 14.868 1.00 86.69 333 ILE A O 1
ATOM 2581 N N . GLU A 1 334 ? 6.675 -8.718 16.892 1.00 90.75 334 GLU A N 1
ATOM 2582 C CA . GLU A 1 334 ? 7.498 -9.917 17.013 1.00 90.75 334 GLU A CA 1
ATOM 2583 C C . GLU A 1 334 ? 7.102 -11.043 16.044 1.00 90.75 334 GLU A C 1
ATOM 2585 O O . GLU A 1 334 ? 7.963 -11.844 15.672 1.00 90.75 334 GLU A O 1
ATOM 2590 N N . ASP A 1 335 ? 5.851 -11.074 15.573 1.00 91.19 335 ASP A N 1
ATOM 2591 C CA . ASP A 1 335 ? 5.362 -12.086 14.628 1.00 91.19 335 ASP A CA 1
ATOM 2592 C C . ASP A 1 335 ? 5.692 -11.720 13.171 1.00 91.19 335 ASP A C 1
ATOM 2594 O O . ASP A 1 335 ? 5.845 -12.597 12.313 1.00 91.19 335 ASP A O 1
ATOM 2598 N N . VAL A 1 336 ? 5.858 -10.425 12.873 1.00 92.19 336 VAL A N 1
ATOM 2599 C CA . VAL A 1 336 ? 6.094 -9.915 11.510 1.00 92.19 336 VAL A CA 1
ATOM 2600 C C . VAL A 1 336 ? 7.316 -10.554 10.829 1.00 92.19 336 VAL A C 1
ATOM 2602 O O . VAL A 1 336 ? 7.192 -10.939 9.663 1.00 92.19 336 VAL A O 1
ATOM 2605 N N . PRO A 1 337 ? 8.485 -10.733 11.485 1.00 92.69 337 PRO A N 1
ATOM 2606 C CA . PRO A 1 337 ? 9.623 -11.418 10.869 1.00 92.69 337 PRO A CA 1
ATOM 2607 C C . PRO A 1 337 ? 9.327 -12.874 10.485 1.00 92.69 337 PRO A C 1
ATOM 2609 O O . PRO A 1 337 ? 9.774 -13.331 9.432 1.00 92.69 337 PRO A O 1
ATOM 2612 N N . LEU A 1 338 ? 8.560 -13.597 11.310 1.00 94.62 338 LEU A N 1
ATOM 2613 C CA . LEU A 1 338 ? 8.193 -14.991 11.048 1.00 94.62 338 LEU A CA 1
ATOM 2614 C C . LEU A 1 338 ? 7.228 -15.086 9.861 1.00 94.62 338 LEU A C 1
ATOM 2616 O O . LEU A 1 338 ? 7.420 -15.921 8.974 1.00 94.62 338 LEU A O 1
ATOM 2620 N N . LEU A 1 339 ? 6.237 -14.191 9.811 1.00 94.94 339 LEU A N 1
ATOM 2621 C CA . LEU A 1 339 ? 5.286 -14.093 8.703 1.00 94.94 339 LEU A CA 1
ATOM 2622 C C . LEU A 1 339 ? 5.969 -13.693 7.395 1.00 94.94 339 LEU A C 1
ATOM 2624 O O . LEU A 1 339 ? 5.688 -14.289 6.359 1.00 94.94 339 LEU A O 1
ATOM 2628 N N . GLN A 1 340 ? 6.909 -12.745 7.431 1.00 95.44 340 GLN A N 1
ATOM 2629 C CA . GLN A 1 340 ? 7.704 -12.368 6.261 1.00 95.44 340 GLN A CA 1
ATOM 2630 C C . GLN A 1 340 ? 8.402 -13.597 5.657 1.00 95.44 340 GLN A C 1
ATOM 2632 O O . GLN A 1 340 ? 8.316 -13.823 4.451 1.00 95.44 340 GLN A O 1
ATOM 2637 N N . GLU A 1 341 ? 9.065 -14.408 6.485 1.00 94.38 341 GLU A N 1
ATOM 2638 C CA . GLU A 1 341 ? 9.773 -15.608 6.033 1.00 94.38 341 GLU A CA 1
ATOM 2639 C C . GLU A 1 341 ? 8.817 -16.697 5.514 1.00 94.38 341 GLU A C 1
ATOM 2641 O O . GLU A 1 341 ? 9.140 -17.405 4.559 1.00 94.38 341 GLU A O 1
ATOM 2646 N N . ASP A 1 342 ? 7.628 -16.852 6.106 1.00 95.94 342 ASP A N 1
ATOM 2647 C CA . ASP A 1 342 ? 6.601 -17.764 5.581 1.00 95.94 342 ASP A CA 1
ATOM 2648 C C . ASP A 1 342 ? 6.076 -17.306 4.209 1.00 95.94 342 ASP A C 1
ATOM 2650 O O . ASP A 1 342 ? 6.029 -18.096 3.262 1.00 95.94 342 ASP A O 1
ATOM 2654 N N . ILE A 1 343 ? 5.759 -16.016 4.056 1.00 96.56 343 ILE A N 1
ATOM 2655 C CA . ILE A 1 343 ? 5.279 -15.442 2.789 1.00 96.56 343 ILE A CA 1
ATOM 2656 C C . ILE A 1 343 ? 6.338 -15.599 1.692 1.00 96.56 343 ILE A C 1
ATOM 2658 O O . ILE A 1 343 ? 6.011 -16.047 0.591 1.00 96.56 343 ILE A O 1
ATOM 2662 N N . ILE A 1 344 ? 7.606 -15.294 1.991 1.00 95.50 344 ILE A N 1
ATOM 2663 C CA . ILE A 1 344 ? 8.723 -15.468 1.051 1.00 95.50 344 ILE A CA 1
ATOM 2664 C C . ILE A 1 344 ? 8.832 -16.934 0.616 1.00 95.50 344 ILE A C 1
ATOM 2666 O O . ILE A 1 344 ? 8.877 -17.216 -0.583 1.00 95.50 344 ILE A O 1
ATOM 2670 N N . ARG A 1 345 ? 8.817 -17.883 1.563 1.00 95.69 345 ARG A N 1
ATOM 2671 C CA . ARG A 1 345 ? 8.907 -19.319 1.251 1.00 95.69 345 ARG A CA 1
ATOM 2672 C C . ARG A 1 345 ? 7.751 -19.806 0.380 1.00 95.69 345 ARG A C 1
ATOM 2674 O O . ARG A 1 345 ? 7.991 -20.566 -0.558 1.00 95.69 345 ARG A O 1
ATOM 2681 N N . ARG A 1 346 ? 6.520 -19.356 0.643 1.00 96.75 346 ARG A N 1
ATOM 2682 C CA . ARG A 1 346 ? 5.339 -19.682 -0.179 1.00 96.75 346 ARG A CA 1
ATOM 2683 C C . ARG A 1 346 ? 5.436 -19.102 -1.585 1.00 96.75 346 ARG A C 1
ATOM 2685 O O . ARG A 1 346 ? 5.140 -19.798 -2.549 1.00 96.75 346 ARG A O 1
ATOM 2692 N N . CYS A 1 347 ? 5.880 -17.854 -1.717 1.00 96.62 347 CYS A N 1
ATOM 2693 C CA . CYS A 1 347 ? 6.083 -17.241 -3.027 1.00 96.62 347 CYS A CA 1
ATOM 2694 C C . CYS A 1 347 ? 7.143 -18.013 -3.825 1.00 96.62 347 CYS A C 1
ATOM 2696 O O . CYS A 1 347 ? 6.891 -18.398 -4.963 1.00 96.62 347 CYS A O 1
ATOM 2698 N N . HIS A 1 348 ? 8.282 -18.339 -3.206 1.00 92.88 348 HIS A N 1
ATOM 2699 C CA . HIS A 1 348 ? 9.342 -19.115 -3.852 1.00 92.88 348 HIS A CA 1
ATOM 2700 C C . HIS A 1 348 ? 8.888 -20.517 -4.273 1.00 92.88 348 HIS A C 1
ATOM 2702 O O . HIS A 1 348 ? 9.203 -20.941 -5.384 1.00 92.88 348 HIS A O 1
ATOM 2708 N N . SER A 1 349 ? 8.133 -21.235 -3.433 1.00 95.75 349 SER A N 1
ATOM 2709 C CA . SER A 1 349 ? 7.634 -22.573 -3.786 1.00 95.75 349 SER A CA 1
ATOM 2710 C C . SER A 1 349 ? 6.636 -22.548 -4.947 1.00 95.75 349 SER A C 1
ATOM 2712 O O . SER A 1 349 ? 6.549 -23.516 -5.698 1.00 95.75 349 SER A O 1
ATOM 2714 N N . MET A 1 350 ? 5.937 -21.426 -5.130 1.00 96.94 350 MET A N 1
ATOM 2715 C CA . MET A 1 350 ? 5.023 -21.173 -6.246 1.00 96.94 350 MET A CA 1
ATOM 2716 C C . MET A 1 350 ? 5.686 -20.459 -7.433 1.00 96.94 350 MET A C 1
ATOM 2718 O O . MET A 1 350 ? 4.992 -20.125 -8.390 1.00 96.94 350 MET A O 1
ATOM 2722 N N . GLN A 1 351 ? 7.001 -20.210 -7.379 1.00 96.00 351 GLN A N 1
ATOM 2723 C CA . GLN A 1 351 ? 7.758 -19.469 -8.399 1.00 96.00 351 GLN A CA 1
ATOM 2724 C C . GLN A 1 351 ? 7.232 -18.047 -8.650 1.00 96.00 351 GLN A C 1
ATOM 2726 O O . GLN A 1 351 ? 7.311 -17.529 -9.764 1.00 96.00 351 GLN A O 1
ATOM 2731 N N . LYS A 1 352 ? 6.701 -17.407 -7.606 1.00 96.19 352 LYS A N 1
ATOM 2732 C CA . LYS A 1 352 ? 6.166 -16.046 -7.661 1.00 96.19 352 LYS A CA 1
ATOM 2733 C C . LYS A 1 352 ? 7.145 -15.048 -7.041 1.00 96.19 352 LYS A C 1
ATOM 2735 O O . LYS A 1 352 ? 7.721 -15.343 -5.990 1.00 96.19 352 LYS A O 1
ATOM 2740 N N . PRO A 1 353 ? 7.352 -13.868 -7.652 1.00 95.50 353 PRO A N 1
ATOM 2741 C CA . PRO A 1 353 ? 8.140 -12.801 -7.056 1.00 95.50 353 PRO A CA 1
ATOM 2742 C C . PRO A 1 353 ? 7.526 -12.314 -5.741 1.00 95.50 353 PRO A C 1
ATOM 2744 O O . PRO A 1 353 ? 6.305 -12.231 -5.583 1.00 95.50 353 PRO A O 1
ATOM 2747 N N . VAL A 1 354 ? 8.403 -11.932 -4.815 1.00 96.19 354 VAL A N 1
ATOM 2748 C CA . VAL A 1 354 ? 8.035 -11.327 -3.536 1.00 96.19 354 VAL A CA 1
ATOM 2749 C C . VAL A 1 354 ? 8.783 -10.012 -3.339 1.00 96.19 354 VAL A C 1
ATOM 2751 O O . VAL A 1 354 ? 9.982 -9.903 -3.612 1.00 96.19 354 VAL A O 1
ATOM 2754 N N . ILE A 1 355 ? 8.056 -8.996 -2.886 1.00 95.44 355 ILE A N 1
ATOM 2755 C CA . ILE A 1 355 ? 8.580 -7.678 -2.531 1.00 95.44 355 ILE A CA 1
ATOM 2756 C C . ILE A 1 355 ? 8.494 -7.539 -1.013 1.00 95.44 355 ILE A C 1
ATOM 2758 O O . ILE A 1 355 ? 7.443 -7.776 -0.431 1.00 95.44 355 ILE A O 1
ATOM 2762 N N . VAL A 1 356 ? 9.567 -7.116 -0.357 1.00 92.38 356 VAL A N 1
ATOM 2763 C CA . VAL A 1 356 ? 9.532 -6.701 1.048 1.00 92.38 356 VAL A CA 1
ATOM 2764 C C . VAL A 1 356 ? 9.553 -5.177 1.103 1.00 92.38 356 VAL A C 1
ATOM 2766 O O . VAL A 1 356 ? 10.462 -4.522 0.583 1.00 92.38 356 VAL A O 1
ATOM 2769 N N . ALA A 1 357 ? 8.517 -4.603 1.709 1.00 84.75 357 ALA A N 1
ATOM 2770 C CA . ALA A 1 357 ? 8.296 -3.165 1.785 1.00 84.75 357 ALA A CA 1
ATOM 2771 C C . ALA A 1 357 ? 8.355 -2.661 3.234 1.00 84.75 357 ALA A C 1
ATOM 2773 O O . ALA A 1 357 ? 8.141 -3.425 4.178 1.00 84.75 357 ALA A O 1
ATOM 2774 N N . THR A 1 358 ? 8.585 -1.348 3.394 1.00 70.06 358 THR A N 1
ATOM 2775 C CA . THR A 1 358 ? 8.606 -0.573 4.664 1.00 70.06 358 THR A CA 1
ATOM 2776 C C . THR A 1 358 ? 9.696 -0.973 5.673 1.00 70.06 358 THR A C 1
ATOM 2778 O O . THR A 1 358 ? 10.161 -2.105 5.681 1.00 70.06 358 THR A O 1
ATOM 2781 N N . ASN A 1 359 ? 10.164 -0.029 6.505 1.00 63.00 359 ASN A N 1
ATOM 2782 C CA . ASN A 1 359 ? 11.171 -0.215 7.577 1.00 63.00 359 ASN A CA 1
ATOM 2783 C C . ASN A 1 359 ? 12.528 -0.832 7.156 1.00 63.00 359 ASN A C 1
ATOM 2785 O O . ASN A 1 359 ? 13.159 -1.557 7.922 1.00 63.00 359 ASN A O 1
ATOM 2789 N N . MET A 1 360 ? 12.975 -0.596 5.917 1.00 55.88 360 MET A N 1
ATOM 2790 C CA . MET A 1 360 ? 14.226 -1.167 5.374 1.00 55.88 360 MET A CA 1
ATOM 2791 C C . MET A 1 360 ? 15.464 -0.276 5.580 1.00 55.88 360 MET A C 1
ATOM 2793 O O . MET A 1 360 ? 16.587 -0.754 5.455 1.00 55.88 360 MET A O 1
ATOM 2797 N N . LEU A 1 361 ? 15.272 1.016 5.861 1.00 56.28 361 LEU A N 1
ATOM 2798 C CA . LEU A 1 361 ? 16.333 2.019 6.005 1.00 56.28 361 LEU A CA 1
ATOM 2799 C C . LEU A 1 361 ? 16.041 2.941 7.193 1.00 56.28 361 LEU A C 1
ATOM 2801 O O . LEU A 1 361 ? 14.892 3.072 7.609 1.00 56.28 361 LEU A O 1
ATOM 2805 N N . GLU A 1 362 ? 17.084 3.606 7.697 1.00 49.44 362 GLU A N 1
ATOM 2806 C CA . GLU A 1 362 ? 16.982 4.637 8.737 1.00 49.44 362 GLU A CA 1
ATOM 2807 C C . GLU A 1 362 ? 15.955 5.722 8.377 1.00 49.44 362 GLU A C 1
ATOM 2809 O O . GLU A 1 362 ? 15.791 6.083 7.205 1.00 49.44 362 GLU A O 1
ATOM 2814 N N . SER A 1 363 ? 15.303 6.278 9.402 1.00 56.66 363 SER A N 1
ATOM 2815 C CA . SER A 1 363 ? 14.130 7.149 9.277 1.00 56.66 363 SER A CA 1
ATOM 2816 C C . SER A 1 363 ? 14.325 8.297 8.283 1.00 56.66 363 SER A C 1
ATOM 2818 O O . SER A 1 363 ? 13.505 8.460 7.391 1.00 56.66 363 SER A O 1
ATOM 2820 N N . GLU A 1 364 ? 15.409 9.073 8.340 1.00 48.31 364 GLU A N 1
ATOM 2821 C CA . GLU A 1 364 ? 15.614 10.198 7.407 1.00 48.31 364 GLU A CA 1
ATOM 2822 C C . GLU A 1 364 ? 15.684 9.761 5.935 1.00 48.31 364 GLU A C 1
ATOM 2824 O O . GLU A 1 364 ? 15.218 10.464 5.037 1.00 48.31 364 GLU A O 1
ATOM 2829 N N . THR A 1 365 ? 16.249 8.582 5.683 1.00 54.75 365 THR A N 1
ATOM 2830 C CA . THR A 1 365 ? 16.349 8.017 4.335 1.00 54.75 365 THR A CA 1
ATOM 2831 C C . THR A 1 365 ? 15.003 7.430 3.896 1.00 54.75 365 THR A C 1
ATOM 2833 O O . THR A 1 365 ? 14.620 7.591 2.739 1.00 54.75 365 THR A O 1
ATOM 2836 N N . ALA A 1 366 ? 14.251 6.833 4.826 1.00 50.78 366 ALA A N 1
ATOM 2837 C CA . ALA A 1 366 ? 12.896 6.326 4.607 1.00 50.78 366 ALA A CA 1
ATOM 2838 C C . ALA A 1 366 ? 11.837 7.436 4.415 1.00 50.78 366 ALA A C 1
ATOM 2840 O O . ALA A 1 366 ? 10.851 7.219 3.720 1.00 50.78 366 ALA A O 1
ATOM 2841 N N . HIS A 1 367 ? 12.051 8.643 4.953 1.00 57.22 367 HIS A N 1
ATOM 2842 C CA . HIS A 1 367 ? 11.196 9.822 4.725 1.00 57.22 367 HIS A CA 1
ATOM 2843 C C . HIS A 1 367 ? 11.542 10.583 3.430 1.00 57.22 367 HIS A C 1
ATOM 2845 O O . HIS A 1 367 ? 11.128 11.724 3.236 1.00 57.22 367 HIS A O 1
ATOM 2851 N N . GLY A 1 368 ? 12.355 9.998 2.543 1.00 60.78 368 GLY A N 1
ATOM 2852 C CA . GLY A 1 368 ? 12.643 10.584 1.234 1.00 60.78 368 GLY A CA 1
ATOM 2853 C C . GLY A 1 368 ? 13.534 11.832 1.256 1.00 60.78 368 GLY A C 1
ATOM 2854 O O . GLY A 1 368 ? 13.606 12.524 0.242 1.00 60.78 368 GLY A O 1
ATOM 2855 N N . LYS A 1 369 ? 14.245 12.118 2.362 1.00 70.88 369 LYS A N 1
ATOM 2856 C CA . LYS A 1 369 ? 15.203 13.242 2.453 1.00 70.88 369 LYS A CA 1
ATOM 2857 C C . LYS A 1 369 ? 16.440 13.016 1.579 1.00 70.88 369 LYS A C 1
ATOM 2859 O O . LYS A 1 369 ? 17.013 13.961 1.044 1.00 70.88 369 LYS A O 1
ATOM 2864 N N . TYR A 1 370 ? 16.837 11.752 1.406 1.00 81.81 370 TYR A N 1
ATOM 2865 C CA . TYR A 1 370 ? 18.015 11.354 0.631 1.00 81.81 370 TYR A CA 1
ATOM 2866 C C . TYR A 1 370 ? 17.704 10.199 -0.340 1.00 81.81 370 TYR A C 1
ATOM 2868 O O . TYR A 1 370 ? 18.260 9.105 -0.194 1.00 81.81 370 TYR A O 1
ATOM 2876 N N . PRO A 1 371 ? 16.850 10.413 -1.360 1.00 81.62 371 PRO A N 1
ATOM 2877 C CA . PRO A 1 371 ? 16.327 9.333 -2.201 1.00 81.62 371 PRO A CA 1
ATOM 2878 C C . PRO A 1 371 ? 17.433 8.616 -2.988 1.00 81.62 371 PRO A C 1
ATOM 2880 O O . PRO A 1 371 ? 17.490 7.390 -3.028 1.00 81.62 371 PRO A O 1
ATOM 2883 N N . LEU A 1 372 ? 18.403 9.359 -3.528 1.00 85.31 372 LEU A N 1
ATOM 2884 C CA . LEU A 1 372 ? 19.532 8.763 -4.248 1.00 85.31 372 LEU A CA 1
ATOM 2885 C C . LEU A 1 372 ? 20.456 7.943 -3.331 1.00 85.31 372 LEU A C 1
ATOM 2887 O O . LEU A 1 372 ? 21.001 6.918 -3.747 1.00 85.31 372 LEU A O 1
ATOM 2891 N N . LYS A 1 373 ? 20.643 8.383 -2.079 1.00 85.56 373 LYS A N 1
ATOM 2892 C CA . LYS A 1 373 ? 21.427 7.641 -1.081 1.00 85.56 373 LYS A CA 1
ATOM 2893 C C . LYS A 1 373 ? 20.720 6.333 -0.729 1.00 85.56 373 LYS A C 1
ATOM 2895 O O . LYS A 1 373 ? 21.388 5.306 -0.674 1.00 85.56 373 LYS A O 1
ATOM 2900 N N . ALA A 1 374 ? 19.393 6.364 -0.578 1.00 83.38 374 ALA A N 1
ATOM 2901 C CA . ALA A 1 374 ? 18.568 5.185 -0.321 1.00 83.38 374 ALA A CA 1
ATOM 2902 C C . ALA A 1 374 ? 18.802 4.090 -1.372 1.00 83.38 374 ALA A C 1
ATOM 2904 O O . ALA A 1 374 ? 19.200 2.976 -1.031 1.00 83.38 374 ALA A O 1
ATOM 2905 N N . VAL A 1 375 ? 18.662 4.435 -2.658 1.00 86.00 375 VAL A N 1
ATOM 2906 C CA . VAL A 1 375 ? 18.843 3.479 -3.765 1.00 86.00 375 VAL A CA 1
ATOM 2907 C C . VAL A 1 375 ? 20.259 2.905 -3.787 1.00 86.00 375 VAL A C 1
ATOM 2909 O O . VAL A 1 375 ? 20.429 1.697 -3.934 1.00 86.00 375 VAL A O 1
ATOM 2912 N N . LYS A 1 376 ? 21.289 3.733 -3.573 1.00 86.69 376 LYS A N 1
ATOM 2913 C CA . LYS A 1 376 ? 22.691 3.276 -3.538 1.00 86.69 376 LYS A CA 1
ATOM 2914 C C . LYS A 1 376 ? 22.989 2.337 -2.367 1.00 86.69 376 LYS A C 1
ATOM 2916 O O . LYS A 1 376 ? 23.684 1.334 -2.547 1.00 86.69 376 LYS A O 1
ATOM 2921 N N . VAL A 1 377 ? 22.467 2.641 -1.177 1.00 86.00 377 VAL A N 1
ATOM 2922 C CA . VAL A 1 377 ? 22.591 1.758 -0.006 1.00 86.00 377 VAL A CA 1
ATOM 2923 C C . VAL A 1 377 ? 21.953 0.413 -0.317 1.00 86.00 377 VAL A C 1
ATOM 2925 O O . VAL A 1 377 ? 22.561 -0.625 -0.089 1.00 86.00 377 VAL A O 1
ATOM 2928 N N . MET A 1 378 ? 20.777 0.423 -0.927 1.00 84.62 378 MET A N 1
ATOM 2929 C CA . MET A 1 378 ? 19.994 -0.784 -1.170 1.00 84.62 378 MET A CA 1
ATOM 2930 C C . MET A 1 378 ? 20.546 -1.635 -2.293 1.00 84.62 378 MET A C 1
ATOM 2932 O O . MET A 1 378 ? 20.560 -2.856 -2.193 1.00 84.62 378 MET A O 1
ATOM 2936 N N . HIS A 1 379 ? 21.111 -0.992 -3.308 1.00 86.44 379 HIS A N 1
ATOM 2937 C CA . HIS A 1 379 ? 21.948 -1.654 -4.291 1.00 86.44 379 HIS A CA 1
ATOM 2938 C C . HIS A 1 379 ? 23.124 -2.368 -3.603 1.00 86.44 379 HIS A C 1
ATOM 2940 O O . HIS A 1 379 ? 23.355 -3.549 -3.847 1.00 86.44 379 HIS A O 1
ATOM 2946 N N . THR A 1 380 ? 23.822 -1.694 -2.687 1.00 86.00 380 THR A N 1
ATOM 2947 C CA . THR A 1 380 ? 24.947 -2.296 -1.954 1.00 86.00 380 THR A CA 1
ATOM 2948 C C . THR A 1 380 ? 24.499 -3.461 -1.067 1.00 86.00 380 THR A C 1
ATOM 2950 O O . THR A 1 380 ? 25.163 -4.494 -1.038 1.00 86.00 380 THR A O 1
ATOM 2953 N N . VAL A 1 381 ? 23.375 -3.314 -0.357 1.00 85.19 381 VAL A N 1
ATOM 2954 C CA . VAL A 1 381 ? 22.780 -4.375 0.470 1.00 85.19 381 VAL A CA 1
ATOM 2955 C C . VAL A 1 381 ? 22.434 -5.583 -0.393 1.00 85.19 381 VAL A C 1
ATOM 2957 O O . VAL A 1 381 ? 22.873 -6.679 -0.074 1.00 85.19 381 VAL A O 1
ATOM 2960 N N . ALA A 1 382 ? 21.748 -5.381 -1.519 1.00 85.56 382 ALA A N 1
ATOM 2961 C CA . ALA A 1 382 ? 21.391 -6.449 -2.446 1.00 85.56 382 ALA A CA 1
ATOM 2962 C C . ALA A 1 382 ? 22.614 -7.234 -2.941 1.00 85.56 382 ALA A C 1
ATOM 2964 O O . ALA A 1 382 ? 22.632 -8.457 -2.838 1.00 85.56 382 ALA A O 1
ATOM 2965 N N . LEU A 1 383 ? 23.670 -6.548 -3.397 1.00 85.69 383 LEU A N 1
ATOM 2966 C CA . LEU A 1 383 ? 24.901 -7.213 -3.843 1.00 85.69 383 LEU A CA 1
ATOM 2967 C C . LEU A 1 383 ? 25.559 -8.023 -2.718 1.00 85.69 383 LEU A C 1
ATOM 2969 O O . LEU A 1 383 ? 26.019 -9.141 -2.944 1.00 85.69 383 LEU A O 1
ATOM 2973 N N . ARG A 1 384 ? 25.579 -7.487 -1.491 1.00 83.25 384 ARG A N 1
ATOM 2974 C CA . ARG A 1 384 ? 26.112 -8.203 -0.322 1.00 83.25 384 ARG A CA 1
ATOM 2975 C C . ARG A 1 384 ? 25.280 -9.439 -0.001 1.00 83.25 384 ARG A C 1
ATOM 2977 O O . ARG A 1 384 ? 25.853 -10.517 0.141 1.00 83.25 384 ARG A O 1
ATOM 2984 N N . THR A 1 385 ? 23.957 -9.306 0.062 1.00 80.88 385 THR A N 1
ATOM 2985 C CA . THR A 1 385 ? 23.041 -10.421 0.322 1.00 80.88 385 THR A CA 1
ATOM 2986 C C . THR A 1 385 ? 23.205 -11.516 -0.729 1.00 80.88 385 THR A C 1
ATOM 2988 O O . THR A 1 385 ? 23.404 -12.674 -0.369 1.00 80.88 385 THR A O 1
ATOM 2991 N N . GLU A 1 386 ? 23.234 -11.155 -2.013 1.00 84.31 386 GLU A N 1
ATOM 2992 C CA . GLU A 1 386 ? 23.445 -12.087 -3.127 1.00 84.31 386 GLU A CA 1
ATOM 2993 C C . GLU A 1 386 ? 24.797 -12.809 -3.044 1.00 84.31 386 GLU A C 1
ATOM 2995 O O . GLU A 1 386 ? 24.859 -14.008 -3.296 1.00 84.31 386 GLU A O 1
ATOM 3000 N N . SER A 1 387 ? 25.866 -12.110 -2.645 1.00 79.50 387 SER A N 1
ATOM 3001 C CA . SER A 1 387 ? 27.200 -12.711 -2.483 1.00 79.50 387 SER A CA 1
ATOM 3002 C C . SER A 1 387 ? 27.320 -13.639 -1.268 1.00 79.50 387 SER A C 1
ATOM 3004 O O . SER A 1 387 ? 28.168 -14.527 -1.248 1.00 79.50 387 SER A O 1
ATOM 3006 N N . SER A 1 388 ? 26.479 -13.429 -0.252 1.00 73.50 388 SER A N 1
ATOM 3007 C CA . SER A 1 388 ? 26.486 -14.200 0.995 1.00 73.50 388 SER A CA 1
ATOM 3008 C C . SER A 1 388 ? 25.654 -15.482 0.930 1.00 73.50 388 SER A C 1
ATOM 3010 O O . SER A 1 388 ? 25.790 -16.338 1.803 1.00 73.50 388 SER A O 1
ATOM 3012 N N . GLN A 1 389 ? 24.799 -15.636 -0.088 1.00 60.41 389 GLN A N 1
ATOM 3013 C CA . GLN A 1 389 ? 24.037 -16.866 -0.269 1.00 60.41 389 GLN A CA 1
ATOM 3014 C C . GLN A 1 389 ? 24.973 -17.988 -0.739 1.00 60.41 389 GLN A C 1
ATOM 3016 O O . GLN A 1 389 ? 25.638 -17.836 -1.768 1.00 60.41 389 GLN A O 1
ATOM 3021 N N . PRO A 1 390 ? 25.040 -19.128 -0.024 1.00 47.31 390 PRO A N 1
ATOM 3022 C CA . PRO A 1 390 ? 25.841 -20.250 -0.475 1.00 47.31 390 PRO A CA 1
ATOM 3023 C C . PRO A 1 390 ? 25.302 -20.719 -1.826 1.00 47.31 390 PRO A C 1
ATOM 3025 O O . PRO A 1 390 ? 24.124 -21.048 -1.971 1.00 47.31 390 PRO A O 1
ATOM 3028 N N . ILE A 1 391 ? 26.178 -20.747 -2.829 1.00 45.19 391 ILE A N 1
ATOM 3029 C CA . ILE A 1 391 ? 25.905 -21.426 -4.090 1.00 45.19 391 ILE A CA 1
ATOM 3030 C C . ILE A 1 391 ? 25.695 -22.896 -3.718 1.00 45.19 391 ILE A C 1
ATOM 3032 O O . ILE A 1 391 ? 26.664 -23.609 -3.472 1.00 45.19 391 ILE A O 1
ATOM 3036 N N . ASN A 1 392 ? 24.444 -23.353 -3.640 1.00 39.56 392 ASN A N 1
ATOM 3037 C CA . ASN A 1 392 ? 24.128 -24.776 -3.535 1.00 39.56 392 ASN A CA 1
ATOM 3038 C C . ASN A 1 392 ? 24.538 -25.452 -4.853 1.00 39.56 392 ASN A C 1
ATOM 3040 O O . ASN A 1 392 ? 23.730 -25.677 -5.751 1.00 39.56 392 ASN A O 1
ATOM 3044 N N . SER A 1 393 ? 25.831 -25.740 -4.985 1.00 34.94 393 SER A N 1
ATOM 3045 C CA . SER A 1 393 ? 26.442 -26.432 -6.118 1.00 34.94 393 SER A CA 1
ATOM 3046 C C . SER A 1 393 ? 26.375 -27.958 -5.993 1.00 34.94 393 SER A C 1
ATOM 3048 O O . SER A 1 393 ? 26.871 -28.648 -6.878 1.00 34.94 393 SER A O 1
ATOM 3050 N N . THR A 1 394 ? 25.710 -28.513 -4.972 1.00 33.78 394 THR A N 1
ATOM 3051 C CA . THR A 1 394 ? 25.804 -29.957 -4.661 1.00 33.78 394 THR A CA 1
ATOM 3052 C C . THR A 1 394 ? 24.518 -30.772 -4.860 1.00 33.78 394 THR A C 1
ATOM 3054 O O . THR A 1 394 ? 24.468 -31.920 -4.442 1.00 33.78 394 THR A O 1
ATOM 3057 N N . LEU A 1 395 ? 23.482 -30.255 -5.536 1.00 33.25 395 LEU A N 1
ATOM 3058 C CA . LEU A 1 395 ? 22.283 -31.051 -5.887 1.00 33.25 395 LEU A CA 1
ATOM 3059 C C . LEU A 1 395 ? 21.782 -30.828 -7.328 1.00 33.25 395 LEU A C 1
ATOM 3061 O O . LEU A 1 395 ? 20.599 -30.979 -7.615 1.00 33.25 395 LEU A O 1
ATOM 3065 N N . ARG A 1 396 ? 22.669 -30.503 -8.279 1.00 36.47 396 ARG A N 1
ATOM 3066 C CA . ARG A 1 396 ? 22.339 -30.546 -9.720 1.00 36.47 396 ARG A CA 1
ATOM 3067 C C . ARG A 1 396 ? 22.687 -31.910 -10.315 1.00 36.47 396 ARG A C 1
ATOM 3069 O O . ARG A 1 396 ? 23.562 -32.029 -11.165 1.00 36.47 396 ARG A O 1
ATOM 3076 N N . GLY A 1 397 ? 21.991 -32.941 -9.847 1.00 30.47 397 GLY A N 1
ATOM 3077 C CA . GLY A 1 397 ? 21.956 -34.256 -10.476 1.00 30.47 397 GLY A CA 1
ATOM 3078 C C . GLY A 1 397 ? 20.611 -34.467 -11.162 1.00 30.47 397 GLY A C 1
ATOM 3079 O O . GLY A 1 397 ? 19.680 -34.911 -10.513 1.00 30.47 397 GLY A O 1
ATOM 3080 N N . GLN A 1 398 ? 20.560 -34.166 -12.464 1.00 36.50 398 GLN A N 1
ATOM 3081 C CA . GLN A 1 398 ? 19.546 -34.593 -13.445 1.00 36.50 398 GLN A CA 1
ATOM 3082 C C . GLN A 1 398 ? 18.106 -34.037 -13.280 1.00 36.50 398 GLN A C 1
ATOM 3084 O O . GLN A 1 398 ? 17.405 -34.303 -12.317 1.00 36.50 398 GLN A O 1
ATOM 3089 N N . PHE A 1 399 ? 17.663 -33.311 -14.319 1.00 32.34 399 PHE A N 1
ATOM 3090 C CA . PHE A 1 399 ? 16.300 -32.805 -14.576 1.00 32.34 399 PHE A CA 1
ATOM 3091 C C . PHE A 1 399 ? 15.755 -31.689 -13.662 1.00 32.34 399 PHE A C 1
ATOM 3093 O O . PHE A 1 399 ? 14.841 -31.897 -12.874 1.00 32.34 399 PHE A O 1
ATOM 3100 N N . ALA A 1 400 ? 16.213 -30.450 -13.873 1.00 25.83 400 ALA A N 1
ATOM 3101 C CA . ALA A 1 400 ? 15.395 -29.257 -13.618 1.00 25.83 400 ALA A CA 1
ATOM 3102 C C . ALA A 1 400 ? 15.835 -28.113 -14.558 1.00 25.83 400 ALA A C 1
ATOM 3104 O O . ALA A 1 400 ? 17.045 -27.893 -14.692 1.00 25.83 400 ALA A O 1
ATOM 3105 N N . PRO A 1 401 ? 14.913 -27.389 -15.230 1.00 28.28 401 PRO A N 1
ATOM 3106 C CA . PRO A 1 401 ? 15.273 -26.187 -15.976 1.00 28.28 401 PRO A CA 1
ATOM 3107 C C . PRO A 1 401 ? 15.830 -25.134 -15.009 1.00 28.28 401 PRO A C 1
ATOM 3109 O O . PRO A 1 401 ? 15.500 -25.123 -13.823 1.00 28.28 401 PRO A O 1
ATOM 3112 N N . ALA A 1 402 ? 16.735 -24.292 -15.507 1.00 27.06 402 ALA A N 1
ATOM 3113 C CA . ALA A 1 402 ? 17.489 -23.323 -14.722 1.00 27.06 402 ALA A CA 1
ATOM 3114 C C . ALA A 1 402 ? 16.573 -22.453 -13.837 1.00 27.06 402 ALA A C 1
ATOM 3116 O O . ALA A 1 402 ? 15.894 -21.562 -14.329 1.00 27.06 402 ALA A O 1
ATOM 3117 N N . GLN A 1 403 ? 16.576 -22.701 -12.524 1.00 28.80 403 GLN A N 1
ATOM 3118 C CA . GLN A 1 403 ? 16.009 -21.774 -11.549 1.00 28.80 403 GLN A CA 1
ATOM 3119 C C . GLN A 1 403 ? 16.924 -20.545 -11.476 1.00 28.80 403 GLN A C 1
ATOM 3121 O O . GLN A 1 403 ? 18.057 -20.636 -10.989 1.00 28.80 403 GLN A O 1
ATOM 3126 N N . GLU A 1 404 ? 16.459 -19.409 -11.998 1.00 29.05 404 GLU A N 1
ATOM 3127 C CA . GLU A 1 404 ? 17.016 -18.110 -11.628 1.00 29.05 404 GLU A CA 1
ATOM 3128 C C . GLU A 1 404 ? 16.743 -17.868 -10.133 1.00 29.05 404 GLU A C 1
ATOM 3130 O O . GLU A 1 404 ? 15.676 -18.243 -9.642 1.00 29.05 404 GLU A O 1
ATOM 3135 N N . PRO A 1 405 ? 17.676 -17.275 -9.367 1.00 30.83 405 PRO A N 1
ATOM 3136 C CA . PRO A 1 405 ? 17.411 -16.950 -7.973 1.00 30.83 405 PRO A CA 1
ATOM 3137 C C . PRO A 1 405 ? 16.349 -15.851 -7.935 1.00 30.83 405 PRO A C 1
ATOM 3139 O O . PRO A 1 405 ? 16.636 -14.702 -8.276 1.00 30.83 405 PRO A O 1
ATOM 3142 N N . TYR A 1 406 ? 15.127 -16.206 -7.545 1.00 33.41 406 TYR A N 1
ATOM 3143 C CA . TYR A 1 406 ? 14.067 -15.249 -7.251 1.00 33.41 406 TYR A CA 1
ATOM 3144 C C . TYR A 1 406 ? 14.533 -14.386 -6.069 1.00 33.41 406 TYR A C 1
ATOM 3146 O O . TYR A 1 406 ? 14.593 -14.835 -4.927 1.00 33.41 406 TYR A O 1
ATOM 3154 N N . GLY A 1 407 ? 14.999 -13.174 -6.373 1.00 30.95 407 GLY A N 1
ATOM 3155 C CA . GLY A 1 407 ? 15.472 -12.216 -5.380 1.00 30.95 407 GLY A CA 1
ATOM 3156 C C . GLY A 1 407 ? 14.303 -11.558 -4.648 1.00 30.95 407 GLY A C 1
ATOM 3157 O O . GLY A 1 407 ? 13.280 -11.245 -5.252 1.00 30.95 407 GLY A O 1
ATOM 3158 N N . CYS A 1 408 ? 14.476 -11.319 -3.350 1.00 36.94 408 CYS A N 1
ATOM 3159 C CA . CYS A 1 408 ? 13.560 -10.526 -2.536 1.00 36.94 408 CYS A CA 1
ATOM 3160 C C . CYS A 1 408 ? 13.682 -9.048 -2.926 1.00 36.94 408 CYS A C 1
ATOM 3162 O O . CYS A 1 408 ? 14.694 -8.414 -2.635 1.00 36.94 408 CYS A O 1
ATOM 3164 N N . ASN A 1 409 ? 12.680 -8.504 -3.614 1.00 49.03 409 ASN A N 1
ATOM 3165 C CA . ASN A 1 409 ? 12.712 -7.129 -4.114 1.00 49.03 409 ASN A CA 1
ATOM 3166 C C . ASN A 1 409 ? 12.429 -6.135 -2.987 1.00 49.03 409 ASN A C 1
ATOM 3168 O O . ASN A 1 409 ? 11.620 -6.419 -2.109 1.00 49.03 409 ASN A O 1
ATOM 3172 N N . VAL A 1 410 ? 13.054 -4.956 -3.006 1.00 52.25 410 VAL A N 1
ATOM 3173 C CA . VAL A 1 410 ? 12.923 -4.002 -1.891 1.00 52.25 410 VAL A CA 1
ATOM 3174 C C . VAL A 1 410 ? 12.199 -2.735 -2.312 1.00 52.25 410 VAL A C 1
ATOM 3176 O O . VAL A 1 410 ? 12.605 -2.107 -3.286 1.00 52.25 410 VAL A O 1
ATOM 3179 N N . CYS A 1 411 ? 11.165 -2.348 -1.558 1.00 41.62 411 CYS A N 1
ATOM 3180 C CA . CYS A 1 411 ? 10.385 -1.131 -1.789 1.00 41.62 411 CYS A CA 1
ATOM 3181 C C . CYS A 1 411 ? 10.629 -0.048 -0.729 1.00 41.62 411 CYS A C 1
ATOM 3183 O O . CYS A 1 411 ? 10.555 -0.316 0.474 1.00 41.62 411 CYS A O 1
ATOM 3185 N N . PHE A 1 412 ? 10.851 1.193 -1.178 1.00 43.31 412 PHE A N 1
ATOM 3186 C CA . PHE A 1 412 ? 10.983 2.368 -0.306 1.00 43.31 412 PHE A CA 1
ATOM 3187 C C . PHE A 1 412 ? 9.734 3.234 -0.342 1.00 43.31 412 PHE A C 1
ATOM 3189 O O . PHE A 1 412 ? 9.296 3.600 -1.438 1.00 43.31 412 PHE A O 1
ATOM 3196 N N . PRO A 1 413 ? 9.187 3.621 0.820 1.00 36.34 413 PRO A N 1
ATOM 3197 C CA . PRO A 1 413 ? 8.194 4.674 0.862 1.00 36.34 413 PRO A CA 1
ATOM 3198 C C . PRO A 1 413 ? 8.850 6.041 0.611 1.00 36.34 413 PRO A C 1
ATOM 3200 O O . PRO A 1 413 ? 9.989 6.281 1.003 1.00 36.34 413 PRO A O 1
ATOM 3203 N N . SER A 1 414 ? 8.117 6.950 -0.028 1.00 32.03 414 SER A N 1
ATOM 3204 C CA . SER A 1 414 ? 8.400 8.385 0.012 1.00 32.03 414 SER A CA 1
ATOM 3205 C C . SER A 1 414 ? 7.296 9.039 0.841 1.00 32.03 414 SER A C 1
ATOM 3207 O O . SER A 1 414 ? 6.293 9.491 0.293 1.00 32.03 414 SER A O 1
ATOM 3209 N N . TYR A 1 415 ? 7.414 9.016 2.168 1.00 30.69 415 TYR A N 1
ATOM 3210 C CA . TYR A 1 415 ? 6.458 9.739 3.009 1.00 30.69 415 TYR A CA 1
ATOM 3211 C C . TYR A 1 415 ? 6.844 11.217 3.099 1.00 30.69 415 TYR A C 1
ATOM 3213 O O . TYR A 1 415 ? 7.993 11.552 3.386 1.00 30.69 415 TYR A O 1
ATOM 3221 N N . HIS A 1 416 ? 5.859 12.097 2.929 1.00 32.72 416 HIS A N 1
ATOM 3222 C CA . HIS A 1 416 ? 5.912 13.459 3.442 1.00 32.72 416 HIS A CA 1
ATOM 3223 C C . HIS A 1 416 ? 4.705 13.727 4.334 1.00 32.72 416 HIS A C 1
ATOM 3225 O O . HIS A 1 416 ? 3.601 13.259 4.060 1.00 32.72 416 HIS A O 1
ATOM 3231 N N . ASN A 1 417 ? 4.966 14.480 5.406 1.00 26.80 417 ASN A N 1
ATOM 3232 C CA . ASN A 1 417 ? 3.965 15.042 6.300 1.00 26.80 417 ASN A CA 1
ATOM 3233 C C . ASN A 1 417 ? 3.003 15.919 5.492 1.00 26.80 417 ASN A C 1
ATOM 3235 O O . ASN A 1 417 ? 3.398 16.986 5.019 1.00 26.80 417 ASN A O 1
ATOM 3239 N N . GLY A 1 418 ? 1.767 15.447 5.352 1.00 26.12 418 GLY A N 1
ATOM 3240 C CA . GLY A 1 418 ? 0.582 16.264 5.115 1.00 26.12 418 GLY A CA 1
ATOM 3241 C C . GLY A 1 418 ? -0.265 16.252 6.372 1.00 26.12 418 GLY A C 1
ATOM 3242 O O . GLY A 1 418 ? -0.584 15.127 6.825 1.00 26.12 418 GLY A O 1
#

Foldseek 3Di:
DDDDDDDDDDDDDDDDDDDDDDDDDDDDDDDDDDDDDDDDDDDDDDDDDDDDDDDDDDDDDDDDDDDDDDPDPPPPPPPPPPDDFQFAAEEEADDLQQDLVNVLLLLVLGHAEYEYEPVDDDLVSVVSSLVSLVVSCVVDPPRHHAYEYEFPFDFKWWAAEPAWAWADAQDKAKEWCPPPDYDNRYIYIPDNCPLVQDDQQWWKAWQLNCWIWGFHDGDNTMTITGTHGIDIDHHTTTIQIALGGDPDDQQDPVNVVVLVSCQVSLGAEYEGPPDLALVVLVVSVVVCVVSVRNHFYEYEPQANSNQVHLLGNLLSGQAYEDALSNNVSRDPNVCSVVSLVVSVVSCVVVVHAYEYEDPPDDDCCLQVVCVSVVSNVVSVVSSVVVVPDPPPPPPPDDDDPDDDPRHHYYYGDNDDDD

Nearest PDB structures (foldseek):
  8hmu-assembly1_C  TM=9.062E-01  e=1.004E-37  Homo sapiens
  3srf-assembly3_B  TM=9.352E-01  e=2.854E-36  Homo sapiens
  5x1w-assembly1_D  TM=9.259E-01  e=3.848E-36  Homo sapiens
  6gg3-assembly1_C  TM=9.222E-01  e=7.425E-36  Homo sapiens
  5wsa-assembly1_A  TM=9.285E-01  e=2.045E-33  Mycobacterium tuberculosis H37Rv

Organism: NCBI:txid126358

InterPro domains:
  IPR001697 Pyruvate kinase [PR01050] (143-159)
  IPR001697 Pyruvate kinase [PR01050] (267-281)
  IPR001697 Pyruvate kinase [PR01050] (297-323)
  IPR001697 Pyruvate kinase [PR01050] (324-348)
  IPR001697 Pyruvate kinase [PR01050] (349-373)
  IPR001697 Pyruvate kinase [PTHR11817] (67-363)
  IPR001697 Pyruvate kinase [TIGR01064] (85-363)
  IPR011037 Pyruvate kinase-like, insert domain superfamily [SSF50800] (154-247)
  IPR015793 Pyruvate kinase, barrel [PF00224] (85-366)
  IPR015806 Pyruvate kinase, insert domain superfamily [G3DSA:2.40.33.10] (154-249)
  IPR015813 Pyruvate/Phosphoenolpyruvate kinase-like domain superfamily [SSF51621] (83-389)
  IPR018209 Pyruvate kinase, active site [PS00110] (295-307)
  IPR040442 Pyruvate kinase-like domain superfamily [G3DSA:3.20.20.60] (85-363)

Radius of gyration: 29.23 Å; Cα contacts (8 Å, |Δi|>4): 673; chains: 1; bounding box: 99×76×85 Å